Protein AF-N4WGM3-F1 (afdb_monomer)

Radius of gyration: 38.68 Å; Cα contacts (8 Å, |Δi|>4): 116; chains: 1; bounding box: 93×87×132 Å

InterPro domains:
  IPR043725 Domain of unknown function DUF5667 [PF18915] (28-120)

pLDDT: mean 74.59, std 19.98, range [29.81, 97.56]

Structure (mmCIF, N/CA/C/O backbone):
data_AF-N4WGM3-F1
#
_entry.id   AF-N4WGM3-F1
#
loop_
_atom_site.group_PDB
_atom_site.id
_atom_site.type_symbol
_atom_site.label_atom_id
_atom_site.label_alt_id
_atom_site.label_comp_id
_atom_site.label_asym_id
_atom_site.label_entity_id
_atom_site.label_seq_id
_atom_site.pdbx_PDB_ins_code
_atom_site.Cartn_x
_atom_site.Cartn_y
_atom_site.Cartn_z
_atom_site.occupancy
_atom_site.B_iso_or_equiv
_atom_site.auth_seq_id
_atom_site.auth_comp_id
_atom_site.auth_asym_id
_atom_site.auth_atom_id
_atom_site.pdbx_PDB_model_num
ATOM 1 N N . MET A 1 1 ? 17.255 41.282 9.569 1.00 35.91 1 MET A N 1
ATOM 2 C CA . MET A 1 1 ? 16.057 41.152 8.714 1.00 35.91 1 MET A CA 1
ATOM 3 C C . MET A 1 1 ? 16.485 40.778 7.301 1.00 35.91 1 MET A C 1
ATOM 5 O O . MET A 1 1 ? 16.827 41.653 6.511 1.00 35.91 1 MET A O 1
ATOM 9 N N . LYS A 1 2 ? 16.566 39.479 7.009 1.00 35.25 2 LYS A N 1
ATOM 10 C CA . LYS A 1 2 ? 16.774 38.964 5.650 1.00 35.25 2 LYS A CA 1
ATOM 11 C C . LYS A 1 2 ? 15.403 38.504 5.165 1.00 35.25 2 LYS A C 1
ATOM 13 O O . LYS A 1 2 ? 14.825 37.620 5.778 1.00 35.25 2 LYS A O 1
ATOM 18 N N . LYS A 1 3 ? 14.864 39.170 4.146 1.00 43.69 3 LYS A N 1
ATOM 19 C CA . LYS A 1 3 ? 13.605 38.783 3.505 1.00 43.69 3 LYS A CA 1
ATOM 20 C C . LYS A 1 3 ? 13.913 37.612 2.574 1.00 43.69 3 LYS A C 1
ATOM 22 O O . LYS A 1 3 ? 14.676 37.792 1.627 1.00 43.69 3 LYS A O 1
ATOM 27 N N . ILE A 1 4 ? 13.381 36.438 2.887 1.00 51.19 4 ILE A N 1
ATOM 28 C CA . ILE A 1 4 ? 13.379 35.280 1.995 1.00 51.19 4 ILE A CA 1
ATOM 29 C C . ILE A 1 4 ? 12.274 35.551 0.971 1.00 51.19 4 ILE A C 1
ATOM 31 O O . ILE A 1 4 ? 11.107 35.675 1.327 1.00 51.19 4 ILE A O 1
ATOM 35 N N . MET A 1 5 ? 12.664 35.771 -0.285 1.00 46.91 5 MET A N 1
ATOM 36 C CA . MET A 1 5 ? 11.733 35.778 -1.411 1.00 46.91 5 MET A CA 1
ATOM 37 C C . MET A 1 5 ? 11.380 34.324 -1.717 1.00 46.91 5 MET A C 1
ATOM 39 O O . MET A 1 5 ? 12.200 33.607 -2.287 1.00 46.91 5 MET A O 1
ATOM 43 N N . LEU A 1 6 ? 10.174 33.916 -1.334 1.00 50.03 6 LEU A N 1
ATOM 44 C CA . LEU A 1 6 ? 9.514 32.724 -1.853 1.00 50.03 6 LEU A CA 1
ATOM 45 C C . LEU A 1 6 ? 9.148 33.001 -3.315 1.00 50.03 6 LEU A C 1
ATOM 47 O O . LEU A 1 6 ? 8.359 33.895 -3.626 1.00 50.03 6 LEU A O 1
ATOM 51 N N . LEU A 1 7 ? 9.827 32.301 -4.215 1.00 49.62 7 LEU A N 1
ATOM 52 C CA . LEU A 1 7 ? 9.674 32.424 -5.655 1.00 49.62 7 LEU A CA 1
ATOM 53 C C . LEU A 1 7 ? 8.629 31.387 -6.076 1.00 49.62 7 LEU A C 1
ATOM 55 O O . LEU A 1 7 ? 8.960 30.243 -6.355 1.00 49.62 7 LEU A O 1
ATOM 59 N N . ALA A 1 8 ? 7.359 31.793 -6.050 1.00 46.72 8 ALA A N 1
ATOM 60 C CA . ALA A 1 8 ? 6.236 31.000 -6.534 1.00 46.72 8 ALA A CA 1
ATOM 61 C C . ALA A 1 8 ? 6.337 30.837 -8.060 1.00 46.72 8 ALA A C 1
ATOM 63 O O . ALA A 1 8 ? 5.938 31.714 -8.831 1.00 46.72 8 ALA A O 1
ATOM 64 N N . SER A 1 9 ? 6.902 29.721 -8.508 1.00 43.88 9 SER A N 1
ATOM 65 C CA . SER A 1 9 ? 6.816 29.258 -9.891 1.00 43.88 9 SER A CA 1
ATOM 66 C C . SER A 1 9 ? 5.495 28.520 -10.096 1.00 43.88 9 SER A C 1
ATOM 68 O O . SER A 1 9 ? 5.456 27.298 -10.179 1.00 43.88 9 SER A O 1
ATOM 70 N N . ALA A 1 10 ? 4.408 29.290 -10.186 1.00 47.28 10 ALA A N 1
ATOM 71 C CA . ALA A 1 10 ? 3.132 28.828 -10.715 1.00 47.28 10 ALA A CA 1
ATOM 72 C C . ALA A 1 10 ? 3.294 28.547 -12.221 1.00 47.28 10 ALA A C 1
ATOM 74 O O . ALA A 1 10 ? 3.195 29.446 -13.063 1.00 47.28 10 ALA A O 1
ATOM 75 N N . GLY A 1 11 ? 3.623 27.300 -12.556 1.00 48.66 11 GLY A N 1
ATOM 76 C CA . GLY A 1 11 ? 3.628 26.797 -13.923 1.00 48.66 11 GLY A CA 1
ATOM 77 C C . GLY A 1 11 ? 2.197 26.594 -14.410 1.00 48.66 11 GLY A C 1
ATOM 78 O O . GLY A 1 11 ? 1.548 25.621 -14.053 1.00 48.66 11 GLY A O 1
ATOM 79 N N . MET A 1 12 ? 1.707 27.522 -15.235 1.00 44.62 12 MET A N 1
ATOM 80 C CA . MET A 1 12 ? 0.473 27.370 -16.011 1.00 44.62 12 MET A CA 1
ATOM 81 C C . MET A 1 12 ? 0.562 26.152 -16.946 1.00 44.62 12 MET A C 1
ATOM 83 O O . MET A 1 12 ? 1.041 26.277 -18.074 1.00 44.62 12 MET A O 1
ATOM 87 N N . PHE A 1 13 ? 0.025 25.006 -16.532 1.00 46.88 13 PHE A N 1
ATOM 88 C CA . PHE A 1 13 ? -0.444 23.977 -17.460 1.00 46.88 13 PHE A CA 1
ATOM 89 C C . PHE A 1 13 ? -1.885 24.299 -17.867 1.00 46.88 13 PHE A C 1
A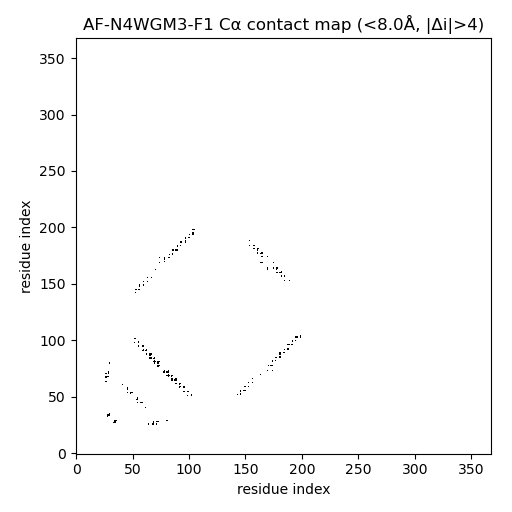TOM 91 O O . PHE A 1 13 ? -2.860 23.835 -17.288 1.00 46.88 13 PHE A O 1
ATOM 98 N N . ALA A 1 14 ? -2.026 25.163 -18.871 1.00 45.06 14 ALA A N 1
ATOM 99 C CA . ALA A 1 14 ? -3.310 25.445 -19.498 1.00 45.06 14 ALA A CA 1
ATOM 100 C C . ALA A 1 14 ? -3.647 24.354 -20.532 1.00 45.06 14 ALA A C 1
ATOM 102 O O . ALA A 1 14 ? -3.484 24.563 -21.735 1.00 45.06 14 ALA A O 1
ATOM 103 N N . PHE A 1 15 ? -4.154 23.205 -20.078 1.00 45.00 15 PHE A N 1
ATOM 104 C CA . PHE A 1 15 ? -4.858 22.246 -20.939 1.00 45.00 15 PHE A CA 1
ATOM 105 C C . PHE A 1 15 ? -6.305 22.715 -21.165 1.00 45.00 15 PHE A C 1
ATOM 107 O O . PHE A 1 15 ? -7.269 22.172 -20.640 1.00 45.00 15 PHE A O 1
ATOM 114 N N . ALA A 1 16 ? -6.472 23.769 -21.966 1.00 45.75 16 ALA A N 1
ATOM 115 C CA . ALA A 1 16 ? -7.786 24.209 -22.431 1.00 45.75 16 ALA A CA 1
ATOM 116 C C . ALA A 1 16 ? -8.178 23.444 -23.706 1.00 45.75 16 ALA A C 1
ATOM 118 O O . ALA A 1 16 ? -8.107 23.969 -24.819 1.00 45.75 16 ALA A O 1
ATOM 119 N N . GLY A 1 17 ? -8.591 22.191 -23.532 1.00 41.50 17 GLY A N 1
ATOM 120 C CA . GLY A 1 17 ? -9.217 21.372 -24.564 1.00 41.50 17 GLY A CA 1
ATOM 121 C C . GLY A 1 17 ? -10.372 20.579 -23.968 1.00 41.50 17 GLY A C 1
ATOM 122 O O . GLY A 1 17 ? -10.178 19.449 -23.551 1.00 41.50 17 GLY A O 1
ATOM 123 N N . HIS A 1 18 ? -11.574 21.161 -23.929 1.00 42.69 18 HIS A N 1
ATOM 124 C CA . HIS A 1 18 ? -12.806 20.416 -23.652 1.00 42.69 18 HIS A CA 1
ATOM 125 C C . HIS A 1 18 ? -13.101 19.469 -24.822 1.00 42.69 18 HIS A C 1
ATOM 127 O O . HIS A 1 18 ? -13.810 19.816 -25.770 1.00 42.69 18 HIS A O 1
ATOM 133 N N . VAL A 1 19 ? -12.528 18.273 -24.760 1.00 49.47 19 VAL A N 1
ATOM 134 C CA . VAL A 1 19 ? -13.079 17.097 -25.422 1.00 49.47 19 VAL A CA 1
ATOM 135 C C . VAL A 1 19 ? -14.165 16.590 -24.483 1.00 49.47 19 VAL A C 1
ATOM 137 O O . VAL A 1 19 ? -13.867 16.020 -23.447 1.00 49.47 19 VAL A O 1
ATOM 140 N N . SER A 1 20 ? -15.433 16.825 -24.821 1.00 50.94 20 SER A N 1
ATOM 141 C CA . SER A 1 20 ? -16.528 16.034 -24.253 1.00 50.94 20 SER A CA 1
ATOM 142 C C . SER A 1 20 ? -16.461 14.646 -24.889 1.00 50.94 20 SER A C 1
ATOM 144 O O . SER A 1 20 ? -17.201 14.347 -25.828 1.00 50.94 20 SER A O 1
ATOM 146 N N . ALA A 1 21 ? -15.480 13.858 -24.458 1.00 53.72 21 ALA A N 1
ATOM 147 C CA . ALA A 1 21 ? -15.537 12.417 -24.568 1.00 53.72 21 ALA A CA 1
ATOM 148 C C . ALA A 1 21 ? -16.558 11.968 -23.526 1.00 53.72 21 ALA A C 1
ATOM 150 O O . ALA A 1 21 ? -16.636 12.527 -22.437 1.00 53.72 21 ALA A O 1
ATOM 151 N N . GLU A 1 22 ? -17.401 11.021 -23.901 1.00 48.75 22 GLU A N 1
ATOM 152 C CA . GLU A 1 22 ? -18.087 10.182 -22.932 1.00 48.75 22 GLU A CA 1
ATOM 153 C C . GLU A 1 22 ? -16.941 9.502 -22.169 1.00 48.75 22 GLU A C 1
ATOM 155 O O . GLU A 1 22 ? -16.263 8.650 -22.739 1.00 48.75 22 GLU A O 1
ATOM 160 N N . GLU A 1 23 ? -16.591 10.042 -20.995 1.00 48.22 23 GLU A N 1
ATOM 161 C CA . GLU A 1 23 ? -15.538 9.520 -20.124 1.00 48.22 23 GLU A CA 1
ATOM 162 C C . GLU A 1 23 ? -16.020 8.152 -19.642 1.00 48.22 23 GLU A C 1
ATOM 164 O O . GLU A 1 23 ? -16.633 8.004 -18.589 1.00 48.22 23 GLU A O 1
ATOM 169 N N . GLU A 1 24 ? -15.818 7.130 -20.476 1.00 57.94 24 GLU A N 1
ATOM 170 C CA . GLU A 1 24 ? -15.543 5.805 -19.950 1.00 57.94 24 GLU A CA 1
ATOM 171 C C . GLU A 1 24 ? -14.338 6.019 -19.038 1.00 57.94 24 GLU A C 1
ATOM 173 O O . GLU A 1 24 ? -13.235 6.246 -19.534 1.00 57.94 24 GLU A O 1
ATOM 178 N N . ASN A 1 25 ? -14.585 6.074 -17.725 1.00 62.84 25 ASN A N 1
ATOM 179 C CA . ASN A 1 25 ? -13.555 6.061 -16.695 1.00 62.84 25 ASN A CA 1
ATOM 180 C C . ASN A 1 25 ? -12.733 4.793 -16.921 1.00 62.84 25 ASN A C 1
ATOM 182 O O . ASN A 1 25 ? -13.072 3.719 -16.424 1.00 62.84 25 ASN A O 1
ATOM 186 N N . SER A 1 26 ? -11.715 4.896 -17.772 1.00 77.94 26 SER A N 1
ATOM 187 C CA . SER A 1 26 ? -10.775 3.822 -18.005 1.00 77.94 26 SER A CA 1
ATOM 188 C C . SER A 1 26 ? -9.957 3.719 -16.733 1.00 77.94 26 SER A C 1
ATOM 190 O O . SER A 1 26 ? -9.069 4.541 -16.507 1.00 77.94 26 SER A O 1
ATOM 192 N N . VAL A 1 27 ? -10.319 2.753 -15.894 1.00 87.94 27 VAL A N 1
ATOM 193 C CA . VAL A 1 27 ? -9.522 2.350 -14.739 1.00 87.94 27 VAL A CA 1
ATOM 194 C C . VAL A 1 27 ? -8.122 2.038 -15.264 1.00 87.94 27 VAL A C 1
ATOM 196 O O . VAL A 1 27 ? -7.979 1.202 -16.159 1.00 87.94 27 VAL A O 1
ATOM 199 N N . ILE A 1 28 ? -7.118 2.773 -14.782 1.00 91.50 28 ILE A N 1
ATOM 200 C CA . ILE A 1 28 ? -5.724 2.551 -15.164 1.00 91.50 28 ILE A CA 1
ATOM 201 C C . ILE A 1 28 ? -5.305 1.252 -14.488 1.00 91.50 28 ILE A C 1
ATOM 203 O O . ILE A 1 28 ? -5.302 1.149 -13.272 1.00 91.50 28 ILE A O 1
ATOM 207 N N . THR A 1 29 ? -4.991 0.239 -15.277 1.00 94.12 29 THR A N 1
ATOM 208 C CA . THR A 1 29 ? -4.579 -1.072 -14.777 1.00 94.12 29 THR A CA 1
ATOM 209 C C . THR A 1 29 ? -3.058 -1.163 -14.695 1.00 94.12 29 THR A C 1
ATOM 211 O O . THR A 1 29 ? -2.378 -0.450 -15.435 1.00 94.12 29 THR A O 1
ATOM 214 N N . PRO A 1 30 ? -2.494 -2.101 -13.911 1.00 94.06 30 PRO A N 1
ATOM 215 C CA . PRO A 1 30 ? -1.047 -2.346 -13.859 1.00 94.06 30 PRO A CA 1
ATOM 216 C C . PRO A 1 30 ? -0.349 -2.554 -15.212 1.00 94.06 30 PRO A C 1
ATOM 218 O O . PRO A 1 30 ? 0.860 -2.376 -15.331 1.00 94.06 30 PRO A O 1
ATOM 221 N N . LYS A 1 31 ? -1.101 -2.912 -16.258 1.00 93.56 31 LYS A N 1
ATOM 222 C CA . LYS A 1 31 ? -0.582 -3.127 -17.617 1.00 93.56 31 LYS A CA 1
ATOM 223 C C . LYS A 1 31 ? -0.488 -1.854 -18.448 1.00 93.56 31 LYS A C 1
ATOM 225 O O . LYS A 1 31 ? 0.101 -1.872 -19.532 1.00 93.56 31 LYS A O 1
ATOM 230 N N . ASP A 1 32 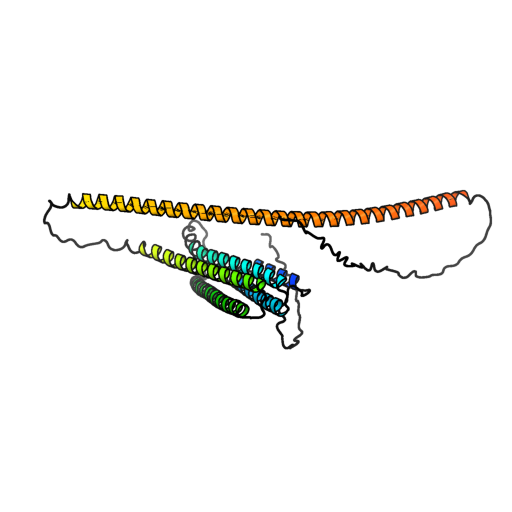? -1.103 -0.769 -17.996 1.00 95.62 32 ASP A N 1
ATOM 231 C CA . ASP A 1 32 ? -1.103 0.492 -18.716 1.00 95.62 32 ASP A CA 1
ATOM 232 C C . ASP A 1 32 ? 0.239 1.209 -18.552 1.00 95.62 32 ASP A C 1
ATOM 234 O O . ASP A 1 32 ? 0.801 1.305 -17.466 1.00 95.62 32 ASP A O 1
ATOM 238 N N . ALA A 1 33 ? 0.746 1.787 -19.644 1.00 95.06 33 ALA A N 1
ATOM 239 C CA . ALA A 1 33 ? 2.071 2.419 -19.683 1.00 95.06 33 ALA A CA 1
ATOM 240 C C . ALA A 1 33 ? 2.247 3.605 -18.712 1.00 95.06 33 ALA A C 1
ATOM 242 O O . ALA A 1 33 ? 3.366 4.066 -18.500 1.00 95.06 33 ALA A O 1
ATOM 243 N N . PHE A 1 34 ? 1.146 4.128 -18.167 1.00 95.06 34 PHE A N 1
ATOM 244 C CA . PHE A 1 34 ? 1.134 5.243 -17.221 1.00 95.06 34 PHE A CA 1
ATOM 245 C C . PHE A 1 34 ? 0.786 4.820 -15.793 1.00 95.06 34 PHE A C 1
ATOM 247 O O . PHE A 1 34 ? 0.709 5.690 -14.930 1.00 95.06 34 PHE A O 1
ATOM 254 N N . TYR A 1 35 ? 0.603 3.526 -15.526 1.00 94.75 35 TYR A N 1
ATOM 255 C CA . TYR A 1 35 ? 0.237 3.033 -14.201 1.00 94.75 35 TYR A CA 1
ATOM 256 C C . TYR A 1 35 ? 1.265 3.418 -13.135 1.00 94.75 35 TYR A C 1
ATOM 258 O O . TYR A 1 35 ? 0.917 4.068 -12.154 1.00 94.75 35 TYR A O 1
ATOM 266 N N . ASP A 1 36 ? 2.550 3.162 -13.392 1.00 95.06 36 ASP A N 1
ATOM 267 C CA . ASP A 1 36 ? 3.636 3.559 -12.486 1.00 95.06 36 ASP A CA 1
ATOM 268 C C . ASP A 1 36 ? 3.646 5.072 -12.222 1.00 95.06 36 ASP A C 1
ATOM 270 O O . ASP A 1 36 ? 3.969 5.525 -11.128 1.00 95.06 36 ASP A O 1
ATOM 274 N N . THR A 1 37 ? 3.274 5.874 -13.227 1.00 93.44 37 THR A N 1
ATOM 275 C CA . THR A 1 37 ? 3.176 7.330 -13.066 1.00 93.44 37 THR A CA 1
ATOM 276 C C . THR A 1 37 ? 1.970 7.713 -12.211 1.00 93.44 37 THR A C 1
ATOM 278 O O . THR A 1 37 ? 2.101 8.625 -11.403 1.00 93.44 37 THR A O 1
ATOM 281 N N . SER A 1 38 ? 0.832 7.022 -12.353 1.00 95.00 38 SER A N 1
ATOM 282 C CA . SER A 1 38 ? -0.335 7.200 -11.475 1.00 95.00 38 SER A CA 1
ATOM 283 C C . SER A 1 38 ? 0.042 6.918 -10.027 1.00 95.00 38 SER A C 1
ATOM 285 O O . SER A 1 38 ? -0.113 7.792 -9.184 1.00 95.00 38 SER A O 1
ATOM 287 N N . ARG A 1 39 ? 0.683 5.772 -9.765 1.00 95.06 39 ARG A N 1
ATOM 288 C CA . ARG A 1 39 ? 1.130 5.381 -8.419 1.00 95.06 39 ARG A CA 1
ATOM 289 C C . ARG A 1 39 ? 2.075 6.403 -7.786 1.00 95.06 39 ARG A C 1
ATOM 291 O O . ARG A 1 39 ? 1.921 6.723 -6.615 1.00 95.06 39 ARG A O 1
ATOM 298 N N . MET A 1 40 ? 3.012 6.963 -8.556 1.00 92.62 40 MET A N 1
ATOM 299 C CA . MET A 1 40 ? 3.887 8.037 -8.059 1.00 92.62 40 MET A CA 1
ATOM 300 C C . MET A 1 40 ? 3.123 9.328 -7.747 1.00 92.62 40 MET A C 1
ATOM 302 O O . MET A 1 40 ? 3.490 10.041 -6.820 1.00 92.62 40 MET A O 1
ATOM 306 N N . VAL A 1 41 ? 2.104 9.670 -8.541 1.00 95.25 41 VAL A N 1
ATOM 307 C CA . VAL A 1 41 ? 1.279 10.859 -8.286 1.00 95.25 41 VAL A CA 1
ATOM 308 C C . VAL A 1 41 ? 0.445 10.662 -7.024 1.00 95.25 41 VAL A C 1
ATOM 310 O O . VAL A 1 41 ? 0.433 11.563 -6.195 1.00 95.25 41 VAL A O 1
ATOM 313 N N . GLU A 1 42 ? -0.159 9.486 -6.855 1.00 94.50 42 GLU A N 1
ATOM 314 C CA . GLU A 1 42 ? -0.911 9.100 -5.655 1.00 94.50 42 GLU A CA 1
ATOM 315 C C . GLU A 1 42 ? -0.042 9.216 -4.392 1.00 94.50 42 GLU A C 1
ATOM 317 O O . GLU A 1 42 ? -0.426 9.878 -3.432 1.00 94.50 42 GLU A O 1
ATOM 322 N N . GLU A 1 43 ? 1.168 8.645 -4.406 1.00 93.69 43 GLU A N 1
ATOM 323 C CA . GLU A 1 43 ? 2.109 8.718 -3.278 1.00 93.69 43 GLU A CA 1
ATOM 324 C C . GLU A 1 43 ? 2.493 10.166 -2.937 1.00 93.69 43 GLU A C 1
ATOM 326 O O . GLU A 1 43 ? 2.479 10.559 -1.771 1.00 93.69 43 GLU A O 1
ATOM 331 N N . VAL A 1 44 ? 2.789 10.982 -3.954 1.00 94.06 44 VAL A N 1
ATOM 332 C CA . VAL A 1 44 ? 3.133 12.398 -3.764 1.00 94.06 44 VAL A CA 1
ATOM 333 C C . VAL A 1 44 ? 1.941 13.194 -3.233 1.00 94.06 44 VAL A C 1
ATOM 335 O O . VAL A 1 44 ? 2.132 14.081 -2.405 1.00 94.06 44 VAL A O 1
ATOM 338 N N . GLU A 1 45 ? 0.722 12.913 -3.690 1.00 94.19 45 GLU A N 1
ATOM 339 C CA . GLU A 1 45 ? -0.488 13.575 -3.195 1.00 94.19 45 GLU A CA 1
ATOM 340 C C . GLU A 1 45 ? -0.728 13.248 -1.719 1.00 94.19 45 GLU A C 1
ATOM 342 O O . GLU A 1 45 ? -0.967 14.150 -0.917 1.00 94.19 45 GLU A O 1
ATOM 347 N N . LEU A 1 46 ? -0.530 11.988 -1.336 1.00 93.81 46 LEU A N 1
ATOM 348 C CA . LEU A 1 46 ? -0.659 11.518 0.041 1.00 93.81 46 LEU A CA 1
ATOM 349 C C . LEU A 1 46 ? 0.442 12.084 0.958 1.00 93.81 46 LEU A C 1
ATOM 351 O O . LEU A 1 46 ? 0.167 12.423 2.108 1.00 93.81 46 LEU A O 1
ATOM 355 N N . GLU A 1 47 ? 1.675 12.244 0.460 1.00 92.81 47 GLU A N 1
ATOM 356 C CA . GLU A 1 47 ? 2.783 12.875 1.202 1.00 92.81 47 GLU A CA 1
ATOM 357 C C . GLU A 1 47 ? 2.588 14.391 1.372 1.00 92.81 47 GLU A C 1
ATOM 359 O O . GLU A 1 47 ? 2.941 14.951 2.410 1.00 92.81 47 GLU A O 1
ATOM 364 N N . LEU A 1 48 ? 2.043 15.067 0.356 1.00 94.62 48 LEU A N 1
ATOM 365 C CA . LEU A 1 48 ? 1.818 16.516 0.371 1.00 94.62 48 LEU A CA 1
ATOM 366 C C . LEU A 1 48 ? 0.541 16.934 1.114 1.00 94.62 48 LEU A C 1
ATOM 368 O O . LEU A 1 48 ? 0.364 18.131 1.350 1.00 94.62 48 LEU A O 1
ATOM 372 N N . THR A 1 49 ? -0.337 15.991 1.458 1.00 93.06 49 THR A N 1
ATOM 373 C CA . THR A 1 49 ? -1.559 16.265 2.222 1.00 93.06 49 THR A CA 1
ATOM 374 C C . THR A 1 49 ? -1.208 16.410 3.703 1.00 93.06 49 THR A C 1
ATOM 376 O O . THR A 1 49 ? -0.808 15.449 4.357 1.00 93.06 49 THR A O 1
ATOM 379 N N . GLU A 1 50 ? -1.291 17.646 4.205 1.00 92.62 50 GLU A N 1
ATOM 380 C CA . GLU A 1 50 ? -0.886 18.006 5.573 1.00 92.62 50 GLU A CA 1
ATOM 381 C C . GLU A 1 50 ? -1.960 17.686 6.621 1.00 92.62 50 GLU A C 1
ATOM 383 O O . GLU A 1 50 ? -1.622 17.469 7.779 1.00 92.62 50 GLU A O 1
ATOM 388 N N . ASP A 1 51 ? -3.234 17.700 6.225 1.00 90.19 51 ASP A N 1
ATOM 389 C CA . ASP A 1 51 ? -4.367 17.424 7.105 1.00 90.19 51 ASP A CA 1
ATOM 390 C C . ASP A 1 51 ? -4.613 15.914 7.191 1.00 90.19 51 ASP A C 1
ATOM 392 O O . ASP A 1 51 ? -4.845 15.258 6.173 1.00 90.19 51 ASP A O 1
ATOM 396 N N . ASP A 1 52 ? -4.555 15.355 8.401 1.00 89.69 52 ASP A N 1
ATOM 397 C CA . ASP A 1 52 ? -4.682 13.908 8.616 1.00 89.69 52 ASP A CA 1
ATOM 398 C C . ASP A 1 52 ? -6.072 13.383 8.214 1.00 89.69 52 ASP A C 1
ATOM 400 O O . ASP A 1 52 ? -6.198 12.271 7.691 1.00 89.69 52 ASP A O 1
ATOM 404 N N . SER A 1 53 ? -7.107 14.211 8.364 1.00 90.31 53 SER A N 1
ATOM 405 C CA . SER A 1 53 ? -8.482 13.919 7.958 1.00 90.31 53 SER A CA 1
ATOM 406 C C . SER A 1 53 ? -8.616 13.826 6.427 1.00 90.31 53 SER A C 1
ATOM 408 O O . SER A 1 53 ? -9.136 12.837 5.899 1.00 90.31 53 SER A O 1
ATOM 410 N N . GLU A 1 54 ? -8.088 14.800 5.680 1.00 92.44 54 GLU A N 1
ATOM 411 C CA . GLU A 1 54 ? -8.016 14.755 4.211 1.00 92.44 54 GLU A CA 1
ATOM 412 C C . GLU A 1 54 ? -7.142 13.597 3.717 1.00 92.44 54 GLU A C 1
ATOM 414 O O . GLU A 1 54 ? -7.518 12.895 2.776 1.00 92.44 54 GLU A O 1
ATOM 419 N N . LYS A 1 55 ? -6.004 13.355 4.371 1.00 93.44 55 LYS A N 1
ATOM 420 C CA . LYS A 1 55 ? -5.080 12.271 4.026 1.00 93.44 55 LYS A CA 1
ATOM 421 C C . LYS A 1 55 ? -5.724 10.899 4.196 1.00 93.44 55 LYS A C 1
ATOM 423 O O . LYS A 1 55 ? -5.548 10.039 3.334 1.00 93.44 55 LYS A O 1
ATOM 428 N N . THR A 1 56 ? -6.510 10.720 5.257 1.00 92.19 56 THR A N 1
ATOM 429 C CA . THR A 1 56 ? -7.292 9.501 5.497 1.00 92.19 56 THR A CA 1
ATOM 430 C C . THR A 1 56 ? -8.330 9.301 4.395 1.00 92.19 56 THR A C 1
ATOM 432 O O . THR A 1 56 ? -8.421 8.215 3.829 1.00 92.19 56 THR A O 1
ATOM 435 N N . LEU A 1 57 ? -9.077 10.344 4.012 1.00 93.56 57 LEU A N 1
ATOM 436 C CA . LEU A 1 57 ? -10.032 10.247 2.899 1.00 93.56 57 LEU A CA 1
ATOM 437 C C . LEU A 1 57 ? -9.353 9.917 1.562 1.00 93.56 57 LEU A C 1
ATOM 439 O O . LEU A 1 57 ? -9.905 9.159 0.768 1.00 93.56 57 LEU A O 1
ATOM 443 N N . LEU A 1 58 ? -8.162 10.462 1.315 1.00 95.44 58 LEU A N 1
ATOM 444 C CA . LEU A 1 58 ? -7.404 10.196 0.095 1.00 95.44 58 LEU A CA 1
ATOM 445 C C . LEU A 1 58 ? -6.876 8.754 0.053 1.00 95.44 58 LEU A C 1
ATOM 447 O O . LEU A 1 58 ? -6.994 8.069 -0.962 1.00 95.44 58 LEU A O 1
ATOM 451 N N . ALA A 1 59 ? -6.326 8.264 1.166 1.00 93.69 59 ALA A N 1
ATOM 452 C CA . ALA A 1 59 ? -5.903 6.872 1.293 1.00 93.69 59 ALA A CA 1
ATOM 453 C C . ALA A 1 59 ? -7.088 5.903 1.116 1.00 93.69 59 ALA A C 1
ATOM 455 O O . ALA A 1 59 ? -6.937 4.838 0.511 1.00 93.69 59 ALA A O 1
ATOM 456 N N . ASP A 1 60 ? -8.270 6.295 1.597 1.00 94.94 60 ASP A N 1
ATOM 457 C CA . ASP A 1 60 ? -9.523 5.564 1.440 1.00 94.94 60 ASP A CA 1
ATOM 458 C C . ASP A 1 60 ? -9.936 5.485 -0.040 1.00 94.94 60 ASP A C 1
ATOM 460 O O . ASP A 1 60 ? -10.172 4.392 -0.556 1.00 94.94 60 ASP A O 1
ATOM 464 N N . GLU A 1 61 ? -9.899 6.604 -0.766 1.00 94.75 61 GLU A N 1
ATOM 465 C CA . GLU A 1 61 ? -10.156 6.644 -2.212 1.00 94.75 61 GLU A CA 1
ATOM 466 C C . GLU A 1 61 ? -9.192 5.741 -3.001 1.00 94.75 61 GLU A C 1
ATOM 468 O O . GLU A 1 61 ? -9.624 4.945 -3.838 1.00 94.75 61 GLU A O 1
ATOM 473 N N . PHE A 1 62 ? -7.895 5.759 -2.681 1.00 95.31 62 PHE A N 1
ATOM 474 C CA . PHE A 1 62 ? -6.931 4.883 -3.353 1.00 95.31 62 PHE A CA 1
ATOM 475 C C . PHE A 1 62 ? -7.191 3.397 -3.093 1.00 95.31 62 PHE A C 1
ATOM 477 O O . PHE A 1 62 ? -6.960 2.578 -3.988 1.00 95.31 62 PHE A O 1
ATOM 484 N N . ALA A 1 63 ? -7.697 3.035 -1.912 1.00 95.12 63 ALA A N 1
ATOM 485 C CA . ALA A 1 63 ? -8.090 1.661 -1.616 1.00 95.12 63 ALA A CA 1
ATOM 486 C C . ALA A 1 63 ? -9.303 1.217 -2.461 1.00 95.12 63 ALA A C 1
ATOM 488 O O . ALA A 1 63 ? -9.352 0.062 -2.901 1.00 95.12 63 ALA A O 1
ATOM 489 N N . ASP A 1 64 ? -10.253 2.119 -2.739 1.00 94.81 64 ASP A N 1
ATOM 490 C CA . ASP A 1 64 ? -11.343 1.865 -3.696 1.00 94.81 64 ASP A CA 1
ATOM 491 C C . ASP A 1 64 ? -10.816 1.657 -5.120 1.00 94.81 64 ASP A C 1
ATOM 493 O O . ASP A 1 64 ? -11.228 0.715 -5.808 1.00 94.81 64 ASP A O 1
ATOM 497 N N . ASP A 1 65 ? -9.865 2.483 -5.555 1.00 95.00 65 ASP A N 1
ATOM 498 C CA . ASP A 1 65 ? -9.250 2.350 -6.875 1.00 95.00 65 ASP A CA 1
ATOM 499 C C . ASP A 1 65 ? -8.540 1.003 -7.040 1.00 95.00 65 ASP A C 1
ATOM 501 O O . ASP A 1 65 ? -8.760 0.312 -8.044 1.00 95.00 65 ASP A O 1
ATOM 505 N N . ARG A 1 66 ? -7.789 0.549 -6.023 1.00 95.88 66 ARG A N 1
ATOM 506 C CA . ARG A 1 66 ? -7.173 -0.790 -6.050 1.00 95.88 66 ARG A CA 1
ATOM 507 C C . ARG A 1 66 ? -8.220 -1.892 -6.220 1.00 95.88 66 ARG A C 1
ATOM 509 O O . ARG A 1 66 ? -7.998 -2.824 -6.992 1.00 95.88 66 ARG A O 1
ATOM 516 N N . LEU A 1 67 ? -9.378 -1.807 -5.561 1.00 95.31 67 LEU A N 1
ATOM 517 C CA . LEU A 1 67 ? -10.447 -2.804 -5.727 1.00 95.31 67 LEU A CA 1
ATOM 518 C C . LEU A 1 67 ? -11.061 -2.797 -7.129 1.00 95.31 67 LEU A C 1
ATOM 520 O O . LEU A 1 67 ? -11.353 -3.863 -7.686 1.00 95.31 67 LEU A O 1
ATOM 524 N N . ASN A 1 68 ? -11.228 -1.619 -7.724 1.00 95.56 68 ASN A N 1
ATOM 525 C CA . ASN A 1 68 ? -11.723 -1.484 -9.094 1.00 95.56 68 ASN A CA 1
ATOM 526 C C . ASN A 1 68 ? -10.740 -2.085 -10.113 1.00 95.56 68 ASN A C 1
ATOM 528 O O . ASN A 1 68 ? -11.143 -2.759 -11.072 1.00 95.56 68 ASN A O 1
ATOM 532 N N . GLU A 1 69 ? -9.442 -1.913 -9.884 1.00 95.31 69 GLU A N 1
ATOM 533 C CA . GLU A 1 69 ? -8.397 -2.554 -10.679 1.00 95.31 69 GLU A CA 1
ATOM 534 C C . GLU A 1 69 ? -8.381 -4.075 -10.499 1.00 95.31 69 GLU A C 1
ATOM 536 O O . GLU A 1 69 ? -8.338 -4.802 -11.495 1.00 95.31 69 GLU A O 1
ATOM 541 N N . VAL A 1 70 ? -8.512 -4.577 -9.264 1.00 96.62 70 VAL A N 1
ATOM 542 C CA . VAL A 1 70 ? -8.652 -6.017 -8.971 1.00 96.62 70 VAL A CA 1
ATOM 543 C C . VAL A 1 70 ? -9.818 -6.612 -9.751 1.00 96.62 70 VAL A C 1
ATOM 545 O O . VAL A 1 70 ? -9.673 -7.662 -10.383 1.00 96.62 70 VAL A O 1
ATOM 548 N N . GLN A 1 71 ? -10.973 -5.943 -9.749 1.00 94.88 71 GLN A N 1
ATOM 549 C CA . GLN A 1 71 ? -12.132 -6.387 -10.515 1.00 94.88 71 GLN A CA 1
ATOM 550 C C . GLN A 1 71 ? -11.814 -6.459 -12.015 1.00 94.88 71 GLN A C 1
ATOM 552 O O . GLN A 1 71 ? -12.119 -7.468 -12.658 1.00 94.88 71 GLN A O 1
ATOM 557 N N . THR A 1 72 ? -11.165 -5.430 -12.559 1.00 95.31 72 THR A N 1
ATOM 558 C CA . THR A 1 72 ? -10.781 -5.374 -13.977 1.00 95.31 72 THR A CA 1
ATOM 559 C C . THR A 1 72 ? -9.813 -6.506 -14.343 1.00 95.31 72 THR A C 1
ATOM 561 O O . THR A 1 72 ? -9.994 -7.188 -15.358 1.00 95.31 72 THR A O 1
ATOM 564 N N . LEU A 1 73 ? -8.823 -6.782 -13.491 1.00 95.75 73 LEU A N 1
ATOM 565 C CA . LEU A 1 73 ? -7.867 -7.871 -13.690 1.00 95.75 73 LEU A CA 1
ATOM 566 C C . LEU A 1 73 ? -8.544 -9.243 -13.621 1.00 95.75 73 LEU A C 1
ATOM 568 O O . LEU A 1 73 ? -8.339 -10.064 -14.519 1.00 95.75 73 LEU A O 1
ATOM 572 N N . ILE A 1 74 ? -9.433 -9.463 -12.648 1.00 94.88 74 ILE A N 1
ATOM 573 C CA . ILE A 1 74 ? -10.253 -10.679 -12.545 1.00 94.88 74 ILE A CA 1
ATOM 574 C C . ILE A 1 74 ? -11.095 -10.885 -13.811 1.00 94.88 74 ILE A C 1
ATOM 576 O O . ILE A 1 74 ? -11.163 -12.000 -14.333 1.00 94.88 74 ILE A O 1
ATOM 580 N N . GLU A 1 75 ? -11.725 -9.829 -14.329 1.00 93.94 75 GLU A N 1
ATOM 581 C CA . GLU A 1 75 ? -12.516 -9.882 -15.564 1.00 93.94 75 GLU A CA 1
ATOM 582 C C . GLU A 1 75 ? -11.664 -10.202 -16.797 1.00 93.94 75 GLU A C 1
ATOM 584 O O . GLU A 1 75 ? -12.117 -10.922 -17.692 1.00 93.94 75 GLU A O 1
ATOM 589 N N . SER A 1 76 ? -10.418 -9.728 -16.822 1.00 94.50 76 SER A N 1
ATOM 590 C CA . SER A 1 76 ? -9.443 -10.057 -17.867 1.00 94.50 76 SER A CA 1
ATOM 591 C C . SER A 1 76 ? -8.833 -11.462 -17.723 1.00 94.50 76 SER A C 1
ATOM 593 O O . SER A 1 76 ? -8.203 -11.961 -18.659 1.00 94.50 76 SER A O 1
ATOM 595 N N . GLY A 1 77 ? -9.061 -12.128 -16.585 1.00 95.19 77 GLY A N 1
ATOM 596 C CA . GLY A 1 77 ? -8.503 -13.437 -16.249 1.00 95.19 77 GLY A CA 1
ATOM 597 C C . GLY A 1 77 ? -7.086 -13.393 -15.671 1.00 95.19 77 GLY A C 1
ATOM 598 O O . GLY A 1 77 ? -6.479 -14.455 -15.515 1.00 95.19 77 GLY A O 1
ATOM 599 N N . ASP A 1 78 ? -6.568 -12.208 -15.342 1.00 96.38 78 ASP A N 1
ATOM 600 C CA . ASP A 1 78 ? -5.256 -12.036 -14.719 1.00 96.38 78 ASP A CA 1
ATOM 601 C C . ASP A 1 78 ? -5.336 -12.142 -13.195 1.00 96.38 78 ASP A C 1
ATOM 603 O O . ASP A 1 78 ? -5.399 -11.169 -12.447 1.00 96.38 78 ASP A O 1
ATOM 607 N N . VAL A 1 79 ? -5.407 -13.383 -12.729 1.00 94.69 79 VAL A N 1
ATOM 608 C CA . VAL A 1 79 ? -5.567 -13.695 -11.307 1.00 94.69 79 VAL A CA 1
ATOM 609 C C . VAL A 1 79 ? -4.313 -13.372 -10.503 1.00 94.69 79 VAL A C 1
ATOM 611 O O . VAL A 1 79 ? -4.410 -13.112 -9.307 1.00 94.69 79 VAL A O 1
ATOM 614 N N . GLU A 1 80 ? -3.135 -13.460 -11.112 1.00 94.06 80 GLU A N 1
ATOM 615 C CA . GLU A 1 80 ? -1.878 -13.293 -10.387 1.00 94.06 80 GLU A CA 1
ATOM 616 C C . GLU A 1 80 ? -1.671 -11.829 -10.011 1.00 94.06 80 GLU A C 1
ATOM 618 O O . GLU A 1 80 ? -1.520 -11.532 -8.826 1.00 94.06 80 GLU A O 1
ATOM 623 N N . GLU A 1 81 ? -1.798 -10.921 -10.982 1.00 94.94 81 GLU A N 1
ATOM 624 C CA . GLU A 1 81 ? -1.747 -9.478 -10.730 1.00 94.94 81 GLU A CA 1
ATOM 625 C C . GLU A 1 81 ? -2.902 -9.027 -9.820 1.00 94.94 81 GLU A C 1
ATOM 627 O O . GLU A 1 81 ? -2.691 -8.236 -8.903 1.00 94.94 81 GLU A O 1
ATOM 632 N N . ALA A 1 82 ? -4.107 -9.592 -9.981 1.00 96.44 82 ALA A N 1
ATOM 633 C CA . ALA A 1 82 ? -5.232 -9.289 -9.092 1.00 96.44 82 ALA A CA 1
ATOM 634 C C . ALA A 1 82 ? -4.943 -9.652 -7.625 1.00 96.44 82 ALA A C 1
ATOM 636 O O . ALA A 1 82 ? -5.374 -8.946 -6.718 1.00 96.44 82 ALA A O 1
ATOM 637 N N . ASN A 1 83 ? -4.222 -10.749 -7.366 1.00 92.44 83 ASN A N 1
ATOM 638 C CA . ASN A 1 83 ? -3.846 -11.104 -5.996 1.00 92.44 83 ASN A CA 1
ATOM 639 C C . ASN A 1 83 ? -2.776 -10.169 -5.430 1.00 92.44 83 ASN A C 1
ATOM 641 O O . ASN A 1 83 ? -2.840 -9.875 -4.242 1.00 92.44 83 ASN A O 1
ATOM 645 N N . GLN A 1 84 ? -1.835 -9.697 -6.251 1.00 93.44 84 GLN A N 1
ATOM 646 C CA . GLN A 1 84 ? -0.851 -8.698 -5.821 1.00 93.44 84 GLN A CA 1
ATOM 647 C C . GLN A 1 84 ? -1.552 -7.392 -5.432 1.00 93.44 84 GLN A C 1
ATOM 649 O O . GLN A 1 84 ? -1.352 -6.902 -4.328 1.00 93.44 84 GLN A O 1
ATOM 654 N N . LEU A 1 85 ? -2.488 -6.912 -6.255 1.00 95.81 85 LEU A N 1
ATOM 655 C CA . LEU A 1 85 ? -3.286 -5.734 -5.907 1.00 95.81 85 LEU A CA 1
ATOM 656 C C . LEU A 1 85 ? -4.167 -5.926 -4.667 1.00 95.81 85 LEU A C 1
ATOM 658 O O . LEU A 1 85 ? -4.406 -4.972 -3.936 1.00 95.81 85 LEU A O 1
ATOM 662 N N . LEU A 1 86 ? -4.651 -7.142 -4.399 1.00 94.00 86 LEU A N 1
ATOM 663 C CA . LEU A 1 86 ? -5.363 -7.434 -3.150 1.00 94.00 86 LEU A CA 1
ATOM 664 C C . LEU A 1 86 ? -4.446 -7.385 -1.922 1.00 94.00 86 LEU A C 1
ATOM 666 O O . LEU A 1 86 ? -4.936 -7.121 -0.824 1.00 94.00 86 LEU A O 1
ATOM 670 N N . GLU A 1 87 ? -3.153 -7.675 -2.077 1.00 91.81 87 GLU A N 1
ATOM 671 C CA . GLU A 1 87 ? -2.161 -7.484 -1.015 1.00 91.81 87 GLU A CA 1
ATOM 672 C C . GLU A 1 87 ? -1.896 -5.991 -0.791 1.00 91.81 87 GLU A C 1
ATOM 674 O O . GLU A 1 87 ? -1.980 -5.551 0.354 1.00 91.81 87 GLU A O 1
ATOM 679 N N . ASP A 1 88 ? -1.716 -5.212 -1.861 1.00 90.62 88 ASP A N 1
ATOM 680 C CA . ASP A 1 88 ? -1.557 -3.750 -1.788 1.00 90.62 88 ASP A CA 1
ATOM 681 C C . ASP A 1 88 ? -2.785 -3.079 -1.147 1.00 90.62 88 ASP A C 1
ATOM 683 O O . ASP A 1 88 ? -2.661 -2.237 -0.259 1.00 90.62 88 ASP A O 1
ATOM 687 N N . TYR A 1 89 ? -3.990 -3.502 -1.539 1.00 95.31 89 TYR A N 1
ATOM 688 C CA . TYR A 1 89 ? -5.247 -3.068 -0.928 1.00 95.31 89 TYR A CA 1
ATOM 689 C C . TYR A 1 89 ? -5.288 -3.370 0.579 1.00 95.31 89 TYR A C 1
ATOM 691 O O . TYR A 1 89 ? -5.674 -2.518 1.377 1.00 95.31 89 TYR A O 1
ATOM 699 N N . GLN A 1 90 ? -4.877 -4.576 0.990 1.00 90.12 90 GLN A N 1
ATOM 700 C CA . GLN A 1 90 ? -4.828 -4.948 2.410 1.00 90.12 90 GLN A CA 1
ATOM 701 C C . GLN A 1 90 ? -3.847 -4.072 3.194 1.00 90.12 90 GLN A C 1
ATOM 703 O O . GLN A 1 90 ? -4.119 -3.760 4.351 1.00 90.12 90 GLN A O 1
ATOM 708 N N . GLU A 1 91 ? -2.720 -3.700 2.588 1.00 89.31 91 GLU A N 1
ATOM 709 C CA . GLU A 1 91 ? -1.745 -2.798 3.200 1.00 89.31 91 GLU A CA 1
ATOM 710 C C . GLU A 1 91 ? -2.316 -1.387 3.369 1.00 89.31 91 GLU A C 1
ATOM 712 O O . GLU A 1 91 ? -2.220 -0.829 4.460 1.00 89.31 91 GLU A O 1
ATOM 717 N N . GLN A 1 92 ? -2.995 -0.847 2.354 1.00 89.25 92 GLN A N 1
ATOM 718 C CA . GLN A 1 92 ? -3.646 0.466 2.448 1.00 89.25 92 GLN A CA 1
ATOM 719 C C . GLN A 1 92 ? -4.752 0.497 3.509 1.00 89.25 92 GLN A C 1
ATOM 721 O O . GLN A 1 92 ? -4.823 1.441 4.289 1.00 89.25 92 GLN A O 1
ATOM 726 N N . VAL A 1 93 ? -5.575 -0.553 3.605 1.00 89.25 93 VAL A N 1
ATOM 727 C CA . VAL A 1 93 ? -6.593 -0.663 4.668 1.00 89.25 93 VAL A CA 1
ATOM 728 C C . VAL A 1 93 ? -5.954 -0.706 6.058 1.00 89.25 93 VAL A C 1
ATOM 730 O O . VAL A 1 93 ? -6.486 -0.106 6.986 1.00 89.25 93 VAL A O 1
ATOM 733 N N . ALA A 1 94 ? -4.810 -1.377 6.212 1.00 88.06 94 ALA A N 1
ATOM 734 C CA . ALA A 1 94 ? -4.089 -1.397 7.484 1.00 88.06 94 ALA A CA 1
ATOM 735 C C . ALA A 1 94 ? -3.478 -0.027 7.834 1.00 88.06 94 ALA A C 1
ATOM 737 O O . ALA A 1 94 ? -3.496 0.366 8.995 1.00 88.06 94 ALA A O 1
ATOM 738 N N . GLN A 1 95 ? -2.969 0.713 6.845 1.00 87.19 95 GLN A N 1
ATOM 739 C CA . GLN A 1 95 ? -2.467 2.077 7.051 1.00 87.19 95 GLN A CA 1
ATOM 740 C C . GLN A 1 95 ? -3.591 3.050 7.423 1.00 87.19 95 GLN A C 1
ATOM 742 O O . GLN A 1 95 ? -3.404 3.890 8.296 1.00 87.19 95 GLN A O 1
ATOM 747 N N . LEU A 1 96 ? -4.762 2.914 6.797 1.00 89.25 96 LEU A N 1
ATOM 748 C CA . LEU A 1 96 ? -5.964 3.676 7.145 1.00 89.25 96 LEU A CA 1
ATOM 749 C C . LEU A 1 96 ? -6.400 3.429 8.589 1.00 89.25 96 LEU A C 1
ATOM 751 O O . LEU A 1 96 ? -6.738 4.369 9.298 1.00 89.25 96 LEU A O 1
ATOM 755 N N . GLU A 1 97 ? -6.374 2.171 9.029 1.00 87.44 97 GLU A N 1
ATOM 756 C CA . GLU A 1 97 ? -6.672 1.801 10.415 1.00 87.44 97 GLU A CA 1
ATOM 757 C C . GLU A 1 97 ? -5.710 2.489 11.393 1.00 87.44 97 GLU A C 1
ATOM 759 O O . GLU A 1 97 ? -6.157 3.086 12.369 1.00 87.44 97 GLU A O 1
ATOM 764 N N . GLU A 1 98 ? -4.407 2.461 11.101 1.00 88.38 98 GLU A N 1
ATOM 765 C CA . GLU A 1 98 ? -3.390 3.122 11.925 1.00 88.38 98 GLU A CA 1
ATOM 766 C C . GLU A 1 98 ? -3.576 4.647 11.959 1.00 88.38 98 GLU A C 1
ATOM 768 O O . GLU A 1 98 ? -3.451 5.256 13.019 1.00 88.38 98 GLU A O 1
ATOM 773 N N . GLN A 1 99 ? -3.912 5.273 10.827 1.00 86.06 99 GLN A N 1
ATOM 774 C CA . GLN A 1 99 ? -4.180 6.714 10.763 1.00 86.06 99 GLN A CA 1
ATOM 775 C C . GLN A 1 99 ? -5.424 7.105 11.564 1.00 86.06 99 GLN A C 1
ATOM 777 O O . GLN A 1 99 ? -5.395 8.102 12.279 1.00 86.06 99 GLN A O 1
ATOM 782 N N . LEU A 1 100 ? -6.491 6.306 11.493 1.00 84.88 100 LEU A N 1
ATOM 783 C CA . LEU A 1 100 ? -7.702 6.532 12.282 1.00 84.88 100 LEU A CA 1
ATOM 784 C C . LEU A 1 100 ? -7.460 6.344 13.786 1.00 84.88 100 LEU A C 1
ATOM 786 O O . LEU A 1 100 ? -8.029 7.087 14.580 1.00 84.88 100 LEU A O 1
ATOM 790 N N . GLU A 1 101 ? -6.617 5.384 14.180 1.00 84.38 101 GLU A N 1
ATOM 791 C CA . GLU A 1 101 ? -6.205 5.206 15.581 1.00 84.38 101 GLU A CA 1
ATOM 792 C C . GLU A 1 101 ? -5.399 6.421 16.069 1.00 84.38 101 GLU A C 1
ATOM 794 O O . GLU A 1 101 ? -5.727 7.004 17.099 1.00 84.38 101 GLU A O 1
ATOM 799 N N . GLN A 1 102 ? -4.417 6.881 15.284 1.00 83.38 102 GLN A N 1
ATOM 800 C CA . GLN A 1 102 ? -3.612 8.063 15.618 1.00 83.38 102 GLN A CA 1
ATOM 801 C C . GLN A 1 102 ? -4.434 9.356 15.678 1.00 83.38 102 GLN A C 1
ATOM 803 O O . GLN A 1 102 ? -4.158 10.211 16.517 1.00 83.38 102 GLN A O 1
ATOM 808 N N . ALA A 1 103 ? -5.426 9.512 14.799 1.00 80.44 103 ALA A N 1
ATOM 809 C CA . ALA A 1 103 ? -6.313 10.670 14.805 1.00 80.44 103 ALA A CA 1
ATOM 810 C C . ALA A 1 103 ? -7.186 10.720 16.070 1.00 80.44 103 ALA A C 1
ATOM 812 O O . ALA A 1 103 ? -7.454 11.810 16.569 1.00 80.44 103 ALA A O 1
ATOM 813 N N . GLY A 1 104 ? -7.577 9.557 16.609 1.00 70.81 104 GLY A N 1
ATOM 814 C CA . GLY A 1 104 ? -8.276 9.463 17.893 1.00 70.81 104 GLY A CA 1
ATOM 815 C C . GLY A 1 104 ? -7.401 9.901 19.070 1.00 70.81 104 GLY A C 1
ATOM 816 O O . GLY A 1 104 ? -7.823 10.732 19.864 1.00 70.81 104 GLY A O 1
ATOM 817 N N . ASP A 1 105 ? -6.157 9.416 19.135 1.00 73.88 105 ASP A N 1
ATOM 818 C CA . ASP A 1 105 ? -5.245 9.706 20.255 1.00 73.88 105 ASP A CA 1
ATOM 819 C C . ASP A 1 105 ? -4.767 11.179 20.295 1.00 73.88 105 ASP A C 1
ATOM 821 O O . ASP A 1 105 ? -4.447 11.716 21.355 1.00 73.88 105 ASP A O 1
ATOM 825 N N . GLN A 1 106 ? -4.684 11.863 19.146 1.00 67.19 106 GLN A N 1
ATOM 826 C CA . GLN A 1 106 ? -4.213 13.258 19.085 1.00 67.19 106 GLN A CA 1
ATOM 827 C C . GLN A 1 106 ? -5.237 14.290 19.581 1.00 67.19 106 GLN A C 1
ATOM 829 O O . GLN A 1 106 ? -4.868 15.450 19.808 1.00 67.19 106 GLN A O 1
ATOM 834 N N . GLN A 1 107 ? -6.504 13.904 19.746 1.00 60.28 107 GLN A N 1
ATOM 835 C CA . GLN A 1 107 ? -7.537 14.817 20.232 1.00 60.28 107 GLN A CA 1
ATOM 836 C C . GLN A 1 107 ? -7.294 15.213 21.705 1.00 60.28 107 GLN A C 1
ATOM 838 O O . GLN A 1 107 ? -7.563 16.359 22.070 1.00 60.28 107 GLN A O 1
ATOM 843 N N . ASP A 1 108 ? -6.643 14.350 22.495 1.00 57.28 108 ASP A N 1
ATOM 844 C CA . ASP A 1 108 ? -6.378 14.579 23.924 1.00 57.28 108 ASP A CA 1
ATOM 845 C C . ASP A 1 108 ? -5.156 15.468 24.215 1.00 57.28 108 ASP A C 1
ATOM 847 O O . ASP A 1 108 ? -5.184 16.307 25.119 1.00 57.28 108 ASP A O 1
ATOM 851 N N . GLU A 1 109 ? -4.067 15.364 23.441 1.00 56.72 109 GLU A N 1
ATOM 852 C CA . GLU A 1 109 ? -2.818 16.075 23.782 1.00 56.72 109 GLU A CA 1
ATOM 853 C C . GLU A 1 109 ? -2.868 17.595 23.526 1.00 56.72 109 GLU A C 1
ATOM 855 O O . GLU A 1 109 ? -2.053 18.345 24.072 1.00 56.72 109 GLU A O 1
ATOM 860 N N . THR A 1 110 ? -3.812 18.097 22.722 1.00 52.47 110 THR A N 1
ATOM 861 C CA . THR A 1 110 ? -3.835 19.529 22.351 1.00 52.47 110 THR A CA 1
ATOM 862 C C . THR A 1 110 ? -4.514 20.453 23.368 1.00 52.47 110 THR A C 1
ATOM 864 O O . THR A 1 110 ? -4.397 21.676 23.238 1.00 52.47 110 THR A O 1
ATOM 867 N N . THR A 1 111 ? -5.144 19.911 24.416 1.00 50.47 111 THR A N 1
ATOM 868 C CA . THR A 1 111 ? -5.918 20.710 25.384 1.00 50.47 111 THR A CA 1
ATOM 869 C C . THR A 1 111 ? -5.106 21.154 26.615 1.00 50.47 111 THR A C 1
ATOM 871 O O . THR A 1 111 ? -5.396 22.211 27.175 1.00 50.47 111 THR A O 1
ATOM 874 N N . GLU A 1 112 ? -4.027 20.458 27.005 1.00 52.28 112 GLU A N 1
ATOM 875 C CA . GLU A 1 112 ? -3.297 20.780 28.254 1.00 52.28 112 GLU A CA 1
ATOM 876 C C . GLU A 1 112 ? -2.137 21.799 28.132 1.00 52.28 112 GLU A C 1
ATOM 878 O O . GLU A 1 112 ? -1.763 22.418 29.130 1.00 52.28 112 GLU A O 1
ATOM 883 N N . GLU A 1 113 ? -1.551 22.055 26.953 1.00 50.47 113 GLU A N 1
ATOM 884 C CA . GLU A 1 113 ? -0.319 22.879 26.873 1.00 50.47 113 GLU A CA 1
ATOM 885 C C . GLU A 1 113 ? -0.520 24.407 26.745 1.00 50.47 113 GLU A C 1
ATOM 887 O O . GLU A 1 113 ? 0.467 25.146 26.661 1.00 50.47 113 GLU A O 1
ATOM 892 N N . ASN A 1 114 ? -1.752 24.935 26.780 1.00 47.00 114 ASN A N 1
ATOM 893 C CA . ASN A 1 114 ? -1.987 26.380 26.588 1.00 47.00 114 ASN A CA 1
ATOM 894 C C . ASN A 1 114 ? -2.261 27.197 27.874 1.00 47.00 114 ASN A C 1
ATOM 896 O O . ASN A 1 114 ? -2.511 28.400 27.779 1.00 47.00 114 ASN A O 1
ATOM 900 N N . GLU A 1 115 ? -2.171 26.611 29.077 1.00 52.56 115 GLU A N 1
ATOM 901 C CA . GLU A 1 115 ? -2.454 27.338 30.335 1.00 52.56 115 GLU A CA 1
ATOM 902 C C . GLU A 1 115 ? -1.240 27.955 31.072 1.00 52.56 115 GLU A C 1
ATOM 904 O O . GLU A 1 115 ? -1.453 28.746 31.991 1.00 52.56 115 GLU A O 1
ATOM 909 N N . ASP A 1 116 ? 0.025 27.715 30.684 1.00 49.22 116 ASP A N 1
ATOM 910 C CA . ASP A 1 116 ? 1.188 28.214 31.466 1.00 49.22 116 ASP A CA 1
ATOM 911 C C . ASP A 1 116 ? 2.237 29.007 30.660 1.00 49.22 116 ASP A C 1
ATOM 913 O O . ASP A 1 116 ? 3.451 28.822 30.789 1.00 49.22 116 ASP A O 1
ATOM 917 N N . SER A 1 117 ? 1.791 29.952 29.823 1.00 46.44 117 SER A N 1
ATOM 918 C CA . SER A 1 117 ? 2.688 30.970 29.244 1.00 46.44 117 SER A CA 1
ATOM 919 C C . SER A 1 117 ? 2.173 32.402 29.391 1.00 46.44 117 SER A C 1
ATOM 921 O O . SER A 1 117 ? 2.188 33.208 28.462 1.00 46.44 117 SER A O 1
ATOM 923 N N . THR A 1 118 ? 1.769 32.760 30.610 1.00 50.81 118 THR A N 1
ATOM 924 C CA . THR A 1 118 ? 1.640 34.161 31.031 1.00 50.81 118 THR A CA 1
ATOM 925 C C . THR A 1 118 ? 2.703 34.515 32.064 1.00 50.81 118 THR A C 1
ATOM 927 O O . THR A 1 118 ? 2.411 34.584 33.254 1.00 50.81 118 THR A O 1
ATOM 930 N N . ASP A 1 119 ? 3.927 34.814 31.625 1.00 54.53 119 ASP A N 1
ATOM 931 C CA . ASP A 1 119 ? 4.719 35.828 32.324 1.00 54.53 119 ASP A CA 1
ATOM 932 C C . ASP A 1 119 ? 5.722 36.518 31.387 1.00 54.53 119 ASP A C 1
ATOM 934 O O . ASP A 1 119 ? 6.499 35.891 30.672 1.00 54.53 119 ASP A O 1
ATOM 938 N N . ASP A 1 120 ? 5.702 37.845 31.471 1.00 53.84 120 ASP A N 1
ATOM 939 C CA . ASP A 1 120 ? 6.666 38.812 30.946 1.00 53.84 120 ASP A CA 1
ATOM 940 C C . ASP A 1 120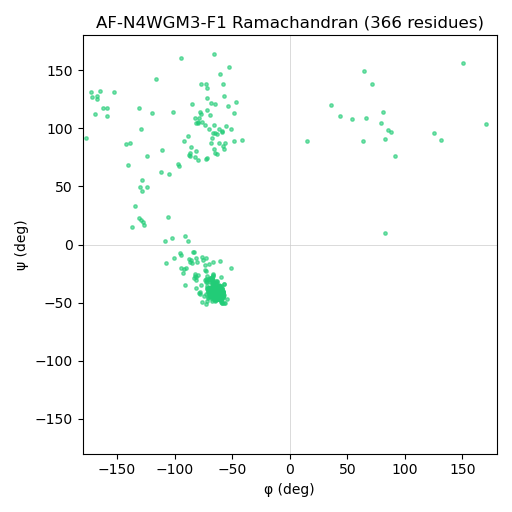 ? 6.604 39.279 29.462 1.00 53.84 120 ASP A C 1
ATOM 942 O O . ASP A 1 120 ? 7.378 38.891 28.589 1.00 53.84 120 ASP A O 1
ATOM 946 N N . THR A 1 121 ? 5.848 40.378 29.294 1.00 52.06 121 THR A N 1
ATOM 947 C CA . THR A 1 121 ? 6.342 41.646 28.707 1.00 52.06 121 THR A CA 1
ATOM 948 C C . THR A 1 121 ? 6.342 41.811 27.171 1.00 52.06 121 THR A C 1
ATOM 950 O O . THR A 1 121 ? 7.341 41.546 26.510 1.00 52.06 121 THR A O 1
ATOM 953 N N . GLN A 1 122 ? 5.317 42.492 26.624 1.00 45.84 122 GLN A N 1
ATOM 954 C CA . GLN A 1 122 ? 5.434 43.885 26.130 1.00 45.84 122 GLN A CA 1
ATOM 955 C C . GLN A 1 122 ? 4.080 44.498 25.707 1.00 45.84 122 GLN A C 1
ATOM 957 O O . GLN A 1 122 ? 3.330 43.910 24.942 1.00 45.84 122 GLN A O 1
ATOM 962 N N . GLU A 1 123 ? 3.819 45.715 26.197 1.00 50.19 123 GLU A N 1
ATOM 963 C CA . GLU A 1 123 ? 2.636 46.554 25.948 1.00 50.19 123 GLU A CA 1
ATOM 964 C C . GLU A 1 123 ? 2.367 46.869 24.454 1.00 50.19 123 GLU A C 1
ATOM 966 O O . GLU A 1 123 ? 3.220 47.466 23.795 1.00 50.19 123 GLU A O 1
ATOM 971 N N . GLU A 1 124 ? 1.123 46.590 24.029 1.00 53.06 124 GLU A N 1
ATOM 972 C CA . GLU A 1 124 ? 0.283 47.277 23.016 1.00 53.06 124 GLU A CA 1
ATOM 973 C C . GLU A 1 124 ? 0.703 47.325 21.518 1.00 53.06 124 GLU A C 1
ATOM 975 O O . GLU A 1 124 ? 1.891 47.386 21.192 1.00 53.06 124 GLU A O 1
ATOM 980 N N . PRO A 1 125 ? -0.261 47.369 20.558 1.00 52.91 125 PRO A N 1
ATOM 981 C CA . PRO A 1 125 ? -1.637 47.858 20.711 1.00 52.91 125 PRO A CA 1
ATOM 982 C C . PRO A 1 125 ? -2.750 46.823 20.506 1.00 52.91 125 PRO A C 1
ATOM 984 O O . PRO A 1 125 ? -2.708 45.996 19.599 1.00 52.91 125 PRO A O 1
ATOM 987 N N . GLU A 1 126 ? -3.774 46.990 21.344 1.00 53.03 126 GLU A N 1
ATOM 988 C CA . GLU A 1 126 ? -5.148 46.524 21.184 1.00 53.03 126 GLU A CA 1
ATOM 989 C C . GLU A 1 126 ? -5.663 46.840 19.770 1.00 53.03 126 GLU A C 1
ATOM 991 O O . GLU A 1 126 ? -5.630 48.002 19.377 1.00 53.03 126 GLU A O 1
ATOM 996 N N . GLU A 1 127 ? -6.107 45.837 19.010 1.00 52.22 127 GLU A N 1
ATOM 997 C CA . GLU A 1 127 ? -7.387 45.822 18.279 1.00 52.22 127 GLU A CA 1
ATOM 998 C C . GLU A 1 127 ? -7.615 44.411 17.697 1.00 52.22 127 GLU A C 1
ATOM 1000 O O . GLU A 1 127 ? -6.794 43.917 16.926 1.00 52.22 127 GLU A O 1
ATOM 1005 N N . SER A 1 128 ? -8.793 43.847 17.999 1.00 50.66 128 SER A N 1
ATOM 1006 C CA . SER A 1 128 ? -9.431 42.676 17.369 1.00 50.66 128 SER A CA 1
ATOM 1007 C C . SER A 1 128 ? -9.138 41.305 17.992 1.00 50.66 128 SER A C 1
ATOM 1009 O O . SER A 1 128 ? -8.429 40.493 17.410 1.00 50.66 128 SER A O 1
ATOM 1011 N N . ASP A 1 129 ? -9.783 41.045 19.131 1.00 48.81 129 ASP A N 1
ATOM 1012 C CA . ASP A 1 129 ? -9.725 39.794 19.904 1.00 48.81 129 ASP A CA 1
ATOM 1013 C C . ASP A 1 129 ? -11.147 39.213 20.111 1.00 48.81 129 ASP A C 1
ATOM 1015 O O . ASP A 1 129 ? -11.602 38.980 21.224 1.00 48.81 129 ASP A O 1
ATOM 1019 N N . GLU A 1 130 ? -11.924 39.100 19.024 1.00 51.91 130 GLU A N 1
ATOM 1020 C CA . GLU A 1 130 ? -13.300 38.549 19.036 1.00 51.91 130 GLU A CA 1
ATOM 1021 C C . GLU A 1 130 ? -13.499 37.407 18.012 1.00 51.91 130 GLU A C 1
ATOM 1023 O O . GLU A 1 130 ? -14.630 37.085 17.674 1.00 51.91 130 GLU A O 1
ATOM 1028 N N . ASN A 1 131 ? -12.434 36.791 17.476 1.00 54.94 131 ASN A N 1
ATOM 1029 C CA . ASN A 1 131 ? -12.564 35.846 16.348 1.00 54.94 131 ASN A CA 1
ATOM 1030 C C . ASN A 1 131 ? -11.876 34.484 16.554 1.00 54.94 131 ASN A C 1
ATOM 1032 O O . ASN A 1 131 ? -11.554 33.827 15.567 1.00 54.94 131 ASN A O 1
ATOM 1036 N N . GLN A 1 132 ? -11.602 34.083 17.801 1.00 52.59 132 GLN A N 1
ATOM 1037 C CA . GLN A 1 132 ? -10.856 32.850 18.093 1.00 52.59 132 GLN A CA 1
ATOM 1038 C C . GLN A 1 132 ? -11.721 31.707 18.660 1.00 52.59 132 GLN A C 1
ATOM 1040 O O . GLN A 1 132 ? -11.306 30.560 18.563 1.00 52.59 132 GLN A O 1
ATOM 1045 N N . GLU A 1 133 ? -12.942 31.975 19.146 1.00 53.44 133 GLU A N 1
ATOM 1046 C CA . GLU A 1 133 ? -13.864 30.917 19.613 1.00 53.44 133 GLU A CA 1
ATOM 1047 C C . GLU A 1 133 ? -14.662 30.240 18.478 1.00 53.44 133 GLU A C 1
ATOM 1049 O O . GLU A 1 133 ? -14.970 29.062 18.590 1.00 53.44 133 GLU A O 1
ATOM 1054 N N . GLU A 1 134 ? -14.934 30.910 17.346 1.00 54.12 134 GLU A N 1
ATOM 1055 C CA . GLU A 1 134 ? -15.661 30.281 16.217 1.00 54.12 134 GLU A CA 1
ATOM 1056 C C . GLU A 1 134 ? -14.817 29.246 15.439 1.00 54.12 134 GLU A C 1
ATOM 1058 O O . GLU A 1 134 ? -15.360 28.499 14.636 1.00 54.12 134 GLU A O 1
ATOM 1063 N N . SER A 1 135 ? -13.498 29.173 15.660 1.00 56.12 135 SER A N 1
ATOM 1064 C CA . SER A 1 135 ? -12.617 28.295 14.871 1.00 56.12 135 SER A CA 1
ATOM 1065 C C . SER A 1 135 ? -12.548 26.848 15.372 1.00 56.12 135 SER A C 1
ATOM 1067 O O . SER A 1 135 ? -12.047 26.007 14.631 1.00 56.12 135 SER A O 1
ATOM 1069 N N . ASN A 1 136 ? -12.988 26.557 16.602 1.00 56.47 136 ASN A N 1
ATOM 1070 C CA . ASN A 1 136 ? -12.880 25.206 17.172 1.00 56.47 136 ASN A CA 1
ATOM 1071 C C . ASN A 1 136 ? -14.122 24.348 16.880 1.00 56.47 136 ASN A C 1
ATOM 1073 O O . ASN A 1 136 ? -13.989 23.165 16.594 1.00 56.47 136 ASN A O 1
ATOM 1077 N N . GLU A 1 137 ? -15.313 24.956 16.858 1.00 60.75 137 GLU A N 1
ATOM 1078 C CA . GLU A 1 137 ? -16.583 24.257 16.592 1.00 60.75 137 GLU A CA 1
ATOM 1079 C C . GLU A 1 137 ? -16.665 23.741 15.134 1.00 60.75 137 GLU A C 1
ATOM 1081 O O . GLU A 1 137 ? -17.268 22.705 14.874 1.00 60.75 137 GLU A O 1
ATOM 1086 N N . GLU A 1 138 ? -15.997 24.407 14.177 1.00 63.41 138 GLU A N 1
ATOM 1087 C CA . GLU A 1 138 ? -15.928 23.944 12.777 1.00 63.41 138 GLU A CA 1
ATOM 1088 C C . GLU A 1 138 ? -15.025 22.709 12.582 1.00 63.41 138 GLU A C 1
ATOM 1090 O O . GLU A 1 138 ? -15.216 21.974 11.612 1.00 63.41 138 GLU A O 1
ATOM 1095 N N . LYS A 1 139 ? -14.060 22.455 13.481 1.00 68.19 139 LYS A N 1
ATOM 1096 C CA . LYS A 1 139 ? -13.114 21.332 13.345 1.00 68.19 139 LYS A CA 1
ATOM 1097 C C . LYS A 1 139 ? -13.751 19.997 13.752 1.00 68.19 139 LYS A C 1
ATOM 1099 O O . LYS A 1 139 ? -13.639 19.023 13.015 1.00 68.19 139 LYS A O 1
ATOM 1104 N N . GLU A 1 140 ? -14.508 19.974 14.849 1.00 66.12 140 GLU A N 1
ATOM 1105 C CA . GLU A 1 140 ? -15.195 18.760 15.329 1.00 66.12 140 GLU A CA 1
ATOM 1106 C C . GLU A 1 140 ? -16.253 18.239 14.335 1.00 66.12 140 GLU A C 1
ATOM 1108 O O . GLU A 1 140 ? -16.388 17.028 14.142 1.00 66.12 140 GLU A O 1
ATOM 1113 N N . GLU A 1 141 ? -16.978 19.132 13.643 1.00 72.50 141 GLU A N 1
ATOM 1114 C CA . GLU A 1 141 ? -17.931 18.724 12.596 1.00 72.50 141 GLU A CA 1
ATOM 1115 C C . GLU A 1 141 ? -17.229 18.094 11.375 1.00 72.50 141 GLU A C 1
ATOM 1117 O O . GLU A 1 141 ? -17.805 17.234 10.697 1.00 72.50 141 GLU A O 1
ATOM 1122 N N . GLN A 1 142 ? -15.991 18.505 11.078 1.00 74.56 142 GLN A N 1
ATOM 1123 C CA . GLN A 1 142 ? -15.223 17.974 9.953 1.00 74.56 142 GLN A CA 1
ATOM 1124 C C . GLN A 1 142 ? -14.741 16.543 10.228 1.00 74.56 142 GLN A C 1
ATOM 1126 O O . GLN A 1 142 ? -14.891 15.685 9.353 1.00 74.56 142 GLN A O 1
ATOM 1131 N N . ASP A 1 143 ? -14.261 16.260 11.440 1.00 75.00 143 ASP A N 1
ATOM 1132 C CA . ASP A 1 143 ? -13.719 14.944 11.812 1.00 75.00 143 ASP A CA 1
ATOM 1133 C C . ASP A 1 143 ? -14.819 13.866 11.912 1.00 75.00 143 ASP A C 1
ATOM 1135 O O . ASP A 1 143 ? -14.660 12.744 11.412 1.00 75.00 143 ASP A O 1
ATOM 1139 N N . GLN A 1 144 ? -16.008 14.220 12.419 1.00 77.38 144 GLN A N 1
ATOM 1140 C CA . GLN A 1 144 ? -17.181 13.330 12.362 1.00 77.38 144 GLN A CA 1
ATOM 1141 C C . GLN A 1 144 ? -17.592 13.014 10.916 1.00 77.38 144 GLN A C 1
ATOM 1143 O O . GLN A 1 144 ? -17.934 11.880 10.586 1.00 77.38 144 GLN A O 1
ATOM 1148 N N . SER A 1 145 ? -17.499 13.990 10.005 1.00 86.56 145 SER A N 1
ATOM 1149 C CA . SER A 1 145 ? -17.808 13.737 8.594 1.00 86.56 145 SER A CA 1
ATOM 1150 C C . SER A 1 145 ? -16.809 12.791 7.920 1.00 86.56 145 SER A C 1
ATOM 1152 O O . SER A 1 145 ? -17.170 12.190 6.901 1.00 86.56 145 SER A O 1
ATOM 1154 N N . VAL A 1 146 ? -15.563 12.717 8.386 1.00 88.50 146 VAL A N 1
ATOM 1155 C CA . VAL A 1 146 ? -14.529 11.854 7.798 1.00 88.50 146 VAL A CA 1
ATOM 1156 C C . VAL A 1 146 ? -14.771 10.406 8.199 1.00 88.50 146 VAL A C 1
ATOM 1158 O O . VAL A 1 146 ? -14.847 9.541 7.326 1.00 88.50 146 VAL A O 1
ATOM 1161 N N . THR A 1 147 ? -14.985 10.158 9.491 1.00 86.62 147 THR A N 1
ATOM 1162 C CA . THR A 1 147 ? -15.259 8.815 10.027 1.00 86.62 147 THR A CA 1
ATOM 1163 C C . THR A 1 147 ? -16.499 8.180 9.391 1.00 86.62 147 THR A C 1
ATOM 1165 O O . THR A 1 147 ? -16.413 7.055 8.893 1.00 86.62 147 THR A O 1
ATOM 1168 N N . ASP A 1 148 ? -17.602 8.927 9.270 1.00 90.75 148 ASP A N 1
ATOM 1169 C CA . ASP A 1 148 ? -18.827 8.472 8.590 1.00 90.75 148 ASP A CA 1
ATOM 1170 C C . ASP A 1 148 ? -18.576 8.062 7.124 1.00 90.75 148 ASP A C 1
ATOM 1172 O O . ASP A 1 148 ? -19.119 7.066 6.635 1.00 90.75 148 ASP A O 1
ATOM 1176 N N . LYS A 1 149 ? -17.751 8.827 6.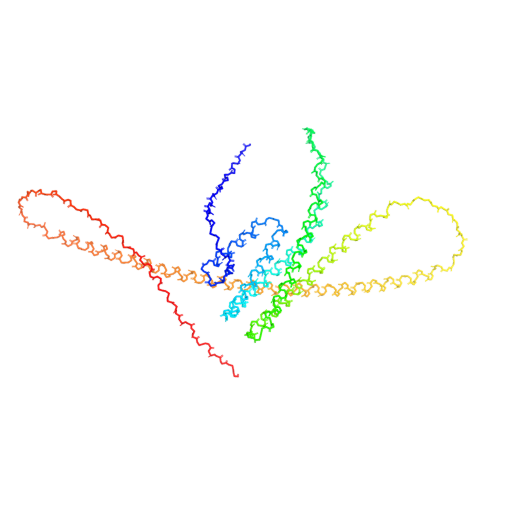392 1.00 92.62 149 LYS A N 1
ATOM 1177 C CA . LYS A 1 149 ? -17.431 8.537 4.982 1.00 92.62 149 LYS A CA 1
ATOM 1178 C C . LYS A 1 149 ? -16.586 7.281 4.841 1.00 92.62 149 LYS A C 1
ATOM 1180 O O . LYS A 1 149 ? -16.877 6.463 3.968 1.00 92.62 149 LYS A O 1
ATOM 1185 N N . VAL A 1 150 ? -15.566 7.130 5.685 1.00 91.12 150 VAL A N 1
ATOM 1186 C CA . VAL A 1 150 ? -14.711 5.938 5.675 1.00 91.12 150 VAL A CA 1
ATOM 1187 C C . VAL A 1 150 ? -15.539 4.704 6.025 1.00 91.12 150 VAL A C 1
ATOM 1189 O O . VAL A 1 150 ? -15.431 3.684 5.348 1.00 91.12 150 VAL A O 1
ATOM 1192 N N . GLU A 1 151 ? -16.444 4.791 7.004 1.00 91.31 151 GLU A N 1
ATOM 1193 C CA . GLU A 1 151 ? -17.364 3.695 7.318 1.00 91.31 151 GLU A CA 1
ATOM 1194 C C . GLU A 1 151 ? -18.271 3.338 6.126 1.00 91.31 151 GLU A C 1
ATOM 1196 O O . GLU A 1 151 ? -18.398 2.159 5.773 1.00 91.31 151 GLU A O 1
ATOM 1201 N N . GLU A 1 152 ? -18.879 4.334 5.473 1.00 93.69 152 GLU A N 1
ATOM 1202 C CA . GLU A 1 152 ? -19.717 4.111 4.289 1.00 93.69 152 GLU A CA 1
ATOM 1203 C C . GLU A 1 152 ? -18.924 3.414 3.172 1.00 93.69 152 GLU A C 1
ATOM 1205 O O . GLU A 1 152 ? -19.419 2.478 2.533 1.00 93.69 152 GLU A O 1
ATOM 1210 N N . ASN A 1 153 ? -17.684 3.841 2.940 1.00 91.81 153 ASN A N 1
ATOM 1211 C CA . ASN A 1 153 ? -16.829 3.266 1.911 1.00 91.81 153 ASN A CA 1
ATOM 1212 C C . ASN A 1 153 ? -16.357 1.855 2.281 1.00 91.81 153 ASN A C 1
ATOM 1214 O O . ASN A 1 153 ? -16.427 0.956 1.442 1.00 91.81 153 ASN A O 1
ATOM 1218 N N . LEU A 1 154 ? -16.011 1.588 3.543 1.00 91.81 154 LEU A N 1
ATOM 1219 C CA . LEU A 1 154 ? -15.720 0.232 4.015 1.00 91.81 154 LEU A CA 1
ATOM 1220 C C . LEU A 1 154 ? -16.906 -0.715 3.774 1.00 91.81 154 LEU A C 1
ATOM 1222 O O . LEU A 1 154 ? -16.713 -1.828 3.273 1.00 91.81 154 LEU A O 1
ATOM 1226 N N . GLN A 1 155 ? -18.137 -0.278 4.047 1.00 93.12 155 GLN A N 1
ATOM 1227 C CA . GLN A 1 155 ? -19.330 -1.081 3.756 1.00 93.12 155 GLN A CA 1
ATOM 1228 C C . GLN A 1 155 ? -19.460 -1.376 2.255 1.00 93.12 155 GLN A C 1
ATOM 1230 O O . GLN A 1 155 ? -19.636 -2.537 1.877 1.00 93.12 155 GLN A O 1
ATOM 1235 N N . LYS A 1 156 ? -19.288 -0.367 1.389 1.00 95.50 156 LYS A N 1
ATOM 1236 C CA . LYS A 1 156 ? -19.312 -0.553 -0.076 1.00 95.50 156 LYS A CA 1
ATOM 1237 C C . LYS A 1 156 ? -18.247 -1.539 -0.553 1.00 95.50 156 LYS A C 1
ATOM 1239 O O . LYS A 1 156 ? -18.553 -2.422 -1.353 1.00 95.50 156 LYS A O 1
ATOM 1244 N N . ARG A 1 157 ? -17.017 -1.436 -0.045 1.00 93.94 157 ARG A N 1
ATOM 1245 C CA . ARG A 1 157 ? -15.918 -2.354 -0.381 1.00 93.94 157 ARG A CA 1
ATOM 1246 C C . ARG A 1 157 ? -16.208 -3.782 0.055 1.00 93.94 157 ARG A C 1
ATOM 1248 O O . ARG A 1 157 ? -15.944 -4.714 -0.703 1.00 93.94 157 ARG A O 1
ATOM 1255 N N . SER A 1 158 ? -16.804 -3.958 1.235 1.00 94.56 158 SER A N 1
ATOM 1256 C CA . SER A 1 158 ? -17.232 -5.275 1.711 1.00 94.56 158 SER A CA 1
ATOM 1257 C C . SER A 1 158 ? -18.275 -5.871 0.766 1.00 94.56 158 SER A C 1
ATOM 1259 O O . SER A 1 158 ? -18.131 -7.016 0.341 1.00 94.56 158 SER A O 1
ATOM 1261 N N . GLU A 1 159 ? -19.287 -5.093 0.366 1.00 96.75 159 GLU A N 1
ATOM 1262 C CA . GLU A 1 159 ? -20.286 -5.527 -0.621 1.00 96.75 159 GLU A CA 1
ATOM 1263 C C . GLU A 1 159 ? -19.644 -5.867 -1.978 1.00 96.75 159 GLU A C 1
ATOM 1265 O O . GLU A 1 159 ? -20.004 -6.865 -2.610 1.00 96.75 159 GLU A O 1
ATOM 1270 N N . GLN A 1 160 ? -18.660 -5.079 -2.423 1.00 96.31 160 GLN A N 1
ATOM 1271 C CA . GLN A 1 160 ? -17.928 -5.325 -3.666 1.00 96.31 160 GLN A CA 1
ATOM 1272 C C . GLN A 1 160 ? -17.126 -6.631 -3.596 1.00 96.31 160 GLN A C 1
ATOM 1274 O O . GLN A 1 160 ? -17.263 -7.473 -4.488 1.00 96.31 160 GLN A O 1
ATOM 1279 N N . LEU A 1 161 ? -16.354 -6.853 -2.529 1.00 96.12 161 LEU A N 1
ATOM 1280 C CA . LEU A 1 161 ? -15.593 -8.086 -2.303 1.00 96.12 161 LEU A CA 1
ATOM 1281 C C . LEU A 1 161 ? -16.515 -9.311 -2.199 1.00 96.12 161 LEU A C 1
ATOM 1283 O O . LEU A 1 161 ? -16.236 -10.349 -2.806 1.00 96.12 161 LEU A O 1
ATOM 1287 N N . GLU A 1 162 ? -17.645 -9.193 -1.498 1.00 96.88 162 GLU A N 1
ATOM 1288 C CA . GLU A 1 162 ? -18.662 -10.247 -1.430 1.00 96.88 162 GLU A CA 1
ATOM 1289 C C . GLU A 1 162 ? -19.237 -10.558 -2.817 1.00 96.88 162 GLU A C 1
ATOM 1291 O O . GLU A 1 162 ? -19.303 -11.725 -3.214 1.00 96.88 162 GLU A O 1
ATOM 1296 N N . SER A 1 163 ? -19.565 -9.529 -3.604 1.00 96.88 163 SER A N 1
ATOM 1297 C CA . SER A 1 163 ? -20.073 -9.706 -4.969 1.00 96.88 163 SER A CA 1
ATOM 1298 C C . SER A 1 163 ? -19.061 -10.411 -5.883 1.00 96.88 163 SER A C 1
ATOM 1300 O O . SER A 1 163 ? -19.442 -11.241 -6.716 1.00 96.88 163 SER A O 1
ATOM 1302 N N . LEU A 1 164 ? -17.760 -10.149 -5.697 1.00 95.06 164 LEU A N 1
ATOM 1303 C CA . LEU A 1 164 ? -16.691 -10.845 -6.411 1.00 95.06 164 LEU A CA 1
ATOM 1304 C C . LEU A 1 164 ? -16.606 -12.320 -5.992 1.00 95.06 164 LEU A C 1
ATOM 1306 O O . LEU A 1 164 ? -16.417 -13.177 -6.856 1.00 95.06 164 LEU A O 1
ATOM 1310 N N . LEU A 1 165 ? -16.799 -12.651 -4.710 1.00 96.19 165 LEU A N 1
ATOM 1311 C CA . LEU A 1 165 ? -16.810 -14.043 -4.231 1.00 96.19 165 LEU A CA 1
ATOM 1312 C C . LEU A 1 165 ? -17.987 -14.862 -4.761 1.00 96.19 165 LEU A C 1
ATOM 1314 O O . LEU A 1 165 ? -17.838 -16.069 -4.993 1.00 96.19 165 LEU A O 1
ATOM 1318 N N . GLU A 1 166 ? -19.143 -14.231 -4.967 1.00 96.94 166 GLU A N 1
ATOM 1319 C CA . GLU A 1 166 ? -20.340 -14.893 -5.499 1.00 96.94 166 GLU A CA 1
ATOM 1320 C C . GLU A 1 166 ? -20.177 -15.357 -6.956 1.00 96.94 166 GLU A C 1
ATOM 1322 O O . GLU A 1 166 ? -20.945 -16.198 -7.438 1.00 96.94 166 GLU A O 1
ATOM 1327 N N . ARG A 1 167 ? -19.151 -14.871 -7.665 1.00 95.94 167 ARG A N 1
ATOM 1328 C CA . ARG A 1 167 ? -18.862 -15.272 -9.042 1.00 95.94 167 ARG A CA 1
ATOM 1329 C C . ARG A 1 167 ? -18.463 -16.751 -9.135 1.00 95.94 167 ARG A C 1
ATOM 1331 O O . ARG A 1 167 ? -17.479 -17.230 -8.557 1.00 95.94 167 ARG A O 1
ATOM 1338 N N . GLU A 1 168 ? -19.230 -17.510 -9.919 1.00 95.69 168 GLU A N 1
ATOM 1339 C CA . GLU A 1 168 ? -18.979 -18.940 -10.153 1.00 95.69 168 GLU A CA 1
ATOM 1340 C C . GLU A 1 168 ? -17.695 -19.185 -10.961 1.00 95.69 168 GLU A C 1
ATOM 1342 O O . GLU A 1 168 ? -17.040 -20.209 -10.767 1.00 95.69 168 GLU A O 1
ATOM 1347 N N . ASP A 1 169 ? -17.334 -18.248 -11.841 1.00 95.50 169 ASP A N 1
ATOM 1348 C CA . ASP A 1 169 ? -16.180 -18.303 -12.744 1.00 95.50 169 ASP A CA 1
ATOM 1349 C C . ASP A 1 169 ? -14.859 -17.876 -12.090 1.00 95.50 169 ASP A C 1
ATOM 1351 O O . ASP A 1 169 ? -13.800 -18.028 -12.699 1.00 95.50 169 ASP A O 1
ATOM 1355 N N . LEU A 1 170 ? -14.906 -17.385 -10.851 1.00 93.75 170 LEU A N 1
ATOM 1356 C CA . LEU A 1 170 ? -13.733 -16.878 -10.157 1.00 93.75 170 LEU A CA 1
ATOM 1357 C C . LEU A 1 170 ? -12.788 -18.033 -9.740 1.00 93.75 170 LEU A C 1
ATOM 1359 O O . LEU A 1 170 ? -13.228 -18.972 -9.059 1.00 93.75 170 LEU A O 1
ATOM 1363 N N . PRO A 1 171 ? -11.494 -17.989 -10.115 1.00 92.75 171 PRO A N 1
ATOM 1364 C CA . PRO A 1 171 ? -10.518 -19.018 -9.752 1.00 92.75 171 PRO A CA 1
ATOM 1365 C C . PRO A 1 171 ? -10.347 -19.164 -8.234 1.00 92.75 171 PRO A C 1
ATOM 1367 O O . PRO A 1 171 ? -10.436 -18.185 -7.496 1.00 92.75 171 PRO A O 1
ATOM 1370 N N . GLU A 1 172 ? -10.077 -20.385 -7.751 1.00 92.19 172 GLU A N 1
ATOM 1371 C CA . GLU A 1 172 ? -9.981 -20.674 -6.305 1.00 92.19 172 GLU A CA 1
ATOM 1372 C C . GLU A 1 172 ? -8.932 -19.807 -5.594 1.00 92.19 172 GLU A C 1
ATOM 1374 O O . GLU A 1 172 ? -9.142 -19.397 -4.455 1.00 92.19 172 GLU A O 1
ATOM 1379 N N . GLN A 1 173 ? -7.834 -19.483 -6.282 1.00 88.31 173 GLN A N 1
ATOM 1380 C CA . GLN A 1 173 ? -6.794 -18.603 -5.756 1.00 88.31 173 GLN A CA 1
ATOM 1381 C C . GLN A 1 173 ? -7.313 -17.176 -5.527 1.00 88.31 173 GLN A C 1
ATOM 1383 O O . GLN A 1 173 ? -7.134 -16.646 -4.436 1.00 88.31 173 GLN A O 1
ATOM 1388 N N . ALA A 1 174 ? -8.019 -16.590 -6.502 1.00 91.12 174 ALA A N 1
ATOM 1389 C CA . ALA A 1 174 ? -8.645 -15.276 -6.341 1.00 91.12 174 ALA A CA 1
ATOM 1390 C C . ALA A 1 174 ? -9.698 -15.292 -5.223 1.00 91.12 174 ALA A C 1
ATOM 1392 O O . ALA A 1 174 ? -9.747 -14.375 -4.412 1.00 91.12 174 ALA A O 1
ATOM 1393 N N . LYS A 1 175 ? -10.495 -16.368 -5.112 1.00 93.94 175 LYS A N 1
ATOM 1394 C CA . LYS A 1 175 ? -11.449 -16.536 -4.000 1.00 93.94 175 LYS A CA 1
ATOM 1395 C C . LYS A 1 175 ? -10.757 -16.503 -2.642 1.00 93.94 175 LYS A C 1
ATOM 1397 O O . LYS A 1 175 ? -11.252 -15.849 -1.729 1.00 93.94 175 LYS A O 1
ATOM 1402 N N . ALA A 1 176 ? -9.626 -17.191 -2.502 1.00 90.06 176 ALA A N 1
ATOM 1403 C CA . ALA A 1 176 ? -8.851 -17.185 -1.267 1.00 90.06 176 ALA A CA 1
ATOM 1404 C C . ALA A 1 176 ? -8.286 -15.789 -0.951 1.00 90.06 176 ALA A C 1
ATOM 1406 O O . ALA A 1 176 ? -8.400 -15.344 0.190 1.00 90.06 176 ALA A O 1
ATOM 1407 N N . GLY A 1 177 ? -7.741 -15.089 -1.954 1.00 88.19 177 GLY A N 1
ATOM 1408 C CA . GLY A 1 177 ? -7.254 -13.713 -1.808 1.00 88.19 177 GLY A CA 1
ATOM 1409 C C . GLY A 1 177 ? -8.355 -12.747 -1.367 1.00 88.19 177 GLY A C 1
ATOM 1410 O O . GLY A 1 177 ? -8.193 -12.049 -0.370 1.00 88.19 177 GLY A O 1
ATOM 1411 N N . ILE A 1 178 ? -9.508 -12.780 -2.040 1.00 91.69 178 ILE A N 1
ATOM 1412 C CA . ILE A 1 178 ? -10.669 -11.935 -1.726 1.00 91.69 178 ILE A CA 1
ATOM 1413 C C . ILE A 1 178 ? -11.230 -12.260 -0.334 1.00 91.69 178 ILE A C 1
ATOM 1415 O O . ILE A 1 178 ? -11.530 -11.352 0.433 1.00 91.69 178 ILE A O 1
ATOM 1419 N N . THR A 1 179 ? -11.318 -13.544 0.036 1.00 92.50 179 THR A N 1
ATOM 1420 C CA . THR A 1 179 ? -11.762 -13.950 1.385 1.00 92.50 179 THR A CA 1
ATOM 1421 C C . THR A 1 179 ? -10.835 -13.389 2.461 1.00 92.50 179 THR A C 1
ATOM 1423 O O . THR A 1 179 ? -11.304 -12.849 3.456 1.00 92.50 179 THR A O 1
ATOM 1426 N N . LYS A 1 180 ? -9.516 -13.470 2.247 1.00 91.38 180 LYS A N 1
ATOM 1427 C CA . LYS A 1 180 ? -8.522 -12.907 3.166 1.00 91.38 180 LYS A CA 1
ATOM 1428 C C . LYS A 1 180 ? -8.627 -11.380 3.254 1.00 91.38 180 LYS A C 1
ATOM 1430 O O . LYS A 1 180 ? -8.493 -10.836 4.344 1.00 91.38 180 LYS A O 1
ATOM 1435 N N . ALA A 1 181 ? -8.880 -10.703 2.132 1.00 89.44 181 ALA A N 1
ATOM 1436 C CA . ALA A 1 181 ? -9.093 -9.257 2.108 1.00 89.44 181 ALA A CA 1
ATOM 1437 C C . ALA A 1 181 ? -10.320 -8.859 2.943 1.00 89.44 181 ALA A C 1
ATOM 1439 O O . ALA A 1 181 ? -10.209 -7.972 3.781 1.00 89.44 181 ALA A O 1
ATOM 1440 N N . LEU A 1 182 ? -11.436 -9.582 2.796 1.00 92.00 182 LEU A N 1
ATOM 1441 C CA . LEU A 1 182 ? -12.648 -9.401 3.605 1.00 92.00 182 LEU A CA 1
ATOM 1442 C C . LEU A 1 182 ? -12.399 -9.623 5.102 1.00 92.00 182 LEU A C 1
ATOM 1444 O O . LEU A 1 182 ? -12.813 -8.807 5.918 1.00 92.00 182 LEU A O 1
ATOM 1448 N N . GLU A 1 183 ? -11.708 -10.703 5.479 1.00 89.88 183 GLU A N 1
ATOM 1449 C CA . GLU A 1 183 ? -11.373 -10.977 6.886 1.00 89.88 183 GLU A CA 1
ATOM 1450 C C . GLU A 1 183 ? -10.486 -9.876 7.487 1.00 89.88 183 GLU A C 1
ATOM 1452 O O . GLU A 1 183 ? -10.705 -9.452 8.623 1.00 89.88 183 GLU A O 1
ATOM 1457 N N . ASN A 1 184 ? -9.498 -9.393 6.727 1.00 85.38 184 ASN A N 1
ATOM 1458 C CA . ASN A 1 184 ? -8.636 -8.293 7.155 1.00 85.38 184 ASN A CA 1
ATOM 1459 C C . ASN A 1 184 ? -9.420 -6.984 7.293 1.00 85.38 184 ASN A C 1
ATOM 1461 O O . ASN A 1 184 ? -9.260 -6.300 8.298 1.00 85.38 184 ASN A O 1
ATOM 1465 N N . GLN A 1 185 ? -10.296 -6.675 6.336 1.00 88.88 185 GLN A N 1
ATOM 1466 C CA . GLN A 1 185 ? -11.147 -5.490 6.374 1.00 88.88 185 GLN A CA 1
ATOM 1467 C C . GLN A 1 185 ? -12.098 -5.511 7.581 1.00 88.88 185 GLN A C 1
ATOM 1469 O O . GLN A 1 185 ? -12.217 -4.518 8.292 1.00 88.88 185 GLN A O 1
ATOM 1474 N N . GLN A 1 186 ? -12.736 -6.655 7.854 1.00 90.56 186 GLN A N 1
ATOM 1475 C CA . GLN A 1 186 ? -13.597 -6.826 9.030 1.00 90.56 186 GLN A CA 1
ATOM 1476 C C . GLN A 1 186 ? -12.818 -6.621 10.326 1.00 90.56 186 GLN A C 1
ATOM 1478 O O . GLN A 1 186 ? -13.297 -5.947 11.232 1.00 90.56 186 GLN A O 1
ATOM 1483 N N . LYS A 1 187 ? -11.602 -7.169 10.404 1.00 87.50 187 LYS A N 1
ATOM 1484 C CA . LYS A 1 187 ? -10.739 -7.000 11.570 1.00 87.50 187 LYS A CA 1
ATOM 1485 C C . LYS A 1 187 ? -10.310 -5.545 11.771 1.00 87.50 187 LYS A C 1
ATOM 1487 O O . LYS A 1 187 ? -10.314 -5.089 12.909 1.00 87.50 187 LYS A O 1
ATOM 1492 N N . ALA A 1 188 ? -9.970 -4.840 10.694 1.00 84.25 188 ALA A N 1
ATOM 1493 C CA . ALA A 1 188 ? -9.627 -3.422 10.746 1.00 84.25 188 ALA A CA 1
ATOM 1494 C C . ALA A 1 188 ? -10.808 -2.582 11.250 1.00 84.25 188 ALA A C 1
ATOM 1496 O O . ALA A 1 188 ? -10.661 -1.759 12.147 1.00 84.25 188 ALA A O 1
ATOM 1497 N N . TYR A 1 189 ? -12.014 -2.872 10.760 1.00 84.56 189 TYR A N 1
ATOM 1498 C CA . TYR A 1 189 ? -13.231 -2.204 11.215 1.00 84.56 189 TYR A CA 1
ATOM 1499 C C . TYR A 1 189 ? -13.576 -2.511 12.685 1.00 84.56 189 TYR A C 1
ATOM 1501 O O . TYR A 1 189 ? -13.938 -1.610 13.436 1.00 84.56 189 TYR A O 1
ATOM 1509 N N . GLU A 1 190 ? -13.425 -3.761 13.140 1.00 88.44 190 GLU A N 1
ATOM 1510 C CA . GLU A 1 190 ? -13.604 -4.116 14.559 1.00 88.44 190 GLU A CA 1
ATOM 1511 C C . GLU A 1 190 ? -12.621 -3.369 15.471 1.00 88.44 190 GLU A C 1
ATOM 1513 O O . GLU A 1 190 ? -12.998 -2.932 16.559 1.00 88.44 190 GLU A O 1
ATOM 1518 N N . ASN A 1 191 ? -11.369 -3.229 15.033 1.00 83.44 191 ASN A N 1
ATOM 1519 C CA . ASN A 1 191 ? -10.340 -2.495 15.757 1.00 83.44 191 ASN A CA 1
ATOM 1520 C C . ASN A 1 191 ? -10.647 -0.991 15.800 1.00 83.44 191 ASN A C 1
ATOM 1522 O O . ASN A 1 191 ? -10.577 -0.405 16.878 1.00 83.44 191 ASN A O 1
ATOM 1526 N N . PHE A 1 192 ? -11.073 -0.403 14.680 1.00 83.56 192 PHE A N 1
ATOM 1527 C CA . PHE A 1 192 ? -11.521 0.989 14.608 1.00 83.56 192 PHE A CA 1
ATOM 1528 C C . PHE A 1 192 ? -12.678 1.273 15.578 1.00 83.56 192 PHE A C 1
ATOM 1530 O O . PHE A 1 192 ? -12.584 2.173 16.408 1.00 83.56 192 PHE A O 1
ATOM 1537 N N . LEU A 1 193 ? -13.733 0.447 15.564 1.00 85.50 193 LEU A N 1
ATOM 1538 C CA . LEU A 1 193 ? -14.850 0.580 16.509 1.00 85.50 193 LEU A CA 1
ATOM 1539 C C . LEU A 1 193 ? -14.400 0.442 17.970 1.00 85.50 193 LEU A C 1
ATOM 1541 O O . LEU A 1 193 ? -14.950 1.086 18.860 1.00 85.50 193 LEU 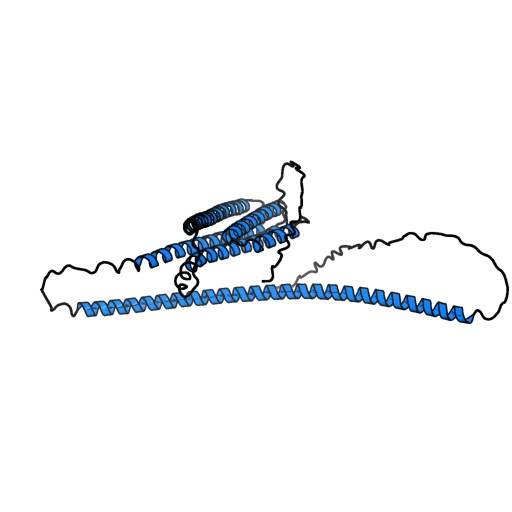A O 1
ATOM 1545 N N . ALA A 1 194 ? -13.418 -0.422 18.235 1.00 86.12 194 ALA A N 1
ATOM 1546 C CA . ALA A 1 194 ? -12.869 -0.591 19.574 1.00 86.12 194 ALA A CA 1
ATOM 1547 C C . ALA A 1 194 ? -12.002 0.596 20.020 1.00 86.12 194 ALA A C 1
ATOM 1549 O O . ALA A 1 194 ? -11.921 0.832 21.222 1.00 86.12 194 ALA A O 1
ATOM 1550 N N . ALA A 1 195 ? -11.345 1.302 19.097 1.00 82.69 195 ALA A N 1
ATOM 1551 C CA . ALA A 1 195 ? -10.614 2.535 19.382 1.00 82.69 195 ALA A CA 1
ATOM 1552 C C . ALA A 1 195 ? -11.590 3.683 19.678 1.00 82.69 195 ALA A C 1
ATOM 1554 O O . ALA A 1 195 ? -11.504 4.279 20.746 1.00 82.69 195 ALA A O 1
ATOM 1555 N N . GLN A 1 196 ? -12.602 3.877 18.826 1.00 82.31 196 GLN A N 1
ATOM 1556 C CA . GLN A 1 196 ? -13.648 4.887 19.031 1.00 82.31 196 GLN A CA 1
ATOM 1557 C C . GLN A 1 196 ? -14.403 4.694 20.356 1.00 82.31 196 GLN A C 1
ATOM 1559 O O . GLN A 1 196 ? -14.677 5.646 21.075 1.00 82.31 196 GLN A O 1
ATOM 1564 N N . ALA A 1 197 ? -14.716 3.448 20.724 1.00 86.38 197 ALA A N 1
ATOM 1565 C CA . ALA A 1 197 ? -15.378 3.177 21.998 1.00 86.38 197 ALA A CA 1
ATOM 1566 C C . ALA A 1 197 ? -14.492 3.484 23.221 1.00 86.38 197 ALA A C 1
ATOM 1568 O O . ALA A 1 197 ? -15.026 3.716 24.300 1.00 86.38 197 ALA A O 1
ATOM 1569 N N . LYS A 1 198 ? -13.158 3.442 23.086 1.00 84.06 198 LYS A N 1
ATOM 1570 C CA . LYS A 1 198 ? -12.249 3.793 24.186 1.00 84.06 198 LYS A CA 1
ATOM 1571 C C . LYS A 1 198 ? -12.135 5.299 24.366 1.00 84.06 198 LYS A C 1
ATOM 1573 O O . LYS A 1 198 ? -12.149 5.730 25.511 1.00 84.06 198 LYS A O 1
ATOM 1578 N N . SER A 1 199 ? -12.059 6.065 23.277 1.00 80.88 199 SER A N 1
ATOM 1579 C CA . SER A 1 199 ? -11.990 7.527 23.366 1.00 80.88 199 SER A CA 1
ATOM 1580 C C . SER A 1 199 ? -13.254 8.099 24.021 1.00 80.88 199 SER A C 1
ATOM 1582 O O . SER A 1 199 ? -13.160 8.936 24.908 1.00 80.88 199 SER A O 1
ATOM 1584 N N . GLU A 1 200 ? -14.439 7.553 23.707 1.00 81.00 200 GLU A N 1
ATOM 1585 C CA . GLU A 1 200 ? -15.693 7.958 24.370 1.00 81.00 200 GLU A CA 1
ATOM 1586 C C . GLU A 1 200 ? -15.731 7.653 25.886 1.00 81.00 200 GLU A C 1
ATOM 1588 O O . GLU A 1 200 ? -16.391 8.369 26.643 1.00 81.00 200 GLU A O 1
ATOM 1593 N N . ASP A 1 201 ? -15.073 6.578 26.341 1.00 79.31 201 ASP A N 1
ATOM 1594 C CA . ASP A 1 201 ? -15.035 6.201 27.761 1.00 79.31 201 ASP A CA 1
ATOM 1595 C C . ASP A 1 201 ? -14.048 7.087 28.558 1.00 79.31 201 ASP A C 1
ATOM 1597 O O . ASP A 1 201 ? -14.327 7.407 29.717 1.00 79.31 201 ASP A O 1
ATOM 1601 N N . GLU A 1 202 ? -12.927 7.512 27.957 1.00 73.00 202 GLU A N 1
ATOM 1602 C CA . GLU A 1 202 ? -11.922 8.378 28.606 1.00 73.00 202 GLU A CA 1
ATOM 1603 C C . GLU A 1 202 ? -12.462 9.802 28.844 1.00 73.00 202 GLU A C 1
ATOM 1605 O O . GLU A 1 202 ? -12.363 10.310 29.967 1.00 73.00 202 GLU A O 1
ATOM 1610 N N . ASP A 1 203 ? -13.203 10.365 27.882 1.00 65.12 203 ASP A N 1
ATOM 1611 C CA . ASP A 1 203 ? -13.921 11.643 28.036 1.00 65.12 203 ASP A CA 1
ATOM 1612 C C . ASP A 1 203 ? -14.958 11.627 29.180 1.00 65.12 203 ASP A C 1
ATOM 1614 O O . ASP A 1 203 ? -15.282 12.655 29.791 1.00 65.12 203 ASP A O 1
ATOM 1618 N N . SER A 1 204 ? -15.519 10.453 29.495 1.00 66.50 204 SER A N 1
ATOM 1619 C CA . SER A 1 204 ? -16.519 10.315 30.557 1.00 66.50 204 SER A CA 1
ATOM 1620 C C . SER A 1 204 ? -15.909 10.211 31.959 1.00 66.50 204 SER A C 1
ATOM 1622 O O . SER A 1 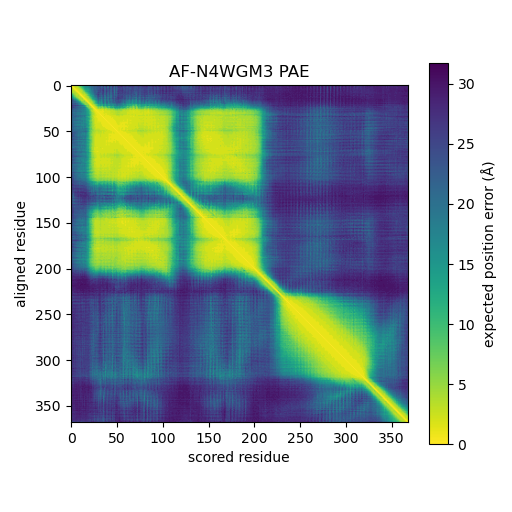204 ? -16.613 10.530 32.924 1.00 66.50 204 SER A O 1
ATOM 1624 N N . GLU A 1 205 ? -14.662 9.752 32.112 1.00 59.47 205 GLU A N 1
ATOM 1625 C CA . GLU A 1 205 ? -14.021 9.613 33.430 1.00 59.47 205 GLU A CA 1
ATOM 1626 C C . GLU A 1 205 ? -13.405 10.936 33.928 1.00 59.47 205 GLU A C 1
ATOM 1628 O O . GLU A 1 205 ? -13.434 11.190 35.136 1.00 59.47 205 GLU A O 1
ATOM 1633 N N . GLU A 1 206 ? -12.960 11.838 33.043 1.00 51.22 206 GLU A N 1
ATOM 1634 C CA . GLU A 1 206 ? -12.442 13.159 33.453 1.00 51.22 206 GLU A CA 1
ATOM 1635 C C . GLU A 1 206 ? -13.529 14.127 33.951 1.00 51.22 206 GLU A C 1
ATOM 1637 O O . GLU A 1 206 ? -13.278 14.968 34.822 1.00 51.22 206 GLU A O 1
ATOM 1642 N N . ASN A 1 207 ? -14.775 13.983 33.492 1.00 46.53 207 ASN A N 1
ATOM 1643 C CA . ASN A 1 207 ? -15.858 14.883 33.900 1.00 46.53 207 ASN A CA 1
ATOM 1644 C C . ASN A 1 207 ? -16.474 14.532 35.277 1.00 46.53 207 ASN A C 1
ATOM 1646 O O . ASN A 1 207 ? -17.151 15.364 35.885 1.00 46.53 207 ASN A O 1
ATOM 1650 N N . GLU A 1 208 ? -16.227 13.334 35.829 1.00 47.47 208 GLU A N 1
ATOM 1651 C CA . GLU A 1 208 ? -16.720 12.960 37.170 1.00 47.47 208 GLU A CA 1
ATOM 1652 C C . GLU A 1 208 ? -15.788 13.392 38.327 1.00 47.47 208 GLU A C 1
ATOM 1654 O O . GLU A 1 208 ? -16.240 13.448 39.477 1.00 47.47 208 GLU A O 1
ATOM 1659 N N . GLU A 1 209 ? -14.527 13.776 38.073 1.00 45.28 209 GLU A N 1
ATOM 1660 C CA . GLU A 1 209 ? -13.620 14.288 39.124 1.00 45.28 209 GLU A CA 1
ATOM 1661 C C . GLU A 1 209 ? -13.716 15.810 39.364 1.00 45.28 209 GLU A C 1
ATOM 1663 O O . GLU A 1 209 ? -13.264 16.296 40.407 1.00 45.28 209 GLU A O 1
ATOM 1668 N N . SER A 1 210 ? -14.384 16.568 38.484 1.00 38.03 210 SER A N 1
ATOM 1669 C CA . SER A 1 210 ? -14.510 18.034 38.602 1.00 38.03 210 SER A CA 1
ATOM 1670 C C . SER A 1 210 ? -15.762 18.513 39.369 1.00 38.03 210 SER A C 1
ATOM 1672 O O . SER A 1 210 ? -15.757 19.596 39.959 1.00 38.03 210 SER A O 1
ATOM 1674 N N . GLU A 1 211 ? -16.821 17.700 39.493 1.00 40.19 211 GLU A N 1
ATOM 1675 C CA . GLU A 1 211 ? -18.066 18.103 40.186 1.00 40.19 211 GLU A CA 1
ATOM 1676 C C . GLU A 1 211 ? -18.122 17.785 41.699 1.00 40.19 211 GLU A C 1
ATOM 1678 O O . GLU A 1 211 ? -19.152 18.008 42.338 1.00 40.19 211 GLU A O 1
ATOM 1683 N N . ASN A 1 212 ? -17.039 17.319 42.338 1.00 37.03 212 ASN A N 1
ATOM 1684 C CA . ASN A 1 212 ? -17.080 16.933 43.763 1.00 37.03 212 ASN A CA 1
ATOM 1685 C C . ASN A 1 212 ? -16.403 17.913 44.742 1.00 37.03 212 ASN A C 1
ATOM 1687 O O . ASN A 1 212 ? -16.009 17.515 45.842 1.00 37.03 212 ASN A O 1
ATOM 1691 N N . ASN A 1 213 ? -16.273 19.200 44.386 1.00 40.41 213 ASN A N 1
ATOM 1692 C CA . ASN A 1 213 ? -15.659 20.202 45.273 1.00 40.41 213 ASN A CA 1
ATOM 1693 C C . ASN A 1 213 ? -16.440 21.517 45.461 1.00 40.41 213 ASN A C 1
ATOM 1695 O O . ASN A 1 213 ? -15.860 22.514 45.885 1.00 40.41 213 ASN A O 1
ATOM 1699 N N . GLU A 1 214 ? -17.759 21.520 45.242 1.00 43.44 214 GLU A N 1
ATOM 1700 C CA . GLU A 1 214 ? -18.633 22.637 45.635 1.00 43.44 214 GLU A CA 1
ATOM 1701 C C . GLU A 1 214 ? -19.985 22.161 46.203 1.00 43.44 214 GLU A C 1
ATOM 1703 O O . GLU A 1 214 ? -21.017 22.365 45.586 1.00 43.44 214 GLU A O 1
ATOM 1708 N N . ASP A 1 215 ? -20.007 21.537 47.388 1.00 41.16 215 ASP A N 1
ATOM 1709 C CA . ASP A 1 215 ? -20.957 21.916 48.460 1.00 41.16 215 ASP A CA 1
ATOM 1710 C C . ASP A 1 215 ? -20.707 21.096 49.740 1.00 41.16 215 ASP A C 1
ATOM 1712 O O . ASP A 1 215 ? -21.249 20.013 49.966 1.00 41.16 215 ASP A O 1
ATOM 1716 N N . ALA A 1 216 ? -19.868 21.635 50.624 1.00 40.50 216 ALA A N 1
ATOM 1717 C CA . ALA A 1 216 ? -19.747 21.172 52.002 1.00 40.50 216 ALA A CA 1
ATOM 1718 C C . ALA A 1 216 ? -19.888 22.355 52.965 1.00 40.50 216 ALA A C 1
ATOM 1720 O O . ALA A 1 216 ? -19.040 22.582 53.829 1.00 40.50 216 ALA A O 1
ATOM 1721 N N . GLU A 1 217 ? -20.991 23.097 52.852 1.00 43.31 217 GLU A N 1
ATOM 1722 C CA . GLU A 1 217 ? -21.521 23.854 53.981 1.00 43.31 217 GLU A CA 1
ATOM 1723 C C . GLU A 1 217 ? -22.948 23.404 54.334 1.00 43.31 217 GLU A C 1
ATOM 1725 O O . GLU A 1 217 ? -23.923 23.707 53.658 1.00 43.31 217 GLU A O 1
ATOM 1730 N N . ASN A 1 218 ? -23.038 22.810 55.531 1.00 39.19 218 ASN A N 1
ATOM 1731 C CA . ASN A 1 218 ? -24.109 23.024 56.507 1.00 39.19 218 ASN A CA 1
ATOM 1732 C C . ASN A 1 218 ? -25.390 22.163 56.422 1.00 39.19 218 ASN A C 1
ATOM 1734 O O . ASN A 1 218 ? -26.386 22.574 55.841 1.00 39.19 218 ASN A O 1
ATOM 1738 N N . GLU A 1 219 ? -25.434 21.092 57.228 1.00 35.12 219 GLU A N 1
ATOM 1739 C CA . GLU A 1 219 ? -26.538 20.879 58.184 1.00 35.12 219 GLU A CA 1
ATOM 1740 C C . GLU A 1 219 ? -26.126 19.912 59.319 1.00 35.12 219 GLU A C 1
ATOM 1742 O O . GLU A 1 219 ? -25.924 18.715 59.122 1.00 35.12 219 GLU A O 1
ATOM 1747 N N . GLU A 1 220 ? -25.993 20.443 60.541 1.00 43.09 220 GLU A N 1
ATOM 1748 C CA . GLU A 1 220 ? -26.088 19.646 61.769 1.00 43.09 220 GLU A CA 1
ATOM 1749 C C . GLU A 1 220 ? -27.551 19.231 61.992 1.00 43.09 220 GLU A C 1
ATOM 1751 O O . GLU A 1 220 ? -28.400 20.114 61.986 1.00 43.09 220 GLU A O 1
ATOM 1756 N N . GLU A 1 221 ? -27.837 17.965 62.331 1.00 33.66 221 GLU A N 1
ATOM 1757 C CA . GLU A 1 221 ? -28.634 17.626 63.529 1.00 33.66 221 GLU A CA 1
ATOM 1758 C C . GLU A 1 221 ? -28.606 16.110 63.848 1.00 33.66 221 GLU A C 1
ATOM 1760 O O . GLU A 1 221 ? -29.163 15.283 63.138 1.00 33.66 221 GLU A O 1
ATOM 1765 N N . SER A 1 222 ? -27.969 15.778 64.977 1.00 40.84 222 SER A N 1
ATOM 1766 C CA . SER A 1 222 ? -28.357 14.779 65.992 1.00 40.84 222 SER A CA 1
ATOM 1767 C C . SER A 1 222 ? -29.055 13.468 65.567 1.00 40.84 222 SER A C 1
ATOM 1769 O O . SER A 1 222 ? -30.231 13.448 65.217 1.00 40.84 222 SER A O 1
ATOM 1771 N N . THR A 1 223 ? -28.428 12.324 65.866 1.00 29.81 223 THR A N 1
ATOM 1772 C CA . THR A 1 223 ? -29.002 11.376 66.846 1.00 29.81 223 THR A CA 1
ATOM 1773 C C . THR A 1 223 ? -27.954 10.390 67.362 1.00 29.81 223 THR A C 1
ATOM 1775 O O . THR A 1 223 ? -27.365 9.595 66.643 1.00 29.81 223 THR A O 1
ATOM 1778 N N . GLU A 1 224 ? -27.741 10.481 68.668 1.00 45.88 224 GLU A N 1
ATOM 1779 C CA . GLU A 1 224 ? -26.898 9.656 69.521 1.00 45.88 224 GLU A CA 1
ATOM 1780 C C . GLU A 1 224 ? -27.663 8.373 69.897 1.00 45.88 224 GLU A C 1
ATOM 1782 O O . GLU A 1 224 ? -28.619 8.458 70.670 1.00 45.88 224 GLU A O 1
ATOM 1787 N N . THR A 1 225 ? -27.309 7.188 69.374 1.00 39.78 225 THR A N 1
ATOM 1788 C CA . THR A 1 225 ? -27.589 5.901 70.056 1.00 39.78 225 THR A CA 1
ATOM 1789 C C . THR A 1 225 ? -26.799 4.700 69.502 1.00 39.78 225 THR A C 1
ATOM 1791 O O . THR A 1 225 ? -26.822 4.435 68.310 1.00 39.78 225 THR A O 1
ATOM 1794 N N . GLU A 1 226 ? -26.214 3.947 70.445 1.00 40.56 226 GLU A N 1
ATOM 1795 C CA . GLU A 1 226 ? -25.676 2.567 70.398 1.00 40.56 226 GLU A CA 1
ATOM 1796 C C . GLU A 1 226 ? -24.265 2.340 69.805 1.00 40.56 226 GLU A C 1
ATOM 1798 O O . GLU A 1 226 ? -23.985 2.557 68.637 1.00 40.56 226 GLU A O 1
ATOM 1803 N N . SER A 1 227 ? -23.354 1.909 70.692 1.00 47.69 227 SER A N 1
ATOM 1804 C CA . SER A 1 227 ? -21.887 1.993 70.586 1.00 47.69 227 SER A CA 1
ATOM 1805 C C . SER A 1 227 ? -21.190 0.674 70.978 1.00 47.69 227 SER A C 1
ATOM 1807 O O . SER A 1 227 ? -20.097 0.709 71.533 1.00 47.69 227 SER A O 1
ATOM 1809 N N . ASP A 1 228 ? -21.789 -0.492 70.728 1.00 44.78 228 ASP A N 1
ATOM 1810 C CA . ASP A 1 228 ? -21.170 -1.778 71.120 1.00 44.78 228 ASP A CA 1
ATOM 1811 C C . ASP A 1 228 ? -21.268 -2.895 70.050 1.00 44.78 228 ASP A C 1
ATOM 1813 O O . ASP A 1 228 ? -20.987 -4.051 70.351 1.00 44.78 228 ASP A O 1
ATOM 1817 N N . GLU A 1 229 ? -21.604 -2.574 68.790 1.00 51.19 229 GLU A N 1
ATOM 1818 C CA . GLU A 1 229 ? -21.729 -3.562 67.687 1.00 51.19 229 GLU A CA 1
ATOM 1819 C C . GLU A 1 229 ? -20.898 -3.200 66.430 1.00 51.19 229 GLU A C 1
ATOM 1821 O O . GLU A 1 229 ? -21.157 -3.699 65.345 1.00 51.19 229 GLU A O 1
ATOM 1826 N N . VAL A 1 230 ? -19.883 -2.329 66.556 1.00 51.50 230 VAL A N 1
ATOM 1827 C CA . VAL A 1 230 ? -19.097 -1.798 65.410 1.00 51.50 230 VAL A CA 1
ATOM 1828 C C . VAL A 1 230 ? -17.738 -2.506 65.224 1.00 51.50 230 VAL A C 1
ATOM 1830 O O . VAL A 1 230 ? -17.090 -2.361 64.191 1.00 51.50 230 VAL A O 1
ATOM 1833 N N . GLU A 1 231 ? -17.292 -3.312 66.194 1.00 55.00 231 GLU A N 1
ATOM 1834 C CA . GLU A 1 231 ? -15.981 -3.989 66.125 1.00 55.00 231 GLU A CA 1
ATOM 1835 C C . GLU A 1 231 ? -15.991 -5.261 65.246 1.00 55.00 231 GLU A C 1
ATOM 1837 O O . GLU A 1 231 ? -14.961 -5.599 64.666 1.00 55.00 231 GLU A O 1
ATOM 1842 N N . ASP A 1 232 ? -17.141 -5.933 65.078 1.00 56.22 232 ASP A N 1
ATOM 1843 C CA . ASP A 1 232 ? -17.254 -7.131 64.218 1.00 56.22 232 ASP A CA 1
ATOM 1844 C C . ASP A 1 232 ? -17.414 -6.776 62.719 1.00 56.22 232 ASP A C 1
ATOM 1846 O O . ASP A 1 232 ? -16.906 -7.493 61.857 1.00 56.22 232 ASP A O 1
ATOM 1850 N N . GLU A 1 233 ? -18.024 -5.633 62.370 1.00 56.66 233 GLU A N 1
ATOM 1851 C CA . GLU A 1 233 ? -18.189 -5.216 60.962 1.00 56.66 233 GLU A CA 1
ATOM 1852 C C . GLU A 1 233 ? -16.880 -4.730 60.309 1.00 56.66 233 GLU A C 1
ATOM 1854 O O . GLU A 1 233 ? -16.665 -4.950 59.113 1.00 56.66 233 GLU A O 1
ATOM 1859 N N . GLN A 1 234 ? -15.954 -4.139 61.077 1.00 62.88 234 GLN A N 1
ATOM 1860 C CA . GLN A 1 234 ? -14.635 -3.754 60.550 1.00 62.88 234 GLN A CA 1
ATOM 1861 C C . GLN A 1 234 ? -13.772 -4.968 60.173 1.00 62.88 234 GLN A C 1
ATOM 1863 O O . GLN A 1 234 ? -12.990 -4.893 59.223 1.00 62.88 234 GLN A O 1
ATOM 1868 N N . SER A 1 235 ? -13.933 -6.099 60.870 1.00 70.81 235 SER A N 1
ATOM 1869 C CA . SER A 1 235 ? -13.214 -7.341 60.565 1.00 70.81 235 SER A CA 1
ATOM 1870 C C . SER A 1 235 ? -13.686 -7.971 59.250 1.00 70.81 235 SER A C 1
ATOM 1872 O O . SER A 1 235 ? -12.861 -8.438 58.466 1.00 70.81 235 SER A O 1
ATOM 1874 N N . GLU A 1 236 ? -14.995 -7.976 58.977 1.00 74.19 236 GLU A N 1
ATOM 1875 C CA . GLU A 1 236 ? -15.523 -8.522 57.717 1.00 74.19 236 GLU A CA 1
ATOM 1876 C C . GLU A 1 236 ? -15.222 -7.627 56.504 1.00 74.19 236 GLU A C 1
ATOM 1878 O O . GLU A 1 236 ? -15.061 -8.136 55.390 1.00 74.19 236 GLU A O 1
ATOM 1883 N N . MET A 1 237 ? -15.125 -6.304 56.687 1.00 69.81 237 MET A N 1
ATOM 1884 C CA . MET A 1 237 ? -14.692 -5.406 55.611 1.00 69.81 237 MET A CA 1
ATOM 1885 C C . MET A 1 237 ? -13.228 -5.632 55.230 1.00 69.81 237 MET A C 1
ATOM 1887 O O . MET A 1 237 ? -12.928 -5.691 54.040 1.00 69.81 237 MET A O 1
ATOM 1891 N N . ALA A 1 238 ? -12.333 -5.819 56.204 1.00 78.50 238 ALA A N 1
ATOM 1892 C CA . ALA A 1 238 ? -10.917 -6.059 55.926 1.00 78.50 238 ALA A CA 1
ATOM 1893 C C . ALA A 1 238 ? -10.693 -7.344 55.102 1.00 78.50 238 ALA A C 1
ATOM 1895 O O . ALA A 1 238 ? -9.963 -7.315 54.114 1.00 78.50 238 ALA A O 1
ATOM 1896 N N . GLU A 1 239 ? -11.388 -8.442 55.431 1.00 82.50 239 GLU A N 1
ATOM 1897 C CA . GLU A 1 239 ? -11.279 -9.704 54.675 1.00 82.50 239 GLU A CA 1
ATOM 1898 C C . GLU A 1 239 ? -11.854 -9.581 53.248 1.00 82.50 239 GLU A C 1
ATOM 1900 O O . GLU A 1 239 ? -11.352 -10.197 52.305 1.00 82.50 239 GLU A O 1
ATOM 1905 N N . LYS A 1 240 ? -12.898 -8.762 53.050 1.00 83.62 240 LYS A N 1
ATOM 1906 C CA . LYS A 1 240 ? -13.442 -8.486 51.709 1.00 83.62 240 LYS A CA 1
ATOM 1907 C C . LYS A 1 240 ? -12.501 -7.639 50.856 1.00 83.62 240 LYS A C 1
ATOM 1909 O O . LYS A 1 240 ? -12.430 -7.898 49.656 1.00 83.62 240 LYS A O 1
ATOM 1914 N N . VAL A 1 241 ? -11.804 -6.671 51.451 1.00 84.25 241 VAL A N 1
ATOM 1915 C CA . VAL A 1 241 ? -10.820 -5.829 50.752 1.00 84.25 241 VAL A CA 1
ATOM 1916 C C . VAL A 1 241 ? -9.611 -6.661 50.325 1.00 84.25 241 VAL A C 1
ATOM 1918 O O . VAL A 1 241 ? -9.263 -6.639 49.150 1.00 84.25 241 VAL A O 1
ATOM 1921 N N . GLU A 1 242 ? -9.059 -7.493 51.213 1.00 87.25 242 GLU A N 1
ATOM 1922 C CA . GLU A 1 242 ? -7.901 -8.350 50.895 1.00 87.25 242 GLU A CA 1
ATOM 1923 C C . GLU A 1 242 ? -8.218 -9.327 49.744 1.00 87.25 242 GLU A C 1
ATOM 1925 O O . GLU A 1 242 ? -7.440 -9.511 48.810 1.00 87.25 242 GLU A O 1
ATOM 1930 N N . LYS A 1 243 ? -9.433 -9.889 49.738 1.00 88.38 243 LYS A N 1
ATOM 1931 C CA . LYS A 1 243 ? -9.898 -10.793 48.673 1.00 88.38 243 LYS A CA 1
ATOM 1932 C C . LYS A 1 243 ? -10.238 -10.078 47.359 1.00 88.38 243 LYS A C 1
ATOM 1934 O O . LYS A 1 243 ? -10.321 -10.727 46.312 1.00 88.38 243 LYS A O 1
ATOM 1939 N N . ALA A 1 244 ? -10.513 -8.776 47.414 1.00 86.00 244 ALA A N 1
ATOM 1940 C CA . ALA A 1 244 ? -10.698 -7.943 46.233 1.00 86.00 244 ALA A CA 1
ATOM 1941 C C . ALA A 1 244 ? -9.342 -7.562 45.619 1.00 86.00 244 ALA A C 1
ATOM 1943 O O . ALA A 1 244 ? -9.201 -7.685 44.403 1.00 86.00 244 ALA A O 1
ATOM 1944 N N . GLU A 1 245 ? -8.346 -7.213 46.441 1.00 84.88 245 GLU A N 1
ATOM 1945 C CA . GLU A 1 245 ? -6.963 -6.971 46.002 1.00 84.88 245 GLU A CA 1
ATOM 1946 C C . GLU A 1 245 ? -6.346 -8.208 45.341 1.00 84.88 245 GLU A C 1
ATOM 1948 O O . GLU A 1 245 ? -5.862 -8.100 44.219 1.00 84.88 245 GLU A O 1
ATOM 1953 N N . GLU A 1 246 ? -6.455 -9.399 45.946 1.00 90.56 246 GLU A N 1
ATOM 1954 C CA . GLU A 1 246 ? -5.891 -10.636 45.369 1.00 90.56 246 GLU A CA 1
ATOM 1955 C C . GLU A 1 246 ? -6.478 -10.938 43.973 1.00 90.56 246 GLU A C 1
ATOM 1957 O O . GLU A 1 246 ? -5.776 -11.345 43.047 1.00 90.56 246 GLU A O 1
ATOM 1962 N N . LYS A 1 247 ? -7.778 -10.674 43.779 1.00 87.25 247 LYS A N 1
ATOM 1963 C CA . LYS A 1 247 ? -8.430 -10.820 42.468 1.00 87.25 247 LYS A CA 1
ATOM 1964 C C . LYS A 1 247 ? -8.039 -9.732 41.473 1.00 87.25 247 LYS A C 1
ATOM 1966 O O . LYS A 1 247 ? -8.059 -9.997 40.270 1.00 87.25 247 LYS A O 1
ATOM 1971 N N . ALA A 1 248 ? -7.773 -8.515 41.940 1.00 82.94 248 ALA A N 1
ATOM 1972 C CA . ALA A 1 248 ? -7.298 -7.429 41.093 1.00 82.94 248 ALA A CA 1
ATOM 1973 C C . ALA A 1 248 ? -5.864 -7.710 40.617 1.00 82.94 248 ALA A C 1
ATOM 1975 O O . ALA A 1 248 ? -5.581 -7.565 39.428 1.00 82.94 248 ALA A O 1
ATOM 1976 N N . GLU A 1 249 ? -5.004 -8.218 41.501 1.00 88.69 249 GLU A N 1
ATOM 1977 C CA . GLU A 1 249 ? -3.631 -8.613 41.183 1.00 88.69 249 GLU A CA 1
ATOM 1978 C C . GLU A 1 249 ? -3.595 -9.785 40.185 1.00 88.69 249 GLU A C 1
ATOM 1980 O O . GLU A 1 249 ? -2.936 -9.680 39.153 1.00 88.69 249 GLU A O 1
ATOM 1985 N N . GLU A 1 250 ? -4.406 -10.838 40.383 1.00 90.94 250 GLU A N 1
ATOM 1986 C CA . GLU A 1 250 ? -4.502 -11.965 39.430 1.00 90.94 250 GLU A CA 1
ATOM 1987 C C . GLU A 1 250 ? -4.992 -11.516 38.036 1.00 90.94 250 GLU A C 1
ATOM 1989 O O . GLU A 1 250 ? -4.582 -12.056 37.003 1.00 90.94 250 GLU A O 1
ATOM 1994 N N . LYS A 1 251 ? -5.898 -10.529 37.975 1.00 84.00 251 LYS A N 1
ATOM 1995 C CA . LYS A 1 251 ? -6.348 -9.950 36.700 1.00 84.00 251 LYS A CA 1
ATOM 1996 C C . LYS A 1 251 ? -5.245 -9.135 36.028 1.00 84.00 251 LYS A C 1
ATOM 1998 O O . LYS A 1 251 ? -5.104 -9.243 34.810 1.00 84.00 251 LYS A O 1
ATOM 2003 N N . ARG A 1 252 ? -4.478 -8.362 36.800 1.00 79.50 252 ARG A N 1
ATOM 2004 C CA . ARG A 1 252 ? -3.358 -7.558 36.300 1.00 79.50 252 ARG A CA 1
ATOM 2005 C C . ARG A 1 252 ? -2.247 -8.444 35.738 1.00 79.50 252 ARG A C 1
ATOM 2007 O O . ARG A 1 252 ? -1.821 -8.209 34.615 1.00 79.50 252 ARG A O 1
ATOM 2014 N N . GLU A 1 253 ? -1.881 -9.516 36.438 1.00 90.31 253 GLU A N 1
ATOM 2015 C CA . GLU A 1 253 ? -0.853 -10.466 35.982 1.00 90.31 253 GLU A CA 1
ATOM 2016 C C . GLU A 1 253 ? -1.261 -11.157 34.664 1.00 90.31 253 GLU A C 1
ATOM 2018 O O . GLU A 1 253 ? -0.465 -11.273 33.734 1.00 90.31 253 GLU A O 1
ATOM 2023 N N . LYS A 1 254 ? -2.541 -11.534 34.512 1.00 87.81 254 LYS A N 1
ATOM 2024 C CA . LYS A 1 254 ? -3.063 -12.088 33.244 1.00 87.81 254 LYS A CA 1
ATOM 2025 C C . LYS A 1 254 ? -3.134 -11.067 32.111 1.00 87.81 254 LYS A C 1
ATOM 2027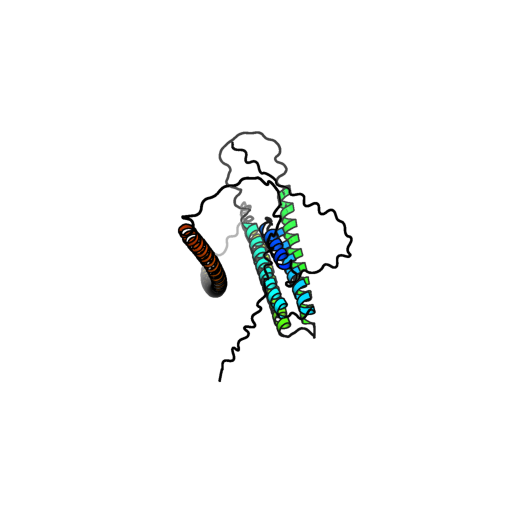 O O . LYS A 1 254 ? -3.048 -11.462 30.947 1.00 87.81 254 LYS A O 1
ATOM 2032 N N . ALA A 1 255 ? -3.375 -9.794 32.420 1.00 77.06 255 ALA A N 1
ATOM 2033 C CA . ALA A 1 255 ? -3.356 -8.725 31.426 1.00 77.06 255 ALA A CA 1
ATOM 2034 C C . ALA A 1 255 ? -1.921 -8.467 30.942 1.00 77.06 255 ALA A C 1
ATOM 2036 O O . ALA A 1 255 ? -1.693 -8.391 29.736 1.00 77.06 255 ALA A O 1
ATOM 2037 N N . GLU A 1 256 ? -0.956 -8.451 31.861 1.00 85.44 256 GLU A N 1
ATOM 2038 C CA . GLU A 1 256 ? 0.470 -8.296 31.565 1.00 85.44 256 GLU A CA 1
ATOM 2039 C C . GLU A 1 256 ? 1.011 -9.472 30.729 1.00 85.44 256 GLU A C 1
ATOM 2041 O O . GLU A 1 256 ? 1.614 -9.242 29.686 1.00 85.44 256 GLU A O 1
ATOM 2046 N N . GLU A 1 257 ? 0.672 -10.728 31.064 1.00 90.06 257 GLU A N 1
ATOM 2047 C CA . GLU A 1 257 ? 1.065 -11.908 30.262 1.00 90.06 257 GLU A CA 1
ATOM 2048 C C . GLU A 1 257 ? 0.493 -11.864 28.829 1.00 90.06 257 GLU A C 1
ATOM 2050 O O . GLU A 1 257 ? 1.115 -12.331 27.870 1.00 90.06 257 GLU A O 1
ATOM 2055 N N . LYS A 1 258 ? -0.723 -11.327 28.654 1.00 81.88 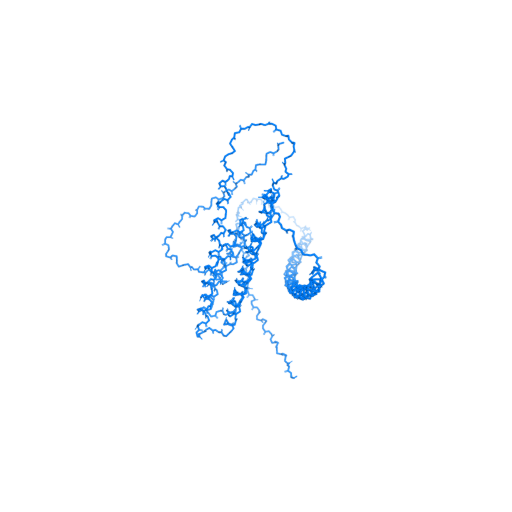258 LYS A N 1
ATOM 2056 C CA . LYS A 1 258 ? -1.320 -11.152 27.321 1.00 81.88 258 LYS A CA 1
ATOM 2057 C C . LYS A 1 258 ? -0.620 -10.055 26.527 1.00 81.88 258 LYS A C 1
ATOM 2059 O O . LYS A 1 258 ? -0.418 -10.249 25.329 1.00 81.88 258 LYS A O 1
ATOM 2064 N N . ARG A 1 259 ? -0.256 -8.950 27.181 1.00 68.62 259 ARG A N 1
ATOM 2065 C CA . ARG A 1 259 ? 0.494 -7.850 26.571 1.00 68.62 259 ARG A CA 1
ATOM 2066 C C . ARG A 1 259 ? 1.879 -8.314 26.121 1.00 68.62 259 ARG A C 1
ATOM 2068 O O . ARG A 1 259 ? 2.216 -8.119 24.962 1.00 68.62 259 ARG A O 1
ATOM 2075 N N . GLU A 1 260 ? 2.613 -9.033 26.969 1.00 86.62 260 GLU A N 1
ATOM 2076 C CA . GLU A 1 260 ? 3.952 -9.547 26.636 1.00 86.62 260 GLU A CA 1
ATOM 2077 C C . GLU A 1 260 ? 3.911 -10.510 25.430 1.00 86.62 260 GLU A C 1
ATOM 2079 O O . GLU A 1 260 ? 4.736 -10.425 24.523 1.00 86.62 260 GLU A O 1
ATOM 2084 N N . LYS A 1 261 ? 2.888 -11.377 25.335 1.00 86.19 261 LYS A N 1
ATOM 2085 C CA . LYS A 1 261 ? 2.686 -12.244 24.153 1.00 86.19 261 LYS A CA 1
ATOM 2086 C C . LYS A 1 261 ? 2.307 -11.478 22.886 1.00 86.19 261 LYS A C 1
ATOM 2088 O O . LYS A 1 261 ? 2.604 -11.954 21.788 1.00 86.19 261 LYS A O 1
ATOM 2093 N N . ALA A 1 262 ? 1.591 -10.364 23.020 1.00 71.31 262 ALA A N 1
ATOM 2094 C CA . ALA A 1 262 ? 1.249 -9.507 21.891 1.00 71.31 262 ALA A CA 1
ATOM 2095 C C . ALA A 1 262 ? 2.496 -8.769 21.382 1.00 71.31 262 ALA A C 1
ATOM 2097 O O . ALA A 1 262 ? 2.768 -8.827 20.184 1.00 71.31 262 ALA A O 1
ATOM 2098 N N . GLU A 1 263 ? 3.295 -8.200 22.290 1.00 75.00 263 GLU A N 1
ATOM 2099 C CA . GLU A 1 263 ? 4.580 -7.556 21.985 1.00 75.00 263 GLU A CA 1
ATOM 2100 C C . GLU A 1 263 ? 5.562 -8.547 21.327 1.00 75.00 263 GLU A C 1
ATOM 2102 O O . GLU A 1 263 ? 6.082 -8.253 20.253 1.00 75.00 263 GLU A O 1
ATOM 2107 N N . GLU A 1 264 ? 5.724 -9.775 21.846 1.00 89.44 264 GLU A N 1
ATOM 2108 C CA . GLU A 1 264 ? 6.600 -10.794 21.227 1.00 89.44 264 GLU A CA 1
ATOM 2109 C C . GLU A 1 264 ? 6.136 -11.183 19.807 1.00 89.44 264 GLU A C 1
ATOM 2111 O O . GLU A 1 264 ? 6.941 -11.466 18.912 1.00 89.44 264 GLU A O 1
ATOM 2116 N N . LYS A 1 265 ? 4.818 -11.221 19.569 1.00 82.88 265 LYS A N 1
ATOM 2117 C CA . LYS A 1 265 ? 4.269 -11.522 18.239 1.00 82.88 265 LYS A CA 1
ATOM 2118 C C . LYS A 1 265 ? 4.495 -10.363 17.265 1.00 82.88 265 LYS A C 1
ATOM 2120 O O . LYS A 1 265 ? 4.769 -10.640 16.096 1.00 82.88 265 LYS A O 1
ATOM 2125 N N . ALA A 1 266 ? 4.384 -9.120 17.734 1.00 65.00 266 ALA A N 1
ATOM 2126 C CA . ALA A 1 266 ? 4.663 -7.921 16.949 1.00 65.00 266 ALA A CA 1
ATOM 2127 C C . ALA A 1 266 ? 6.155 -7.828 16.588 1.00 65.00 266 ALA A C 1
ATOM 2129 O O . ALA A 1 266 ? 6.487 -7.671 15.416 1.00 65.00 266 ALA A O 1
ATOM 2130 N N . GLU A 1 267 ? 7.054 -8.066 17.547 1.00 84.94 267 GLU A N 1
ATOM 2131 C CA . GLU A 1 267 ? 8.506 -8.058 17.321 1.00 84.94 267 GLU A CA 1
ATOM 2132 C C . GLU A 1 267 ? 8.925 -9.109 16.276 1.00 84.94 267 GLU A C 1
ATOM 2134 O O . GLU A 1 267 ? 9.638 -8.798 15.325 1.00 84.94 267 GLU A O 1
ATOM 2139 N N . ARG A 1 268 ? 8.388 -10.338 16.351 1.00 83.50 268 ARG A N 1
ATOM 2140 C CA . ARG A 1 268 ? 8.638 -11.379 15.330 1.00 83.50 268 ARG A CA 1
ATOM 2141 C C . ARG A 1 268 ? 8.054 -11.057 13.954 1.00 83.50 268 ARG A C 1
ATOM 2143 O O . ARG A 1 268 ? 8.496 -11.638 12.960 1.00 83.50 268 ARG A O 1
ATOM 2150 N N . ALA A 1 269 ? 6.995 -10.254 13.888 1.00 73.81 269 ALA A N 1
ATOM 2151 C CA . ALA A 1 269 ? 6.428 -9.816 12.617 1.00 73.81 269 ALA A CA 1
ATOM 2152 C C . ALA A 1 269 ? 7.324 -8.749 11.977 1.00 73.81 269 ALA A C 1
ATOM 2154 O O . ALA A 1 269 ? 7.646 -8.882 10.796 1.00 73.81 269 ALA A O 1
ATOM 2155 N N . LEU A 1 270 ? 7.795 -7.785 12.775 1.00 65.38 270 LEU A N 1
ATOM 2156 C CA . LEU A 1 270 ? 8.757 -6.764 12.357 1.00 65.38 270 LEU A CA 1
ATOM 2157 C C . LEU A 1 270 ? 10.084 -7.382 11.894 1.00 65.38 270 LEU A C 1
ATOM 2159 O O . LEU A 1 270 ? 10.525 -7.079 10.791 1.00 65.38 270 LEU A O 1
ATOM 2163 N N . GLU A 1 271 ? 10.656 -8.331 12.643 1.00 88.38 271 GLU A N 1
ATOM 2164 C CA . GLU A 1 271 ? 11.911 -9.010 12.264 1.00 88.38 271 GLU A CA 1
ATOM 2165 C C . GLU A 1 271 ? 11.793 -9.716 10.897 1.00 88.38 271 GLU A C 1
ATOM 2167 O O . GLU A 1 271 ? 12.689 -9.643 10.058 1.00 88.38 271 GLU A O 1
ATOM 2172 N N . LYS A 1 272 ? 10.648 -10.356 10.617 1.00 85.38 272 LYS A N 1
ATOM 2173 C CA . LYS A 1 272 ? 10.394 -11.001 9.315 1.00 85.38 272 LYS A CA 1
ATOM 2174 C C . LYS A 1 272 ? 10.168 -10.009 8.180 1.00 85.38 272 LYS A C 1
ATOM 2176 O O . LYS A 1 272 ? 10.448 -10.347 7.028 1.00 85.38 272 LYS A O 1
ATOM 2181 N N . ALA A 1 273 ? 9.585 -8.850 8.473 1.00 71.06 273 ALA A N 1
ATOM 2182 C CA . ALA A 1 273 ? 9.412 -7.789 7.492 1.00 71.06 273 ALA A CA 1
ATOM 2183 C C . ALA A 1 273 ? 10.777 -7.187 7.123 1.00 71.06 273 ALA A C 1
ATOM 2185 O O . ALA A 1 273 ? 11.091 -7.083 5.938 1.00 71.06 273 ALA A O 1
ATOM 2186 N N . GLU A 1 274 ? 11.621 -6.921 8.122 1.00 81.50 274 GLU A N 1
ATOM 2187 C CA . GLU A 1 274 ? 12.985 -6.417 7.940 1.00 81.50 274 GLU A CA 1
ATOM 2188 C C . GLU A 1 274 ? 13.857 -7.409 7.145 1.00 81.50 274 GLU A C 1
ATOM 2190 O O . GLU A 1 274 ? 14.475 -7.017 6.157 1.00 81.50 274 GLU A O 1
ATOM 2195 N N . GLU A 1 275 ? 13.811 -8.714 7.457 1.00 92.56 275 GLU A N 1
ATOM 2196 C CA . GLU A 1 275 ? 14.546 -9.750 6.703 1.00 92.56 275 GLU A CA 1
ATOM 2197 C C . GLU A 1 275 ? 14.112 -9.817 5.222 1.00 92.56 275 GLU A C 1
ATOM 2199 O O . GLU A 1 275 ? 14.931 -10.010 4.316 1.00 92.56 275 GLU A O 1
ATOM 2204 N N . LYS A 1 276 ? 12.811 -9.649 4.939 1.00 84.12 276 LYS A N 1
ATOM 2205 C CA . LYS A 1 276 ? 12.302 -9.610 3.558 1.00 84.12 276 LYS A CA 1
ATOM 2206 C C . LYS A 1 276 ? 12.763 -8.356 2.819 1.00 84.12 276 LYS A C 1
ATOM 2208 O O . LYS A 1 276 ? 13.150 -8.476 1.653 1.00 84.12 276 LYS A O 1
ATOM 2213 N N . ALA A 1 277 ? 12.729 -7.200 3.479 1.00 71.56 277 ALA A N 1
ATOM 2214 C CA . ALA A 1 277 ? 13.179 -5.933 2.915 1.00 71.56 277 ALA A CA 1
ATOM 2215 C C . ALA A 1 277 ? 14.683 -5.973 2.596 1.00 71.56 277 ALA A C 1
ATOM 2217 O O . ALA A 1 277 ? 15.077 -5.665 1.469 1.00 71.56 277 ALA A O 1
ATOM 2218 N N . GLU A 1 278 ? 15.512 -6.471 3.521 1.00 89.31 278 GLU A N 1
ATOM 2219 C CA . GLU A 1 278 ? 16.959 -6.627 3.315 1.00 89.31 278 GLU A CA 1
ATOM 2220 C C . GLU A 1 278 ? 17.255 -7.550 2.120 1.00 89.31 278 GLU A C 1
ATOM 2222 O O . GLU A 1 278 ? 18.051 -7.215 1.241 1.00 89.31 278 GLU A O 1
ATOM 2227 N N . LYS A 1 279 ? 16.536 -8.675 2.000 1.00 89.50 279 LYS A N 1
ATOM 2228 C CA . LYS A 1 279 ? 16.696 -9.612 0.875 1.00 89.50 279 LYS A CA 1
ATOM 2229 C C . LYS A 1 279 ? 16.267 -9.025 -0.473 1.00 89.50 279 LYS A C 1
ATOM 2231 O O . LYS A 1 279 ? 16.827 -9.388 -1.513 1.00 89.50 279 LYS A O 1
ATOM 2236 N N . GLN A 1 280 ? 15.247 -8.170 -0.495 1.00 79.38 280 GLN A N 1
ATOM 2237 C CA . GLN A 1 280 ? 14.842 -7.464 -1.713 1.00 79.38 280 GLN A CA 1
ATOM 2238 C C . GLN A 1 280 ? 15.877 -6.405 -2.105 1.00 79.38 280 GLN A C 1
ATOM 2240 O O . GLN A 1 280 ? 16.248 -6.334 -3.281 1.00 79.38 280 GLN A O 1
ATOM 2245 N N . GLN A 1 281 ? 16.401 -5.659 -1.130 1.00 78.50 281 GLN A N 1
ATOM 2246 C CA . GLN A 1 281 ? 17.464 -4.683 -1.348 1.00 78.50 281 GLN A CA 1
ATOM 2247 C C . GLN A 1 281 ? 18.744 -5.350 -1.875 1.00 78.50 281 GLN A C 1
ATOM 2249 O O . GLN A 1 281 ? 19.286 -4.896 -2.882 1.00 78.50 281 GLN A O 1
ATOM 2254 N N . GLU A 1 282 ? 19.180 -6.470 -1.288 1.00 93.19 282 GLU A N 1
ATOM 2255 C CA . GLU A 1 282 ? 20.365 -7.216 -1.741 1.00 93.19 282 GLU A CA 1
ATOM 2256 C C . GLU A 1 282 ? 20.224 -7.665 -3.208 1.00 93.19 282 GLU A C 1
ATOM 2258 O O . GLU A 1 282 ? 21.134 -7.483 -4.019 1.00 93.19 282 GLU A O 1
ATOM 2263 N N . LYS A 1 283 ? 19.045 -8.171 -3.603 1.00 88.69 283 LYS A N 1
ATOM 2264 C CA . LYS A 1 283 ? 18.762 -8.540 -5.004 1.00 88.69 283 LYS A CA 1
ATOM 2265 C C . LYS A 1 283 ? 18.770 -7.337 -5.949 1.00 88.69 283 LYS A C 1
ATOM 2267 O O . LYS A 1 283 ? 19.182 -7.471 -7.107 1.00 88.69 283 LYS A O 1
ATOM 2272 N N . ALA A 1 284 ? 18.274 -6.185 -5.502 1.00 82.62 284 ALA A N 1
ATOM 2273 C CA . ALA A 1 284 ? 18.279 -4.958 -6.293 1.00 82.62 284 ALA A CA 1
ATOM 2274 C C . ALA A 1 284 ? 19.710 -4.435 -6.493 1.00 82.62 284 ALA A C 1
ATOM 2276 O O . ALA A 1 284 ? 20.092 -4.108 -7.622 1.00 82.62 284 ALA A O 1
ATOM 2277 N N . GLU A 1 285 ? 20.521 -4.439 -5.432 1.00 89.38 285 GLU A N 1
ATOM 2278 C CA . GLU A 1 285 ? 21.939 -4.076 -5.474 1.00 89.38 285 GLU A CA 1
ATOM 2279 C C . GLU A 1 285 ? 22.737 -5.025 -6.381 1.00 89.38 285 GLU A C 1
ATOM 2281 O O . GLU A 1 285 ? 23.473 -4.550 -7.250 1.00 89.38 285 GLU A O 1
ATOM 2286 N N . GLU A 1 286 ? 22.519 -6.343 -6.299 1.00 95.38 286 GLU A N 1
ATOM 2287 C CA . GLU A 1 286 ? 23.184 -7.321 -7.174 1.00 95.38 286 GLU A CA 1
ATOM 2288 C C . GLU A 1 286 ? 22.831 -7.096 -8.658 1.00 95.38 286 GLU A C 1
ATOM 2290 O O . GLU A 1 286 ? 23.701 -7.119 -9.539 1.00 95.38 286 GLU A O 1
ATOM 2295 N N . LYS A 1 287 ? 21.554 -6.826 -8.971 1.00 88.12 287 LYS A N 1
ATOM 2296 C CA . LYS A 1 287 ? 21.127 -6.490 -10.342 1.00 88.12 287 LYS A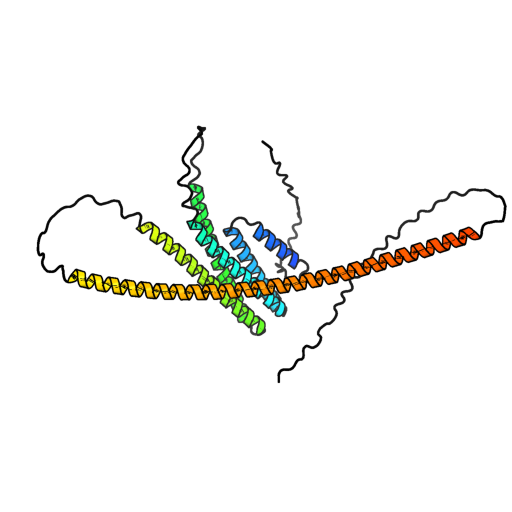 CA 1
ATOM 2297 C C . LYS A 1 287 ? 21.774 -5.192 -10.832 1.00 88.12 287 LYS A C 1
ATOM 2299 O O . LYS A 1 287 ? 22.180 -5.120 -11.998 1.00 88.12 287 LYS A O 1
ATOM 2304 N N . ALA A 1 288 ? 21.877 -4.177 -9.975 1.00 83.00 288 ALA A N 1
ATOM 2305 C CA . ALA A 1 288 ? 22.519 -2.908 -10.305 1.00 83.00 288 ALA A CA 1
ATOM 2306 C C . ALA A 1 288 ? 24.029 -3.079 -10.548 1.00 83.00 288 ALA A C 1
ATOM 2308 O O . ALA A 1 288 ? 24.558 -2.548 -11.530 1.00 83.00 288 ALA A O 1
ATOM 2309 N N . GLU A 1 289 ? 24.709 -3.877 -9.721 1.00 94.81 289 GLU A N 1
ATOM 2310 C CA . GLU A 1 289 ? 26.132 -4.184 -9.874 1.00 94.81 289 GLU A CA 1
ATOM 2311 C C . GLU A 1 289 ? 26.404 -4.931 -11.188 1.00 94.81 289 GLU A C 1
ATOM 2313 O O . GLU A 1 289 ? 27.256 -4.501 -11.970 1.00 94.81 289 GLU A O 1
ATOM 2318 N N . ARG A 1 290 ? 25.604 -5.954 -11.526 1.00 91.06 290 ARG A N 1
ATOM 2319 C CA . ARG A 1 290 ? 25.716 -6.672 -12.814 1.00 91.06 290 ARG A CA 1
ATOM 2320 C C . ARG A 1 290 ? 25.513 -5.754 -14.024 1.00 91.06 290 ARG A C 1
ATOM 2322 O O . ARG A 1 290 ? 26.208 -5.894 -15.034 1.00 91.06 290 ARG A O 1
ATOM 2329 N N . LYS A 1 291 ? 24.563 -4.811 -13.962 1.00 87.31 291 LYS A N 1
ATOM 2330 C CA . LYS A 1 291 ? 24.353 -3.819 -15.037 1.00 87.31 291 LYS A CA 1
ATOM 2331 C C . LYS A 1 291 ? 25.564 -2.894 -15.179 1.00 87.31 291 LYS A C 1
ATOM 2333 O O . LYS A 1 291 ? 25.992 -2.617 -16.303 1.00 87.31 291 LYS A O 1
ATOM 2338 N N . ARG A 1 292 ? 26.144 -2.462 -14.058 1.00 84.94 292 ARG A N 1
ATOM 2339 C CA . ARG A 1 292 ? 27.344 -1.622 -14.037 1.00 84.94 292 ARG A CA 1
ATOM 2340 C C . ARG A 1 292 ? 28.568 -2.350 -14.593 1.00 84.94 292 ARG A C 1
ATOM 2342 O O . ARG A 1 292 ? 29.262 -1.777 -15.427 1.00 84.94 292 ARG A O 1
ATOM 2349 N N . GLU A 1 293 ? 28.787 -3.609 -14.219 1.00 95.50 293 GLU A N 1
ATOM 2350 C CA . GLU A 1 293 ? 29.898 -4.421 -14.735 1.00 95.50 293 GLU A CA 1
ATOM 2351 C C . GLU A 1 293 ? 29.804 -4.591 -16.262 1.00 95.50 293 GLU A C 1
ATOM 2353 O O . GLU A 1 293 ? 30.773 -4.341 -16.983 1.00 95.50 293 GLU A O 1
ATOM 2358 N N . LYS A 1 294 ? 28.609 -4.896 -16.793 1.00 93.25 294 LYS A N 1
ATOM 2359 C CA . LYS A 1 294 ? 28.372 -4.966 -18.250 1.00 93.25 294 LYS A CA 1
ATOM 2360 C C . LYS A 1 294 ? 28.633 -3.627 -18.953 1.00 93.25 294 LYS A C 1
ATOM 2362 O O . LYS A 1 294 ? 29.143 -3.607 -20.078 1.00 93.25 294 LYS A O 1
ATOM 2367 N N . ALA A 1 295 ? 28.275 -2.504 -18.328 1.00 88.81 295 ALA A N 1
ATOM 2368 C CA . ALA A 1 295 ? 28.526 -1.171 -18.876 1.00 88.81 295 ALA A CA 1
ATOM 2369 C C . ALA A 1 295 ? 30.028 -0.828 -18.891 1.00 88.81 295 ALA A C 1
ATOM 2371 O O . ALA A 1 295 ? 30.534 -0.330 -19.903 1.00 88.81 295 ALA A O 1
ATOM 2372 N N . GLU A 1 296 ? 30.749 -1.149 -17.814 1.00 93.19 296 GLU A N 1
ATOM 2373 C CA . GLU A 1 296 ? 32.203 -0.984 -17.719 1.00 93.19 296 GLU A CA 1
ATOM 2374 C C . GLU A 1 296 ? 32.927 -1.857 -18.764 1.00 93.19 296 GLU A C 1
ATOM 2376 O O . GLU A 1 296 ? 33.770 -1.344 -19.506 1.00 93.19 296 GLU A O 1
ATOM 2381 N N . GLU A 1 297 ? 32.517 -3.117 -18.962 1.00 96.88 297 GLU A N 1
ATOM 2382 C CA . GLU A 1 297 ? 33.084 -4.000 -19.997 1.00 96.88 297 GLU A CA 1
ATOM 2383 C C . GLU A 1 297 ? 32.861 -3.450 -21.423 1.00 96.88 297 GLU A C 1
ATOM 2385 O O . GLU A 1 297 ? 33.765 -3.466 -22.272 1.00 96.88 297 GLU A O 1
ATOM 2390 N N . LYS A 1 298 ? 31.661 -2.921 -21.715 1.00 92.81 298 LYS A N 1
ATOM 2391 C CA . LYS A 1 298 ? 31.366 -2.260 -23.001 1.00 92.81 298 LYS A CA 1
ATOM 2392 C C . LYS A 1 298 ? 32.256 -1.027 -23.208 1.00 92.81 298 LYS A C 1
ATOM 2394 O O . LYS A 1 298 ? 32.737 -0.805 -24.326 1.00 92.81 298 LYS A O 1
ATOM 2399 N N . TYR A 1 299 ? 32.494 -0.243 -22.157 1.00 90.06 299 TYR A N 1
ATOM 2400 C CA . TYR A 1 299 ? 33.351 0.941 -22.205 1.00 90.06 299 TYR A CA 1
ATOM 2401 C C . TYR A 1 299 ? 34.824 0.582 -22.452 1.00 90.06 299 TYR A C 1
ATOM 2403 O O . TYR A 1 299 ? 35.452 1.161 -23.345 1.00 90.06 299 TYR A O 1
ATOM 2411 N N . GLU A 1 300 ? 35.360 -0.423 -21.755 1.00 96.06 300 GLU A N 1
ATOM 2412 C CA . GLU A 1 300 ? 36.730 -0.909 -21.968 1.00 96.06 300 GLU A CA 1
ATOM 2413 C C . GLU A 1 300 ? 36.941 -1.420 -23.401 1.00 96.06 300 GLU A C 1
ATOM 2415 O O . GLU A 1 300 ? 37.911 -1.036 -24.063 1.00 96.06 300 GLU A O 1
ATOM 2420 N N . LYS A 1 301 ? 35.990 -2.192 -23.951 1.00 95.94 301 LYS A N 1
ATOM 2421 C CA . LYS A 1 301 ? 36.042 -2.647 -25.356 1.00 95.94 301 LYS A CA 1
ATOM 2422 C C . LYS A 1 301 ? 36.046 -1.483 -26.352 1.00 95.94 301 LYS A C 1
ATOM 2424 O O . LYS A 1 301 ? 36.715 -1.567 -27.389 1.00 95.94 301 LYS A O 1
ATOM 2429 N N . LYS A 1 302 ? 35.302 -0.400 -26.086 1.00 92.81 302 LYS A N 1
ATOM 2430 C CA . LYS A 1 302 ? 35.316 0.816 -26.926 1.00 92.81 302 LYS A CA 1
ATOM 2431 C C . LYS A 1 302 ? 36.683 1.512 -26.851 1.00 92.81 302 LYS A C 1
ATOM 2433 O O . LYS A 1 302 ? 37.243 1.837 -27.901 1.00 92.81 302 LYS A O 1
ATOM 2438 N N . GLN A 1 303 ? 37.257 1.662 -25.657 1.00 94.31 303 GLN A N 1
ATOM 2439 C CA . GLN A 1 303 ? 38.595 2.242 -25.464 1.00 94.31 303 GLN A CA 1
ATOM 2440 C C . GLN A 1 303 ? 39.691 1.430 -26.175 1.00 94.31 303 GLN A C 1
ATOM 2442 O O . GLN A 1 303 ? 40.493 1.999 -26.918 1.00 94.31 303 GLN A O 1
ATOM 2447 N N . GLU A 1 304 ? 39.671 0.098 -26.065 1.00 97.25 304 GLU A N 1
ATOM 2448 C CA . GLU A 1 304 ? 40.645 -0.779 -26.733 1.00 97.25 304 GLU A CA 1
ATOM 2449 C C . GLU A 1 304 ? 40.581 -0.651 -28.270 1.00 97.25 304 GLU A C 1
ATOM 2451 O O . GLU A 1 304 ? 41.608 -0.634 -28.961 1.00 97.25 304 GLU A O 1
ATOM 2456 N N . LYS A 1 305 ? 39.373 -0.519 -28.840 1.00 95.94 305 LYS A N 1
ATOM 2457 C CA . LYS A 1 305 ? 39.185 -0.278 -30.284 1.00 95.94 305 LYS A CA 1
ATOM 2458 C C . LYS A 1 305 ? 39.776 1.068 -30.717 1.00 95.94 305 LYS A C 1
ATOM 2460 O O . LYS A 1 305 ? 40.419 1.128 -31.771 1.00 95.94 305 LYS A O 1
ATOM 2465 N N . ILE A 1 306 ? 39.582 2.123 -29.922 1.00 93.56 306 ILE A N 1
ATOM 2466 C CA . ILE A 1 306 ? 40.132 3.462 -30.185 1.00 93.56 306 ILE A CA 1
ATOM 2467 C C . ILE A 1 306 ? 41.664 3.428 -30.136 1.00 93.56 306 ILE A C 1
ATOM 2469 O O . ILE A 1 306 ? 42.317 3.927 -31.058 1.00 93.56 306 ILE A O 1
ATOM 2473 N N . GLU A 1 307 ? 42.247 2.781 -29.126 1.00 97.38 307 GLU A N 1
ATOM 2474 C CA . GLU A 1 307 ? 43.701 2.658 -28.981 1.00 97.38 307 GLU A CA 1
ATOM 2475 C C . GLU A 1 307 ? 44.325 1.900 -30.166 1.00 97.38 307 GLU A C 1
ATOM 2477 O O . GLU A 1 307 ? 45.246 2.409 -30.815 1.00 97.38 307 GLU A O 1
ATOM 2482 N N . LYS A 1 308 ? 43.744 0.756 -30.560 1.00 97.12 308 LYS A N 1
ATOM 2483 C CA . LYS A 1 308 ? 44.159 -0.000 -31.760 1.00 97.12 308 LYS A CA 1
ATOM 2484 C C . LYS A 1 308 ? 44.058 0.824 -33.046 1.00 97.12 308 LYS A C 1
ATOM 2486 O O . LYS A 1 308 ? 44.886 0.680 -33.952 1.00 97.12 308 LYS A O 1
ATOM 2491 N N . ALA A 1 309 ? 43.035 1.669 -33.177 1.00 96.44 309 ALA A N 1
ATOM 2492 C CA . ALA A 1 309 ? 42.878 2.541 -34.340 1.00 96.44 309 ALA A CA 1
ATOM 2493 C C . ALA A 1 309 ? 43.952 3.643 -34.378 1.00 96.44 309 ALA A C 1
ATOM 2495 O O . ALA A 1 309 ? 44.504 3.929 -35.449 1.00 96.44 309 ALA A O 1
ATOM 2496 N N . LEU A 1 310 ? 44.283 4.232 -33.225 1.00 94.69 310 LEU A N 1
ATOM 2497 C CA . LEU A 1 310 ? 45.349 5.226 -33.086 1.00 94.69 310 LEU A CA 1
ATOM 2498 C C . LEU A 1 310 ? 46.732 4.628 -33.365 1.00 94.69 310 LEU A C 1
ATOM 2500 O O . LEU A 1 310 ? 47.518 5.235 -34.099 1.00 94.69 310 LEU A O 1
ATOM 2504 N N . GLU A 1 311 ? 47.011 3.424 -32.867 1.00 97.56 311 GLU A N 1
ATOM 2505 C CA . GLU A 1 311 ? 48.264 2.711 -33.129 1.00 97.56 311 GLU A CA 1
ATOM 2506 C C . GLU A 1 311 ? 48.456 2.457 -34.633 1.00 97.56 311 GLU A C 1
ATOM 2508 O O . GLU A 1 311 ? 49.470 2.858 -35.212 1.00 97.56 311 GLU A O 1
ATOM 2513 N N . LYS A 1 312 ? 47.429 1.932 -35.318 1.00 97.06 312 LYS A N 1
ATOM 2514 C CA . LYS A 1 312 ? 47.450 1.743 -36.782 1.00 97.06 312 LYS A CA 1
ATOM 2515 C C . LYS A 1 312 ? 47.665 3.051 -37.549 1.00 97.06 312 LYS A C 1
ATOM 2517 O O . LYS A 1 312 ? 48.345 3.060 -38.580 1.00 97.06 312 LYS A O 1
ATOM 2522 N N . LYS A 1 313 ? 47.075 4.166 -37.097 1.00 95.56 313 LYS A N 1
ATOM 2523 C CA . LYS A 1 313 ? 47.301 5.494 -37.702 1.00 95.56 313 LYS A CA 1
ATOM 2524 C C . LYS A 1 313 ? 48.760 5.933 -37.529 1.00 95.56 313 LYS A C 1
ATOM 2526 O O . LYS A 1 313 ? 49.354 6.435 -38.487 1.00 95.56 313 LYS A O 1
ATOM 2531 N N . ARG A 1 314 ? 49.355 5.690 -36.358 1.00 95.62 314 ARG A N 1
ATOM 2532 C CA . ARG A 1 314 ? 50.759 6.008 -36.061 1.00 95.62 314 ARG A CA 1
ATOM 2533 C C . ARG A 1 314 ? 51.735 5.184 -36.905 1.00 95.62 314 ARG A C 1
ATOM 2535 O O . ARG A 1 314 ? 52.636 5.769 -37.503 1.00 95.62 314 ARG A O 1
ATOM 2542 N N . GLU A 1 315 ? 51.519 3.876 -37.045 1.00 95.06 315 GLU A N 1
ATOM 2543 C CA . GLU A 1 315 ? 52.348 3.013 -37.907 1.00 95.06 315 GLU A CA 1
ATOM 2544 C C . GLU A 1 315 ? 52.318 3.460 -39.379 1.00 95.06 315 GLU A C 1
ATOM 2546 O O . GLU A 1 315 ? 53.352 3.522 -40.052 1.00 95.06 315 GLU A O 1
ATOM 2551 N N . LYS A 1 316 ? 51.134 3.826 -39.893 1.00 94.06 316 LYS A N 1
ATOM 2552 C CA . LYS A 1 316 ? 50.986 4.356 -41.261 1.00 94.06 316 LYS A CA 1
ATOM 2553 C C . LYS A 1 316 ? 51.736 5.678 -41.449 1.00 94.06 316 LYS A C 1
ATOM 2555 O O . LYS A 1 316 ? 52.336 5.884 -42.507 1.00 94.06 316 LYS A O 1
ATOM 2560 N N . ALA A 1 317 ? 51.706 6.564 -40.453 1.00 91.19 317 ALA A N 1
ATOM 2561 C CA . ALA A 1 317 ? 52.434 7.831 -40.490 1.00 91.19 317 ALA A CA 1
ATOM 2562 C C . ALA A 1 317 ? 53.958 7.615 -40.480 1.00 91.19 317 ALA A C 1
ATOM 2564 O O . ALA A 1 317 ? 54.672 8.233 -41.273 1.00 91.19 317 ALA A O 1
ATOM 2565 N N . GLU A 1 318 ? 54.456 6.689 -39.654 1.00 91.88 318 GLU A N 1
ATOM 2566 C CA . GLU A 1 318 ? 55.888 6.379 -39.580 1.00 91.88 318 GLU A CA 1
ATOM 2567 C C . GLU A 1 318 ? 56.417 5.760 -40.887 1.00 91.88 318 GLU A C 1
ATOM 2569 O O . GLU A 1 318 ? 57.484 6.150 -41.373 1.00 91.88 318 GLU A O 1
ATOM 2574 N N . ASN A 1 319 ? 55.644 4.875 -41.527 1.00 88.00 319 ASN A N 1
ATOM 2575 C CA . ASN A 1 319 ? 56.018 4.289 -42.819 1.00 88.00 319 ASN A CA 1
ATOM 2576 C C . ASN A 1 319 ? 56.030 5.310 -43.971 1.00 88.00 319 ASN A C 1
ATOM 2578 O O . ASN A 1 319 ? 56.910 5.241 -44.832 1.00 88.00 319 ASN A O 1
ATOM 2582 N N . LYS A 1 320 ? 55.119 6.295 -43.984 1.00 85.12 320 LYS A N 1
ATOM 2583 C CA . LYS A 1 320 ? 55.127 7.367 -45.002 1.00 85.12 320 LYS A CA 1
ATOM 2584 C C . LYS A 1 320 ? 56.343 8.297 -44.874 1.00 85.12 320 LYS A C 1
ATOM 2586 O O . LYS A 1 320 ? 56.841 8.784 -45.886 1.00 85.12 320 LYS A O 1
ATOM 2591 N N . GLY A 1 321 ? 56.876 8.492 -43.666 1.00 73.62 321 GLY A N 1
ATOM 2592 C CA . GLY A 1 321 ? 58.028 9.368 -43.416 1.00 73.62 321 GLY A CA 1
ATOM 2593 C C . GLY A 1 321 ? 59.377 8.865 -43.953 1.00 73.62 321 GLY A C 1
ATOM 2594 O O . GLY A 1 321 ? 60.308 9.657 -44.087 1.00 73.62 321 GLY A O 1
ATOM 2595 N N . ARG A 1 322 ? 59.517 7.574 -44.289 1.00 66.31 322 ARG A N 1
ATOM 2596 C CA . ARG A 1 322 ? 60.791 6.996 -44.775 1.00 66.31 322 ARG A CA 1
ATOM 2597 C C . ARG A 1 322 ? 60.938 6.944 -46.302 1.00 66.31 322 ARG A C 1
ATOM 2599 O O . ARG A 1 322 ? 62.036 6.660 -46.771 1.00 66.31 322 ARG A O 1
ATOM 2606 N N . GLY A 1 323 ? 59.881 7.226 -47.068 1.00 59.66 323 GLY A N 1
ATOM 2607 C CA . GLY A 1 323 ? 59.881 7.079 -48.532 1.00 59.66 323 GLY A CA 1
ATOM 2608 C C . GLY A 1 323 ? 60.220 8.335 -49.339 1.00 59.66 323 GLY A C 1
ATOM 2609 O O . GLY A 1 323 ? 60.622 8.208 -50.488 1.00 59.66 323 GLY A O 1
ATOM 2610 N N . ASN A 1 324 ? 60.098 9.538 -48.768 1.00 51.66 324 ASN A N 1
ATOM 2611 C CA . ASN A 1 324 ? 60.143 10.774 -49.557 1.00 51.66 324 ASN A CA 1
ATOM 2612 C C . ASN A 1 324 ? 61.469 11.537 -49.415 1.00 51.66 324 ASN A C 1
ATOM 2614 O O . ASN A 1 324 ? 61.518 12.667 -48.929 1.00 51.66 324 ASN A O 1
ATOM 2618 N N . LYS A 1 325 ? 62.574 10.893 -49.803 1.00 54.91 325 LYS A N 1
ATOM 2619 C CA . LYS A 1 325 ? 63.874 11.558 -49.959 1.00 54.91 325 LYS A CA 1
ATOM 2620 C C . LYS A 1 325 ? 64.397 11.324 -51.370 1.00 54.91 325 LYS A C 1
ATOM 2622 O O . LYS A 1 325 ? 65.296 10.516 -51.577 1.00 54.91 325 LYS A O 1
ATOM 2627 N N . GLY A 1 326 ? 63.819 12.060 -52.309 1.00 56.28 326 GLY A N 1
ATOM 2628 C CA . GLY A 1 326 ? 64.323 12.185 -53.668 1.00 56.28 326 GLY A CA 1
ATOM 2629 C C . GLY A 1 326 ? 63.226 11.979 -54.692 1.00 56.28 326 GLY A C 1
ATOM 2630 O O . GLY A 1 326 ? 63.014 10.856 -55.118 1.00 56.28 326 GLY A O 1
ATOM 2631 N N . GLU A 1 327 ? 62.562 13.059 -55.079 1.00 49.19 327 GLU A N 1
ATOM 2632 C CA . GLU A 1 327 ? 62.630 13.546 -56.455 1.00 49.19 327 GLU A CA 1
ATOM 2633 C C . GLU A 1 327 ? 62.032 14.954 -56.497 1.00 49.19 327 GLU A C 1
ATOM 2635 O O . GLU A 1 327 ? 60.977 15.230 -55.927 1.00 49.19 327 GLU A O 1
ATOM 2640 N N . ASP A 1 328 ? 62.826 15.855 -57.065 1.00 53.31 328 ASP A N 1
ATOM 2641 C CA . ASP A 1 328 ? 62.469 17.212 -57.440 1.00 53.31 328 ASP A CA 1
ATOM 2642 C C . ASP A 1 328 ? 61.208 17.225 -58.320 1.00 53.31 328 ASP A C 1
ATOM 2644 O O . ASP A 1 328 ? 60.981 16.299 -59.096 1.00 53.31 328 ASP A O 1
ATOM 2648 N N . ASP A 1 329 ? 60.452 18.319 -58.281 1.00 49.16 329 ASP A N 1
ATOM 2649 C CA . ASP A 1 329 ? 60.313 19.252 -59.414 1.00 49.16 329 ASP A CA 1
ATOM 2650 C C . ASP A 1 329 ? 58.934 19.948 -59.427 1.00 49.16 329 ASP A C 1
ATOM 2652 O O . ASP A 1 329 ? 57.968 19.523 -58.803 1.00 49.16 329 ASP A O 1
ATOM 2656 N N . GLN A 1 330 ? 58.938 21.104 -60.073 1.00 49.78 330 GLN A N 1
ATOM 2657 C CA . GLN A 1 330 ? 58.073 22.278 -59.995 1.00 49.78 330 GLN A CA 1
ATOM 2658 C C . GLN A 1 330 ? 56.605 22.122 -60.437 1.00 49.78 330 GLN A C 1
ATOM 2660 O O . GLN A 1 330 ? 56.266 21.263 -61.244 1.00 49.78 330 GLN A O 1
ATOM 2665 N N . GLY A 1 331 ? 55.796 23.109 -60.027 1.00 44.75 331 GLY A N 1
ATOM 2666 C CA . GLY A 1 331 ? 54.556 23.543 -60.692 1.00 44.75 331 GLY A CA 1
ATOM 2667 C C . GLY A 1 331 ? 53.367 23.513 -59.734 1.00 44.75 331 GLY A C 1
ATOM 2668 O O . GLY A 1 331 ? 52.952 22.437 -59.329 1.00 44.75 331 GLY A O 1
ATOM 2669 N N . GLU A 1 332 ? 52.999 24.631 -59.108 1.00 49.03 332 GLU A N 1
ATOM 2670 C CA . GLU A 1 332 ? 52.100 25.692 -59.616 1.00 49.03 332 GLU A CA 1
ATOM 2671 C C . GLU A 1 332 ? 50.616 25.291 -59.692 1.00 49.03 332 GLU A C 1
ATOM 2673 O O . GLU A 1 332 ? 50.262 24.212 -60.155 1.00 49.03 332 GLU A O 1
ATOM 2678 N N . ASP A 1 333 ? 49.816 26.268 -59.265 1.00 45.41 333 ASP A N 1
ATOM 2679 C CA . ASP A 1 333 ? 48.390 26.512 -59.476 1.00 45.41 333 ASP A CA 1
ATOM 2680 C C . ASP A 1 333 ? 47.334 25.756 -58.657 1.00 45.41 333 ASP A C 1
ATOM 2682 O O . ASP A 1 333 ? 47.022 24.586 -58.856 1.00 45.41 333 ASP A O 1
ATOM 2686 N N . GLU A 1 334 ? 46.787 26.533 -57.710 1.00 55.75 334 GLU A N 1
ATOM 2687 C CA . GLU A 1 334 ? 45.389 26.990 -57.700 1.00 55.75 334 GLU A CA 1
ATOM 2688 C C . GLU A 1 334 ? 44.324 25.941 -58.057 1.00 55.75 334 GLU A C 1
ATOM 2690 O O . GLU A 1 334 ? 44.153 25.570 -59.214 1.00 55.75 334 GLU A O 1
ATOM 2695 N N . ASN A 1 335 ? 43.528 25.553 -57.058 1.00 44.00 335 ASN A N 1
ATOM 2696 C CA . ASN A 1 335 ? 42.073 25.686 -57.144 1.00 44.00 335 ASN A CA 1
ATOM 2697 C C . ASN A 1 335 ? 41.457 25.673 -55.740 1.00 44.00 335 ASN A C 1
ATOM 2699 O O . ASN A 1 335 ? 41.594 24.716 -54.977 1.00 44.00 335 ASN A O 1
ATOM 2703 N N . GLU A 1 336 ? 40.829 26.805 -55.432 1.00 58.25 336 GLU A N 1
ATOM 2704 C CA . GLU A 1 336 ? 39.654 26.918 -54.576 1.00 58.25 336 GLU A CA 1
ATOM 2705 C C . GLU A 1 336 ? 38.528 26.058 -55.177 1.00 58.25 336 GLU A C 1
ATOM 2707 O O . GLU A 1 336 ? 38.395 26.027 -56.395 1.00 58.25 336 GLU A O 1
ATOM 2712 N N . ASP A 1 337 ? 37.794 25.336 -54.332 1.00 48.50 337 ASP A N 1
ATOM 2713 C CA . ASP A 1 337 ? 36.374 24.950 -54.461 1.00 48.50 337 ASP A CA 1
ATOM 2714 C C . ASP A 1 337 ? 36.132 23.922 -53.336 1.00 48.50 337 ASP A C 1
ATOM 2716 O O . ASP A 1 337 ? 36.801 22.891 -53.258 1.00 48.50 337 ASP A O 1
ATOM 2720 N N . ASP A 1 338 ? 35.476 24.332 -52.248 1.00 54.88 338 ASP A N 1
ATOM 2721 C CA . ASP A 1 338 ? 34.031 24.141 -52.053 1.00 54.88 338 ASP A CA 1
ATOM 2722 C C . ASP A 1 338 ? 33.631 22.669 -52.214 1.00 54.88 338 ASP A C 1
ATOM 2724 O O . ASP A 1 338 ? 33.603 22.146 -53.320 1.00 54.88 338 ASP A O 1
ATOM 2728 N N . GLU A 1 339 ? 33.295 22.017 -51.099 1.00 48.47 339 GLU A N 1
ATOM 2729 C CA . GLU A 1 339 ? 32.008 21.330 -50.979 1.00 48.47 339 GLU A CA 1
ATOM 2730 C C . GLU A 1 339 ? 31.748 20.931 -49.518 1.00 48.47 339 GLU A C 1
ATOM 2732 O O . GLU A 1 339 ? 32.563 20.298 -48.845 1.00 48.47 339 GLU A O 1
ATOM 2737 N N . ASP A 1 340 ? 30.591 21.390 -49.047 1.00 53.72 340 ASP A N 1
ATOM 2738 C CA . ASP A 1 340 ? 29.933 21.069 -47.791 1.00 53.72 340 ASP A CA 1
ATOM 2739 C C . ASP A 1 340 ? 29.865 19.552 -47.549 1.00 53.72 340 ASP A C 1
ATOM 2741 O O . ASP A 1 340 ? 29.114 18.839 -48.215 1.00 53.72 340 ASP A O 1
ATOM 2745 N N . GLU A 1 341 ? 30.570 19.054 -46.532 1.00 53.25 341 GLU A N 1
ATOM 2746 C CA . GLU A 1 341 ? 30.339 17.707 -46.001 1.00 53.25 341 GLU A CA 1
ATOM 2747 C C . GLU A 1 341 ? 29.241 17.805 -44.927 1.00 53.25 341 GLU A C 1
ATOM 2749 O O . GLU A 1 341 ? 29.487 17.876 -43.722 1.00 53.25 341 GLU A O 1
ATOM 2754 N N . GLN A 1 342 ? 27.999 17.926 -45.407 1.00 52.50 342 GLN A N 1
ATOM 2755 C CA . GLN A 1 342 ? 26.801 17.725 -44.601 1.00 52.50 342 GLN A CA 1
ATOM 2756 C C . GLN A 1 342 ? 26.687 16.249 -44.222 1.00 52.50 342 GLN A C 1
ATOM 2758 O O . GLN A 1 342 ? 26.576 15.400 -45.098 1.00 52.50 342 GLN A O 1
ATOM 2763 N N . GLY A 1 343 ? 26.648 16.015 -42.911 1.00 52.56 343 GLY A N 1
ATOM 2764 C CA . GLY A 1 343 ? 25.694 15.133 -42.246 1.00 52.56 343 GLY A CA 1
ATOM 2765 C C . GLY A 1 343 ? 25.775 13.647 -42.549 1.00 52.56 343 GLY A C 1
ATOM 2766 O O . GLY A 1 343 ? 25.264 13.220 -43.569 1.00 52.56 343 GLY A O 1
ATOM 2767 N N . GLU A 1 344 ? 26.231 12.882 -41.560 1.00 46.84 344 GLU A N 1
ATOM 2768 C CA . GLU A 1 344 ? 25.549 11.662 -41.114 1.00 46.84 344 GLU A CA 1
ATOM 2769 C C . GLU A 1 344 ? 25.706 11.627 -39.584 1.00 46.84 344 GLU A C 1
ATOM 2771 O O . GLU A 1 344 ? 26.686 11.109 -39.051 1.00 46.84 344 GLU A O 1
ATOM 2776 N N . ASP A 1 345 ? 24.786 12.296 -38.877 1.00 45.59 345 ASP A N 1
ATOM 2777 C CA . ASP A 1 345 ? 24.483 11.938 -37.492 1.00 45.59 345 ASP A CA 1
ATOM 2778 C C . ASP A 1 345 ? 23.877 10.532 -37.582 1.00 45.59 345 ASP A C 1
ATOM 2780 O O . ASP A 1 345 ? 22.721 10.360 -37.968 1.00 45.59 345 ASP A O 1
ATOM 2784 N N . GLU A 1 346 ? 24.721 9.520 -37.379 1.00 50.34 346 GLU A N 1
ATOM 2785 C CA . GLU A 1 346 ? 24.289 8.140 -37.200 1.00 50.34 346 GLU A CA 1
ATOM 2786 C C . GLU A 1 346 ? 23.421 8.122 -35.939 1.00 50.34 346 GLU A C 1
ATOM 2788 O O . GLU A 1 346 ? 23.930 8.157 -34.819 1.00 50.34 346 GLU A O 1
ATOM 2793 N N . ASP A 1 347 ? 22.103 8.146 -36.147 1.00 49.75 347 ASP A N 1
ATOM 2794 C CA . ASP A 1 347 ? 21.111 7.749 -35.160 1.00 49.75 347 ASP A CA 1
ATOM 2795 C C . ASP A 1 347 ? 21.524 6.363 -34.642 1.00 49.75 347 ASP A C 1
ATOM 2797 O O . ASP A 1 347 ? 21.302 5.343 -35.304 1.00 49.75 347 ASP A O 1
ATOM 2801 N N . ASP A 1 348 ? 22.167 6.345 -33.470 1.00 53.97 348 ASP A N 1
ATOM 2802 C CA . ASP A 1 348 ? 22.282 5.185 -32.592 1.00 53.97 348 ASP A CA 1
ATOM 2803 C C . ASP A 1 348 ? 20.840 4.771 -32.257 1.00 53.97 348 ASP A C 1
ATOM 2805 O O . ASP A 1 348 ? 20.232 5.212 -31.283 1.00 53.97 348 ASP A O 1
ATOM 2809 N N . GLN A 1 349 ? 20.253 3.972 -33.148 1.00 51.81 349 GLN A N 1
ATOM 2810 C CA . GLN A 1 349 ? 19.095 3.157 -32.847 1.00 51.81 349 GLN A CA 1
ATOM 2811 C C . GLN A 1 349 ? 19.557 2.181 -31.772 1.00 51.81 349 GLN A C 1
ATOM 2813 O O . GLN A 1 349 ? 20.164 1.148 -32.068 1.00 51.81 349 GLN A O 1
ATOM 2818 N N . ASP A 1 350 ? 19.307 2.559 -30.522 1.00 47.88 350 ASP A N 1
ATOM 2819 C CA . ASP A 1 350 ? 19.200 1.648 -29.397 1.00 47.88 350 ASP A CA 1
ATOM 2820 C C . ASP A 1 350 ? 18.093 0.637 -29.746 1.00 47.88 350 ASP A C 1
ATOM 2822 O O . ASP A 1 350 ? 16.919 0.786 -29.414 1.00 47.88 350 ASP A O 1
ATOM 2826 N N . GLU A 1 351 ? 18.470 -0.384 -30.521 1.00 49.41 351 GLU A N 1
ATOM 2827 C CA . GLU A 1 351 ? 17.801 -1.675 -30.538 1.00 49.41 351 GLU A CA 1
ATOM 2828 C C . GLU A 1 351 ? 18.014 -2.289 -29.149 1.00 49.41 351 GLU A C 1
ATOM 2830 O O . GLU A 1 351 ? 18.876 -3.151 -28.947 1.00 49.41 351 GLU A O 1
ATOM 2835 N N . ASP A 1 352 ? 17.220 -1.827 -28.185 1.00 51.00 352 ASP A N 1
ATOM 2836 C CA . ASP A 1 352 ? 16.826 -2.617 -27.027 1.00 51.00 352 ASP A CA 1
ATOM 2837 C C . ASP A 1 352 ? 16.013 -3.802 -27.568 1.00 51.00 352 ASP A C 1
ATOM 2839 O O . ASP A 1 352 ? 14.786 -3.815 -27.612 1.00 51.00 352 ASP A O 1
ATOM 2843 N N . GLN A 1 353 ? 16.732 -4.788 -28.107 1.00 51.12 353 GLN A N 1
ATOM 2844 C CA . GLN A 1 353 ? 16.202 -6.128 -28.262 1.00 51.12 353 GLN A CA 1
ATOM 2845 C C . GLN A 1 353 ? 15.996 -6.648 -26.845 1.00 51.12 353 GLN A C 1
ATOM 2847 O O . GLN A 1 353 ? 16.960 -7.007 -26.165 1.00 51.12 353 GLN A O 1
ATOM 2852 N N . ASP A 1 354 ? 14.734 -6.647 -26.425 1.00 50.56 354 ASP A N 1
ATOM 2853 C CA . ASP A 1 354 ? 14.200 -7.489 -25.366 1.00 50.56 354 ASP A CA 1
ATOM 2854 C C . ASP A 1 354 ? 14.651 -8.937 -25.616 1.00 50.56 354 ASP A C 1
ATOM 2856 O O . ASP A 1 354 ? 14.001 -9.726 -26.304 1.00 50.56 354 ASP A O 1
ATOM 2860 N N . GLU A 1 355 ? 15.819 -9.292 -25.081 1.00 49.28 355 GLU A N 1
ATOM 2861 C CA . GLU A 1 355 ? 16.176 -10.671 -24.783 1.00 49.28 355 GLU A CA 1
ATOM 2862 C C . GLU A 1 355 ? 15.358 -11.087 -23.555 1.00 49.28 355 GLU A C 1
ATOM 2864 O O . GLU A 1 355 ? 15.890 -11.229 -22.450 1.00 49.28 355 GLU A O 1
ATOM 2869 N N . GLU A 1 356 ? 14.054 -11.302 -23.759 1.00 51.66 356 GLU A N 1
ATOM 2870 C CA . GLU A 1 356 ? 13.276 -12.205 -22.914 1.00 51.66 356 GLU A CA 1
ATOM 2871 C C . GLU A 1 356 ? 13.885 -13.598 -23.068 1.00 51.66 356 GLU A C 1
ATOM 2873 O O . GLU A 1 356 ? 13.573 -14.385 -23.963 1.00 51.66 356 GLU A O 1
ATOM 2878 N N . SER A 1 357 ? 14.881 -13.851 -22.229 1.00 51.69 357 SER A N 1
ATOM 2879 C CA . SER A 1 357 ? 15.462 -15.163 -22.050 1.00 51.69 357 SER A CA 1
ATOM 2880 C C . SER A 1 357 ? 14.520 -15.930 -21.135 1.00 51.69 357 SER A C 1
ATOM 2882 O O . SER A 1 357 ? 14.452 -15.676 -19.936 1.00 51.69 357 SER A O 1
ATOM 2884 N N . ASP A 1 358 ? 13.790 -16.856 -21.753 1.00 53.75 358 ASP A N 1
ATOM 2885 C CA . ASP A 1 358 ? 13.223 -18.056 -21.144 1.00 53.75 358 ASP A CA 1
ATOM 2886 C C . ASP A 1 358 ? 14.243 -18.700 -20.175 1.00 53.75 358 ASP A C 1
ATOM 2888 O O . ASP A 1 358 ? 15.034 -19.560 -20.563 1.00 53.75 358 ASP A O 1
ATOM 2892 N N . GLU A 1 359 ? 14.228 -18.303 -18.904 1.00 51.59 359 GLU A N 1
ATOM 2893 C CA . GLU A 1 359 ? 14.834 -19.041 -17.789 1.00 51.59 359 GLU A CA 1
ATOM 2894 C C . GLU A 1 359 ? 13.715 -19.570 -16.882 1.00 51.59 359 GLU A C 1
ATOM 2896 O O . GLU A 1 359 ? 13.606 -19.236 -15.709 1.00 51.59 359 GLU A O 1
ATOM 2901 N N . ASN A 1 360 ? 12.866 -20.431 -17.447 1.00 46.97 360 ASN A N 1
ATOM 2902 C CA . ASN A 1 360 ? 12.131 -21.435 -16.678 1.00 46.97 360 ASN A CA 1
ATOM 2903 C C . ASN A 1 360 ? 12.905 -22.760 -16.774 1.00 46.97 360 ASN A C 1
ATOM 2905 O O . ASN A 1 360 ? 12.489 -23.698 -17.456 1.00 46.97 360 ASN A O 1
ATOM 2909 N N . GLU A 1 361 ? 14.075 -22.816 -16.132 1.00 54.97 361 GLU A N 1
ATOM 2910 C CA . GLU A 1 361 ? 14.742 -24.086 -15.837 1.00 54.97 361 GLU A CA 1
ATOM 2911 C C . GLU A 1 361 ? 14.093 -24.717 -14.600 1.00 54.97 361 GLU A C 1
ATOM 2913 O O . GLU A 1 361 ? 14.285 -24.281 -13.470 1.00 54.97 361 GLU A O 1
ATOM 2918 N N . ASP A 1 362 ? 13.288 -25.745 -14.871 1.00 56.38 362 ASP A N 1
ATOM 2919 C CA . ASP A 1 362 ? 13.153 -26.990 -14.111 1.00 56.38 362 ASP A CA 1
ATOM 2920 C C . ASP A 1 362 ? 13.747 -27.006 -12.684 1.00 56.38 362 ASP A C 1
ATOM 2922 O O . ASP A 1 362 ? 14.840 -27.527 -12.455 1.00 56.38 362 ASP A O 1
ATOM 2926 N N . GLU A 1 363 ? 12.952 -26.610 -11.687 1.00 57.53 363 GLU A N 1
ATOM 2927 C CA . GLU A 1 363 ? 13.117 -27.095 -10.310 1.00 57.53 363 GLU A CA 1
ATOM 2928 C C . GLU A 1 363 ? 12.156 -28.275 -10.065 1.00 57.53 363 GLU A C 1
ATOM 2930 O O . GLU A 1 363 ? 11.178 -28.214 -9.323 1.00 57.53 363 GLU A O 1
ATOM 2935 N N . GLN A 1 364 ? 12.426 -29.390 -10.755 1.00 60.78 364 GLN A N 1
ATOM 2936 C CA . GLN A 1 364 ? 11.961 -30.713 -10.334 1.00 60.78 364 GLN A CA 1
ATOM 2937 C C . GLN A 1 364 ? 13.006 -31.313 -9.383 1.00 60.78 364 GLN A C 1
ATOM 2939 O O . GLN A 1 364 ? 13.957 -31.957 -9.822 1.00 60.78 364 GLN A O 1
ATOM 2944 N N . GLY A 1 365 ? 12.817 -31.113 -8.079 1.00 57.72 365 GLY A N 1
ATOM 2945 C CA . GLY A 1 365 ? 13.455 -31.892 -7.012 1.00 57.72 365 GLY A CA 1
ATOM 2946 C C . GLY A 1 365 ? 12.357 -32.359 -6.060 1.00 57.72 365 GLY A C 1
ATOM 2947 O O . GLY A 1 365 ? 11.709 -31.542 -5.424 1.00 57.72 365 GLY A O 1
ATOM 2948 N N . GLU A 1 366 ? 11.905 -33.605 -6.184 1.00 60.97 366 GLU A N 1
ATOM 2949 C CA . GLU A 1 366 ? 12.352 -34.717 -5.331 1.00 60.97 366 GLU A CA 1
ATOM 2950 C C . GLU A 1 366 ? 11.978 -34.510 -3.856 1.00 60.97 366 GLU A C 1
ATOM 2952 O O . GLU A 1 366 ? 12.782 -34.022 -3.074 1.00 60.97 366 GLU A O 1
ATOM 2957 N N . ASP A 1 367 ? 10.787 -34.981 -3.478 1.00 60.03 367 ASP A N 1
ATOM 2958 C CA . ASP A 1 367 ? 10.544 -35.486 -2.127 1.00 60.03 367 ASP A CA 1
ATOM 2959 C C . ASP A 1 367 ? 9.846 -36.853 -2.230 1.00 60.03 367 ASP A C 1
ATOM 2961 O O . ASP A 1 367 ? 8.754 -36.988 -2.793 1.00 60.03 367 ASP A O 1
ATOM 2965 N N . ASP A 1 368 ? 10.554 -37.859 -1.716 1.00 60.03 368 ASP A N 1
ATOM 2966 C CA . ASP A 1 368 ? 10.215 -39.280 -1.574 1.00 60.03 368 ASP A CA 1
ATOM 2967 C C . ASP A 1 368 ? 10.202 -39.612 -0.069 1.00 60.03 368 ASP A C 1
ATOM 2969 O O . ASP A 1 368 ? 11.124 -39.139 0.644 1.00 60.03 368 ASP A O 1
#

Secondary structure (DSSP, 8-state):
-----------------------------TTSTTHHHHHHHHHHHHHH---HHHHHHHHHHHHHHHHHHHHHHHHHT-HHHHHHHHHHHHHHHHHHHHHHHHHHHHHHHTSSTTSS-------------SSSSHHHHHHHHHHHHHHHHHHHHHHHHHHHHHHHHT-TTS-HHHHHHHHHHHHHHHHHHHHHHHHHHHHHHHHHHHTTTTSSSS-------------SSSHHHHHHHHHHHHHHHHHHHHHHHHHHHHHHHHHHHHHHHHHHHHHHHHHHHHHHHHHHHHHHHHHHHHHHHHHHHHHHHHHHHHHHHHHHTTT-S-------------------------------------------

Mean predicted aligned error: 18.43 Å

Foldseek 3Di:
DDDDDPDPPPDDPPPPDPPPDPPPVPLQEPPHPCPVVVVVVLVVVLVPDPDLLVSLVSLLVVLVSLLVNLVVCQVVVNLPSSLVSLVVSLVSLVVSLVSLLVVLVVVPPPPPPPPPPDDDDDDDDDDDDPPDVVVPVVVVVSNVVSVVVSVVSLVVVLVSLVVQLPDPPGDPSSNVSSVVSNVSSVVSVVSSVVSVVVSVVVVVVVVVVPPPPPDDDDDDDDDDDDDDPPPVVVVVVVVVVVVVVVVVVVVVVVVVVVVVVVVVVVVVVVVVVVVVVVVVVVVVVVVVVVVVVVVVVVVVVVVVVVVVVVVVVVVVVVVVVPPPDDDDDDDDDDDDDDDDPDDDPPPPPPPPPPPPDPPPPDPDDDDD

Organism: NCBI:txid1308866

Sequence (368 aa):
MKKIMLLASAGMFAFAGHVSAEEENSVITPKDAFYDTSRMVEEVELELTEDDSEKTLLADEFADDRLNEVQTLIESGDVEEANQLLEDYQEQVAQLEEQLEQAGDQQDETTEENEDSTDDTQEEPEESDENQEESNEEKEEQDQSVTDKVEENLQKRSEQLESLLEREDLPEQAKAGITKALENQQKAYENFLAAQAKSEDEDSEENEESENNEDAENEEESTETESDEVEDEQSEMAEKVEKAEEKAEEKREKAEEKREKAEEKAERALEKAEEKAEKQQEKAEEKAERKREKAEEKYEKKQEKIEKALEKKREKAENKGRGNKGEDDQGEDENEDDEDEQGEDEDDQDEDQDEESDENEDEQGEDD

Solvent-accessible surface area (backbone atoms only — not comparable to full-atom values): 23102 Å² total; per-residue (Å²): 140,81,85,81,80,82,79,82,80,80,76,84,80,79,82,88,68,93,72,88,60,86,75,72,80,71,76,76,36,91,84,42,96,54,29,71,57,50,55,52,50,53,52,50,51,54,70,68,42,83,48,68,65,62,32,45,54,50,51,50,51,52,36,52,51,35,51,55,37,26,51,52,26,50,75,72,65,39,48,67,64,24,42,53,37,46,50,53,32,48,50,44,52,52,50,47,41,52,50,55,51,52,59,59,62,55,66,64,70,72,71,72,79,78,79,83,81,87,80,84,89,82,88,81,81,90,82,88,91,85,77,71,75,72,62,56,67,60,50,60,59,50,55,56,54,44,54,56,48,51,52,54,48,52,51,52,50,49,53,50,48,50,58,56,59,70,41,85,86,56,51,70,67,49,46,53,46,46,52,51,40,51,54,50,51,52,50,42,50,54,49,49,55,54,48,56,56,47,56,61,50,54,65,56,58,63,63,67,72,71,75,77,82,82,85,90,79,89,82,91,79,89,85,93,81,90,91,85,77,66,74,66,57,56,55,58,49,52,58,52,50,54,59,48,50,56,54,50,49,56,49,49,55,56,49,50,56,51,47,54,55,50,52,55,52,50,52,59,50,50,55,53,50,51,54,50,51,52,54,51,49,52,54,51,51,52,54,50,49,54,54,48,53,57,50,51,52,54,49,52,55,52,51,53,52,50,52,56,52,50,50,54,52,49,54,54,52,58,60,58,70,74,71,80,82,83,79,89,82,87,81,88,80,89,80,90,76,88,79,86,85,74,81,81,83,75,76,78,74,79,76,77,71,82,74,80,69,87,77,81,75,81,85,84,74,90,88,132